Protein AF-0000000066038074 (afdb_homodimer)

Foldseek 3Di:
DQKFKEKFFAAAADQALVVLLVVVLVVLLVCLVVGHQEYEYAFQSRHFDALVCLVVFAEAVVDDNLQSVLVSLQVSLHKYFSHWHWYDDPNATFTWIWIAGNNSDTFDIATAADFDADDDPPPDGGDNVVHHDHDDDWTWGDDPHFIETEHEAVVLVDLLSLVVSLVVGGQEYEYRHFAAPPCLVPPVLVSQLCSLQVSLHKYWYHYYAADPPGPTGGQAWTFIAGSNSHTPWTDHRHTDMIMDMDGNVVSVVVCVVPVVVVVDPVVVDDSDDDDD/DQKFKEKFFAAAADQALVVLLVVVLVVLLVCLVVGHQEYEYAFQSRHFDALVCLVVFAEAVVDDNLQSVLVSLQVSLHKYFSHWHWYDDPNATFTWIWIAGNNSDTFDIDTAADFDADDDPPPDGGDNVVHHDHDDDWTWGDDPHFIETEHEAVVLVDLLSLVVSLVVGGQEYEYRHFAAPPCLVPPVLVSQLCSLQVSLHKYWYHYYAADPPGPTGGQAWTFIAGSNSHTPWTDHRHTDMIMDMDGNVVSVVVCVVPVVVVVDPVVVDDSDDDDD

Solvent-accessible surface area (backbone atoms only — not comparable to full-atom values): 27403 Å² total; per-residue (Å²): 111,60,59,49,31,39,28,32,39,18,43,69,60,39,88,46,41,70,58,20,50,50,51,50,51,52,52,51,51,50,40,38,73,74,55,28,46,35,38,31,31,12,40,34,43,50,30,58,67,49,71,83,38,40,75,76,61,35,33,45,89,80,31,76,70,53,48,51,51,20,49,50,16,30,75,63,54,18,35,30,39,54,19,15,32,36,27,42,55,94,92,39,32,29,48,30,25,45,25,22,32,37,80,25,46,78,72,42,78,34,35,27,55,39,67,53,54,36,45,37,88,98,74,49,73,43,59,37,64,82,58,37,47,63,30,89,62,89,41,64,49,80,52,94,70,47,30,35,24,58,45,39,37,56,32,64,64,41,63,66,57,55,48,52,34,35,72,73,56,29,49,33,38,40,26,20,20,63,45,35,71,72,52,20,83,64,39,50,65,54,44,43,24,37,55,6,40,67,54,46,18,32,26,34,35,14,8,31,17,44,40,89,83,46,96,54,40,32,42,26,44,30,33,34,22,33,33,80,35,42,77,75,35,70,48,63,38,56,66,48,74,46,64,46,78,46,51,54,54,59,37,53,48,50,47,62,20,52,36,56,82,77,54,52,55,68,82,45,34,46,80,40,74,46,79,130,114,58,59,48,31,39,26,31,37,19,43,70,60,39,88,47,42,69,58,21,52,51,50,49,50,51,52,51,51,51,41,37,73,74,55,29,45,34,39,31,31,11,39,34,43,50,32,56,67,51,70,82,40,39,76,77,59,35,33,44,86,80,30,77,70,52,48,51,50,20,50,51,16,31,74,62,55,17,36,29,38,53,19,15,32,38,27,42,55,96,92,38,33,30,46,30,25,44,26,22,32,37,80,26,46,79,73,40,76,35,34,29,55,39,64,53,56,34,47,37,86,97,74,48,70,43,58,37,63,81,58,37,47,64,30,89,63,90,41,64,50,79,53,94,70,48,30,36,25,58,46,38,38,57,32,62,64,40,62,64,57,55,48,51,34,36,74,71,57,30,48,32,37,39,26,20,19,62,44,35,72,72,51,19,84,64,39,51,64,53,44,43,25,38,55,6,40,67,53,46,18,32,26,35,36,15,7,32,17,44,40,91,83,45,95,56,40,31,43,25,43,29,34,33,23,34,33,78,35,43,76,76,36,71,46,63,36,58,64,46,75,44,63,46,78,46,49,53,54,60,37,54,48,50,46,62,20,53,36,57,82,79,56,52,57,64,82,46,33,46,80,43,74,47,79,129

pLDDT: mean 97.46, std 4.36, range [50.91, 99.0]

InterPro domains:
  IPR003010 Carbon-nitrogen hydrolase [PF00795] (16-255)
  IPR003010 Carbon-nitrogen hydrolase [PS50263] (4-248)
  IPR036526 Carbon-nitrogen hydrolase superfamily [G3DSA:3.60.110.10] (1-276)
  IPR036526 Carbon-nitrogen hydrolase superfamily [SSF56317] (1-272)
  IPR045254 Nit1/2, carbon-nitrogen hydrolase domain [cd07572] (5-260)

Structure (mmCIF, N/CA/C/O backbone):
data_AF-0000000066038074-model_v1
#
loop_
_entity.id
_entity.type
_entity.pdbx_description
1 polymer 'Omega-amidase NIT2-A'
#
loop_
_atom_site.group_PDB
_atom_site.id
_atom_site.type_symbol
_atom_site.label_atom_id
_atom_site.label_alt_id
_atom_site.label_comp_id
_atom_site.label_asym_id
_atom_site.label_entity_id
_atom_site.label_seq_id
_atom_site.pdbx_PDB_ins_code
_atom_site.Cartn_x
_atom_site.Cartn_y
_atom_site.Cartn_z
_atom_site.occupancy
_atom_site.B_iso_or_equiv
_atom_site.auth_seq_id
_atom_site.auth_comp_id
_atom_site.auth_asym_id
_atom_site.auth_atom_id
_atom_site.pdbx_PDB_model_num
ATOM 1 N N . MET A 1 1 ? 24.109 17.453 0.974 1 63.12 1 MET A N 1
ATOM 2 C CA . MET A 1 1 ? 24.203 16.734 2.24 1 63.12 1 MET A CA 1
ATOM 3 C C . MET A 1 1 ? 23.234 15.555 2.262 1 63.12 1 MET A C 1
ATOM 5 O O . MET A 1 1 ? 22.062 15.695 1.896 1 63.12 1 MET A O 1
ATOM 9 N N . ALA A 1 2 ? 23.734 14.086 2.529 1 84.12 2 ALA A N 1
ATOM 10 C CA . ALA A 1 2 ? 23.062 12.82 2.254 1 84.12 2 ALA A CA 1
ATOM 11 C C . ALA A 1 2 ? 22.047 12.484 3.352 1 84.12 2 ALA A C 1
ATOM 13 O O . ALA A 1 2 ? 21.219 11.594 3.184 1 84.12 2 ALA A O 1
ATOM 14 N N . LYS A 1 3 ? 22.156 13.367 4.5 1 96.5 3 LYS A N 1
ATOM 15 C CA . LYS A 1 3 ? 21.281 13.102 5.637 1 96.5 3 LYS A CA 1
ATOM 16 C C . LYS A 1 3 ? 20.75 14.398 6.246 1 96.5 3 LYS A C 1
ATOM 18 O O . LYS A 1 3 ? 21.438 15.43 6.195 1 96.5 3 LYS A O 1
ATOM 23 N N . PHE A 1 4 ? 19.578 14.445 6.789 1 98.56 4 PHE A N 1
ATOM 24 C CA . PHE A 1 4 ? 19 15.555 7.539 1 98.56 4 PHE A CA 1
ATOM 25 C C . PHE A 1 4 ? 18.047 15.055 8.617 1 98.56 4 PHE A C 1
ATOM 27 O O . PHE A 1 4 ? 17.625 13.898 8.578 1 98.56 4 PHE A O 1
ATOM 34 N N . LYS A 1 5 ? 17.797 15.945 9.602 1 98.75 5 LYS A N 1
ATOM 35 C CA . LYS A 1 5 ? 16.938 15.57 10.711 1 98.75 5 LYS A CA 1
ATOM 36 C C . LYS A 1 5 ? 15.516 16.094 10.508 1 98.75 5 LYS A C 1
ATOM 38 O O . LYS A 1 5 ? 15.32 17.281 10.242 1 98.75 5 LYS A O 1
ATOM 43 N N . LEU A 1 6 ? 14.57 15.219 10.57 1 98.94 6 LEU A N 1
ATOM 44 C CA . LEU A 1 6 ? 13.141 15.5 10.523 1 98.94 6 LEU A CA 1
ATOM 45 C C . LEU A 1 6 ? 12.508 15.312 11.898 1 98.94 6 LEU A C 1
ATOM 47 O O . LEU A 1 6 ? 12.766 14.32 12.578 1 98.94 6 LEU A O 1
ATOM 51 N N . SER A 1 7 ? 11.711 16.266 12.297 1 98.94 7 SER A N 1
ATOM 52 C CA . SER A 1 7 ? 10.984 16.125 13.555 1 98.94 7 SER A CA 1
ATOM 53 C C . SER A 1 7 ? 9.484 16.312 13.344 1 98.94 7 SER A C 1
ATOM 55 O O . SER A 1 7 ? 9.055 17.156 12.562 1 98.94 7 SER A O 1
ATOM 57 N N . LEU A 1 8 ? 8.75 15.492 13.992 1 98.94 8 LEU A N 1
ATOM 58 C CA . LEU A 1 8 ? 7.293 15.562 14.031 1 98.94 8 LEU A CA 1
ATOM 59 C C . LEU A 1 8 ? 6.805 15.984 15.406 1 98.94 8 LEU A C 1
ATOM 61 O O . LEU A 1 8 ? 7.152 15.359 16.422 1 98.94 8 LEU A O 1
ATOM 65 N N . VAL A 1 9 ? 6.016 17.016 15.422 1 98.94 9 VAL A N 1
ATOM 66 C CA . VAL A 1 9 ? 5.441 17.484 16.672 1 98.94 9 VAL A CA 1
ATOM 67 C C . VAL A 1 9 ? 4.098 16.797 16.922 1 98.94 9 VAL A C 1
ATOM 69 O O . VAL A 1 9 ? 3.172 16.938 16.125 1 98.94 9 VAL A O 1
ATOM 72 N N . GLN A 1 10 ? 4.027 16.047 17.969 1 98.81 10 GLN A N 1
ATOM 73 C CA . GLN A 1 10 ? 2.787 15.461 18.484 1 98.81 10 GLN A CA 1
ATOM 74 C C . GLN A 1 10 ? 2.354 16.141 19.781 1 98.81 10 GLN A C 1
ATOM 76 O O . GLN A 1 10 ? 2.875 15.828 20.859 1 98.81 10 GLN A O 1
ATOM 81 N N . PHE A 1 11 ? 1.381 17.094 19.672 1 97 11 PHE A N 1
ATOM 82 C CA . PHE A 1 11 ? 1.02 17.766 20.922 1 97 11 PHE A CA 1
ATOM 83 C C . PHE A 1 11 ? -0.487 17.703 21.141 1 97 11 PHE A C 1
ATOM 85 O O . PHE A 1 11 ? -1.241 17.328 20.25 1 97 11 PHE A O 1
ATOM 92 N N . LEU A 1 12 ? -0.832 18.016 22.375 1 96.75 12 LEU A N 1
ATOM 93 C CA . LEU A 1 12 ? -2.234 18.031 22.781 1 96.75 12 LEU A CA 1
ATOM 94 C C . LEU A 1 12 ? -2.926 19.297 22.281 1 96.75 12 LEU A C 1
ATOM 96 O O . LEU A 1 12 ? -2.484 20.406 22.578 1 96.75 12 LEU A O 1
ATOM 100 N N . VAL A 1 13 ? -3.973 19.094 21.562 1 96.75 13 VAL A N 1
ATOM 101 C CA . VAL A 1 13 ? -4.73 20.234 21.031 1 96.75 13 VAL A CA 1
ATOM 102 C C . VAL A 1 13 ? -5.828 20.625 22.016 1 96.75 13 VAL A C 1
ATOM 104 O O . VAL A 1 13 ? -6.598 19.766 22.469 1 96.75 13 VAL A O 1
ATOM 107 N N . SER A 1 14 ? -5.879 21.891 22.359 1 95.06 14 SER A N 1
ATOM 108 C CA . SER A 1 14 ? -6.906 22.391 23.25 1 95.06 14 SER A CA 1
ATOM 109 C C . SER A 1 14 ? -7.957 23.203 22.5 1 95.06 14 SER A C 1
ATOM 111 O O . SER A 1 14 ? -7.75 23.562 21.344 1 95.06 14 SER A O 1
ATOM 113 N N . PRO A 1 15 ? -9.133 23.5 23.156 1 95.81 15 PRO A N 1
ATOM 114 C CA . PRO A 1 15 ? -10.141 24.328 22.484 1 95.81 15 PRO A CA 1
ATOM 115 C C . PRO A 1 15 ? -9.719 25.797 22.375 1 95.81 15 PRO A C 1
ATOM 117 O O . PRO A 1 15 ? -10.375 26.578 21.688 1 95.81 15 PRO A O 1
ATOM 120 N N . VAL A 1 16 ? -8.633 26.203 23.016 1 97 16 VAL A N 1
ATOM 121 C CA . VAL A 1 16 ? -8.164 27.578 22.984 1 97 16 VAL A CA 1
ATOM 122 C C . VAL A 1 16 ? -7.066 27.734 21.938 1 97 16 VAL A C 1
ATOM 124 O O . VAL A 1 16 ? -5.93 27.297 22.141 1 97 16 VAL A O 1
ATOM 127 N N . LYS A 1 17 ? -7.363 28.406 20.859 1 97.38 17 LYS A N 1
ATOM 128 C CA . LYS A 1 17 ? -6.465 28.531 19.719 1 97.38 17 LYS A CA 1
ATOM 129 C C . LYS A 1 17 ? -5.109 29.078 20.141 1 97.38 17 LYS A C 1
ATOM 131 O O . LYS A 1 17 ? -4.066 28.578 19.703 1 97.38 17 LYS A O 1
ATOM 136 N N . SER A 1 18 ? -5.141 30.125 20.969 1 97.5 18 SER A N 1
ATOM 137 C CA . SER A 1 18 ? -3.891 30.766 21.359 1 97.5 18 SER A CA 1
ATOM 138 C C . SER A 1 18 ? -2.994 29.797 22.125 1 97.5 18 SER A C 1
ATOM 140 O O . SER A 1 18 ? -1.769 29.859 22.016 1 97.5 18 SER A O 1
ATOM 142 N N . ASP A 1 19 ? -3.584 28.891 22.906 1 97.88 19 ASP A N 1
ATOM 143 C CA . ASP A 1 19 ? -2.818 27.859 23.609 1 97.88 19 ASP A CA 1
ATOM 144 C C . ASP A 1 19 ? -2.133 26.922 22.609 1 97.88 19 ASP A C 1
ATOM 146 O O . ASP A 1 19 ? -0.97 26.562 22.797 1 97.88 19 ASP A O 1
ATOM 150 N N . ASN A 1 20 ? -2.85 26.547 21.641 1 98.25 20 ASN A N 1
ATOM 151 C CA . ASN A 1 20 ? -2.312 25.641 20.625 1 98.25 20 ASN A CA 1
ATOM 152 C C . ASN A 1 20 ? -1.155 26.297 19.859 1 98.25 20 ASN A C 1
ATOM 154 O O . ASN A 1 20 ? -0.127 25.656 19.625 1 98.25 20 ASN A O 1
ATOM 158 N N . LEU A 1 21 ? -1.332 27.562 19.484 1 98.44 21 LEU A N 1
ATOM 159 C CA . LEU A 1 21 ? -0.301 28.281 18.75 1 98.44 21 LEU A CA 1
ATOM 160 C C . LEU A 1 21 ? 0.963 28.422 19.594 1 98.44 21 LEU A C 1
ATOM 162 O O . LEU A 1 21 ? 2.072 28.219 19.094 1 98.44 21 LEU A O 1
ATOM 166 N N . ASN A 1 22 ? 0.766 28.766 20.828 1 98.06 22 ASN A N 1
ATOM 167 C CA . ASN A 1 22 ? 1.907 28.938 21.719 1 98.06 22 ASN A CA 1
ATOM 168 C C . ASN A 1 22 ? 2.641 27.609 21.938 1 98.06 22 ASN A C 1
ATOM 170 O O . ASN A 1 22 ? 3.871 27.578 21.938 1 98.06 22 ASN A O 1
ATOM 174 N N . ARG A 1 23 ? 1.875 26.625 22.203 1 97.69 23 ARG A N 1
ATOM 175 C CA . ARG A 1 23 ? 2.467 25.312 22.422 1 97.69 23 ARG A CA 1
ATOM 176 C C . ARG A 1 23 ? 3.211 24.828 21.188 1 97.69 23 ARG A C 1
ATOM 178 O O . ARG A 1 23 ? 4.324 24.312 21.281 1 97.69 23 ARG A O 1
ATOM 185 N N . ALA A 1 24 ? 2.586 24.953 20.016 1 98.31 24 ALA A N 1
ATOM 186 C CA . ALA A 1 24 ? 3.232 24.594 18.766 1 98.31 24 ALA A CA 1
ATOM 187 C C . ALA A 1 24 ? 4.559 25.328 18.594 1 98.31 24 ALA A C 1
ATOM 189 O O . ALA A 1 24 ? 5.574 24.719 18.25 1 98.31 24 ALA A O 1
ATOM 190 N N . CYS A 1 25 ? 4.488 26.609 18.828 1 98.56 25 CYS A N 1
ATOM 191 C CA . CYS A 1 25 ? 5.688 27.422 18.688 1 98.56 25 CYS A CA 1
ATOM 192 C C . CYS A 1 25 ? 6.805 26.922 19.578 1 98.56 25 CYS A C 1
ATOM 194 O O . CYS A 1 25 ? 7.949 26.781 19.141 1 98.56 25 CYS A O 1
ATOM 196 N N . LYS A 1 26 ? 6.477 26.641 20.781 1 98.62 26 LYS A N 1
ATOM 197 C CA . LYS A 1 26 ? 7.457 26.156 21.734 1 98.62 26 LYS A CA 1
ATOM 198 C C . LYS A 1 26 ? 8.062 24.828 21.281 1 98.62 26 LYS A C 1
ATOM 200 O O . LYS A 1 26 ? 9.281 24.641 21.344 1 98.62 26 LYS A O 1
ATOM 205 N N . LEU A 1 27 ? 7.305 23.938 20.859 1 98.81 27 LEU A N 1
ATOM 206 C CA . LEU A 1 27 ? 7.762 22.609 20.469 1 98.81 27 LEU A CA 1
ATOM 207 C C . LEU A 1 27 ? 8.547 22.656 19.172 1 98.81 27 LEU A C 1
ATOM 209 O O . LEU A 1 27 ? 9.492 21.875 18.984 1 98.81 27 LEU A O 1
ATOM 213 N N . ILE A 1 28 ? 8.148 23.547 18.25 1 98.88 28 ILE A N 1
ATOM 214 C CA . ILE A 1 28 ? 8.922 23.766 17.016 1 98.88 28 ILE A CA 1
ATOM 215 C C . ILE A 1 28 ? 10.328 24.234 17.375 1 98.88 28 ILE A C 1
ATOM 217 O O . ILE A 1 28 ? 11.312 23.719 16.844 1 98.88 28 ILE A O 1
ATOM 221 N N . LYS A 1 29 ? 10.359 25.219 18.219 1 98.81 29 LYS A N 1
ATOM 222 C CA . LYS A 1 29 ? 11.648 25.75 18.641 1 98.81 29 LYS A CA 1
ATOM 223 C C . LYS A 1 29 ? 12.5 24.672 19.312 1 98.81 29 LYS A C 1
ATOM 225 O O . LYS A 1 29 ? 13.711 24.609 19.094 1 98.81 29 LYS A O 1
ATOM 230 N N . GLU A 1 30 ? 11.844 23.875 20.125 1 98.69 30 GLU A N 1
ATOM 231 C CA . GLU A 1 30 ? 12.547 22.766 20.766 1 98.69 30 GLU A CA 1
ATOM 232 C C . GLU A 1 30 ? 13.141 21.812 19.719 1 98.69 30 GLU A C 1
ATOM 234 O O . GLU A 1 30 ? 14.297 21.406 19.828 1 98.69 30 GLU A O 1
ATOM 239 N N . ALA A 1 31 ? 12.359 21.453 18.75 1 98.81 31 ALA A N 1
ATOM 240 C CA . ALA A 1 31 ? 12.82 20.578 17.688 1 98.81 31 ALA A CA 1
ATOM 241 C C . ALA A 1 31 ? 14 21.188 16.938 1 98.81 31 ALA A C 1
ATOM 243 O O . ALA A 1 31 ? 14.992 20.516 16.641 1 98.81 31 ALA A O 1
ATOM 244 N N . ALA A 1 32 ? 13.875 22.453 16.625 1 98.75 32 ALA A N 1
ATOM 245 C CA . ALA A 1 32 ? 14.93 23.156 15.906 1 98.75 32 ALA A CA 1
ATOM 246 C C . ALA A 1 32 ? 16.219 23.203 16.719 1 98.75 32 ALA A C 1
ATOM 248 O O . ALA A 1 32 ? 17.312 23.031 16.188 1 98.75 32 ALA A O 1
ATOM 249 N N . GLN A 1 33 ? 16.047 23.422 17.984 1 98.5 33 GLN A N 1
ATOM 250 C CA . GLN A 1 33 ? 17.203 23.469 18.875 1 98.5 33 GLN A CA 1
ATOM 251 C C . GLN A 1 33 ? 17.906 22.125 18.938 1 98.5 33 GLN A C 1
ATOM 253 O O . GLN A 1 33 ? 19.125 22.062 19.125 1 98.5 33 GLN A O 1
ATOM 258 N N . LYS A 1 34 ? 17.172 21.125 18.734 1 98.44 34 LYS A N 1
ATOM 259 C CA . LYS A 1 34 ? 17.734 19.781 18.75 1 98.44 34 LYS A CA 1
ATOM 260 C C . LYS A 1 34 ? 18.25 19.375 17.375 1 98.44 34 LYS A C 1
ATOM 262 O O . LYS A 1 34 ? 18.594 18.219 17.141 1 98.44 34 LYS A O 1
ATOM 267 N N . GLY A 1 35 ? 18.125 20.312 16.453 1 98.38 35 GLY A N 1
ATOM 268 C CA . GLY A 1 35 ? 18.844 20.125 15.203 1 98.38 35 GLY A CA 1
ATOM 269 C C . GLY A 1 35 ? 17.922 19.797 14.039 1 98.38 35 GLY A C 1
ATOM 270 O O . GLY A 1 35 ? 18.391 19.469 12.945 1 98.38 35 GLY A O 1
ATOM 271 N N . ALA A 1 36 ? 16.688 19.828 14.227 1 98.81 36 ALA A N 1
ATOM 272 C CA . ALA A 1 36 ? 15.766 19.531 13.133 1 98.81 36 ALA A CA 1
ATOM 273 C C . ALA A 1 36 ? 15.898 20.547 12.008 1 98.81 36 ALA A C 1
ATOM 275 O O . ALA A 1 36 ? 15.992 21.75 12.266 1 98.81 36 ALA A O 1
ATOM 276 N N . GLN A 1 37 ? 15.938 20.078 10.82 1 98.75 37 GLN A N 1
ATOM 277 C CA . GLN A 1 37 ? 15.961 20.938 9.648 1 98.75 37 GLN A CA 1
ATOM 278 C C . GLN A 1 37 ? 14.57 21.078 9.039 1 98.75 37 GLN A C 1
ATOM 280 O O . GLN A 1 37 ? 14.273 22.094 8.391 1 98.75 37 GLN A O 1
ATOM 285 N N . ILE A 1 38 ? 13.773 20.047 9.148 1 98.94 38 ILE A N 1
ATOM 286 C CA . ILE A 1 38 ? 12.367 20.047 8.766 1 98.94 38 ILE A CA 1
ATOM 287 C C . ILE A 1 38 ? 11.508 19.656 9.969 1 98.94 38 ILE A C 1
ATOM 289 O O . ILE A 1 38 ? 11.82 18.688 10.672 1 98.94 38 ILE A O 1
ATOM 293 N N . VAL A 1 39 ? 10.492 20.406 10.266 1 99 39 VAL A N 1
ATOM 294 C CA . VAL A 1 39 ? 9.547 20.125 11.336 1 99 39 VAL A CA 1
ATOM 295 C C . VAL A 1 39 ? 8.133 20.062 10.773 1 99 39 VAL A C 1
ATOM 297 O O . VAL A 1 39 ? 7.77 20.875 9.898 1 99 39 VAL A O 1
ATOM 300 N N . ALA A 1 40 ? 7.348 19.141 11.203 1 99 40 ALA A N 1
ATOM 301 C CA . ALA A 1 40 ? 5.961 19.031 10.758 1 99 40 ALA A CA 1
ATOM 302 C C . ALA A 1 40 ? 5 19.016 11.945 1 99 40 ALA A C 1
ATOM 304 O O . ALA A 1 40 ? 5.285 18.406 12.977 1 99 40 ALA A O 1
ATOM 305 N N . LEU A 1 41 ? 3.93 19.703 11.812 1 98.94 41 LEU A N 1
ATOM 306 C CA . LEU A 1 41 ? 2.85 19.734 12.797 1 98.94 41 LEU A CA 1
ATOM 307 C C . LEU A 1 41 ? 1.708 18.812 12.375 1 98.94 41 LEU A C 1
ATOM 309 O O . LEU A 1 41 ? 1.661 18.359 11.227 1 98.94 41 LEU A O 1
ATOM 313 N N . PRO A 1 42 ? 0.771 18.516 13.289 1 98.88 42 PRO A N 1
ATOM 314 C CA . PRO A 1 42 ? -0.332 17.609 12.969 1 98.88 42 PRO A CA 1
ATOM 315 C C . PRO A 1 42 ? -1.49 18.328 12.266 1 98.88 42 PRO A C 1
ATOM 317 O O . PRO A 1 42 ? -1.445 19.531 12.062 1 98.88 42 PRO A O 1
ATOM 320 N N . GLU A 1 43 ? -2.498 17.516 11.828 1 98.69 43 GLU A N 1
ATOM 321 C CA . GLU A 1 43 ? -3.725 18 11.203 1 98.69 43 GLU A CA 1
ATOM 322 C C . GLU A 1 43 ? -4.547 18.828 12.18 1 98.69 43 GLU A C 1
ATOM 324 O O . GLU A 1 43 ? -4.785 18.422 13.312 1 98.69 43 GLU A O 1
ATOM 329 N N . CYS A 1 44 ? -5.027 20.016 11.695 1 98.06 44 CYS A N 1
ATOM 330 C CA . CYS A 1 44 ? -5.875 20.906 12.469 1 98.06 44 CYS A CA 1
ATOM 331 C C . CYS A 1 44 ? -5.27 21.188 13.836 1 98.06 44 CYS A C 1
ATOM 333 O O . CYS A 1 44 ? -5.938 21.031 14.859 1 98.06 44 CYS A O 1
ATOM 335 N N . PHE A 1 45 ? -4.047 21.609 13.773 1 98.38 45 PHE A N 1
ATOM 336 C CA . PHE A 1 45 ? -3.297 21.75 15.016 1 98.38 45 PHE A CA 1
ATOM 337 C C . PHE A 1 45 ? -3.818 22.922 15.828 1 98.38 45 PHE A C 1
ATOM 339 O O . PHE A 1 45 ? -3.578 23 17.031 1 98.38 45 PHE A O 1
ATOM 346 N N . ASN A 1 46 ? -4.555 23.859 15.211 1 98 46 ASN A N 1
ATOM 347 C CA . ASN A 1 46 ? -4.941 25.094 15.898 1 98 46 ASN A CA 1
ATOM 348 C C . ASN A 1 46 ? -6.348 24.984 16.484 1 98 46 ASN A C 1
ATOM 350 O O . ASN A 1 46 ? -6.887 25.984 16.969 1 98 46 ASN A O 1
ATOM 354 N N . SER A 1 47 ? -6.984 23.859 16.359 1 96.81 47 SER A N 1
ATOM 355 C CA . SER A 1 47 ? -8.359 23.719 16.812 1 96.81 47 SER A CA 1
ATOM 356 C C . SER A 1 47 ? -8.695 22.266 17.125 1 96.81 47 SER A C 1
ATOM 358 O O . SER A 1 47 ? -8.008 21.359 16.641 1 96.81 47 SER A O 1
ATOM 360 N N . PRO A 1 48 ? -9.75 22.062 17.969 1 95.12 48 PRO A N 1
ATOM 361 C CA . PRO A 1 48 ? -10.281 20.703 18 1 95.12 48 PRO A CA 1
ATOM 362 C C . PRO A 1 48 ? -10.703 20.203 16.625 1 95.12 48 PRO A C 1
ATOM 364 O O . PRO A 1 48 ? -11.023 21 15.734 1 95.12 48 PRO A O 1
ATOM 367 N N . TYR A 1 49 ? -10.633 18.938 16.5 1 93.56 49 TYR A N 1
ATOM 368 C CA . TYR A 1 49 ? -10.984 18.328 15.227 1 93.56 49 TYR A CA 1
ATOM 369 C C . TYR A 1 49 ? -12.453 17.938 15.195 1 93.56 49 TYR A C 1
ATOM 371 O O . TYR A 1 49 ? -12.938 17.234 16.094 1 93.56 49 TYR A O 1
ATOM 379 N N . GLY A 1 50 ? -13.133 18.406 14.227 1 91.12 50 GLY A N 1
ATOM 380 C CA . GLY A 1 50 ? -14.547 18.094 14.039 1 91.12 50 GLY A CA 1
ATOM 381 C C . GLY A 1 50 ? -15.25 19.078 13.125 1 91.12 50 GLY A C 1
ATOM 382 O O . GLY A 1 50 ? -14.883 20.266 13.07 1 91.12 50 GLY A O 1
ATOM 383 N N . THR A 1 51 ? -16.297 18.641 12.523 1 91.19 51 THR A N 1
ATOM 384 C CA . THR A 1 51 ? -17 19.453 11.516 1 91.19 51 THR A CA 1
ATOM 385 C C . THR A 1 51 ? -17.641 20.672 12.156 1 91.19 51 THR A C 1
ATOM 387 O O . THR A 1 51 ? -17.781 21.719 11.508 1 91.19 51 THR A O 1
ATOM 390 N N . THR A 1 52 ? -17.969 20.578 13.383 1 91.5 52 THR A N 1
ATOM 391 C CA . THR A 1 52 ? -18.625 21.688 14.062 1 91.5 52 THR A CA 1
ATOM 392 C C . THR A 1 52 ? -17.609 22.766 14.43 1 91.5 52 THR A C 1
ATOM 394 O O . THR A 1 52 ? -17.969 23.922 14.641 1 91.5 52 THR A O 1
ATOM 397 N N . TYR A 1 53 ? -16.391 22.391 14.461 1 93.75 53 TYR A N 1
ATOM 398 C CA . TYR A 1 53 ? -15.359 23.312 14.922 1 93.75 53 TYR A CA 1
ATOM 399 C C . TYR A 1 53 ? -14.75 24.062 13.75 1 93.75 53 TYR A C 1
ATOM 401 O O . TYR A 1 53 ? -14.242 25.188 13.914 1 93.75 53 TYR A O 1
ATOM 409 N N . PHE A 1 54 ? -14.805 23.594 12.539 1 95.75 54 PHE A N 1
ATOM 410 C CA . PHE A 1 54 ? -14.086 24.141 11.391 1 95.75 54 PHE A CA 1
ATOM 411 C C . PHE A 1 54 ? -14.5 25.578 11.125 1 95.75 54 PHE A C 1
ATOM 413 O O . PHE A 1 54 ? -13.641 26.469 11 1 95.75 54 PHE A O 1
ATOM 420 N N . PRO A 1 55 ? -15.805 25.875 11.109 1 95.94 55 PRO A N 1
ATOM 421 C CA . PRO A 1 55 ? -16.172 27.266 10.836 1 95.94 55 PRO A CA 1
ATOM 422 C C . PRO A 1 55 ? -15.695 28.234 11.914 1 95.94 55 PRO A C 1
ATOM 424 O O . PRO A 1 55 ? -15.273 29.359 11.602 1 95.94 55 PRO A O 1
ATOM 427 N N . GLU A 1 56 ? -15.734 27.766 13.094 1 96.31 56 GLU A N 1
ATOM 428 C CA . GLU A 1 56 ? -15.383 28.625 14.227 1 96.31 56 GLU A CA 1
ATOM 429 C C . GLU A 1 56 ? -13.898 28.953 14.227 1 96.31 56 GLU A C 1
ATOM 431 O O . GLU A 1 56 ? -13.508 30.078 14.578 1 96.31 56 GLU A O 1
ATOM 436 N N . TYR A 1 57 ? -13.062 28.094 13.805 1 97.56 57 TYR A N 1
ATOM 437 C CA . TYR A 1 57 ? -11.617 28.266 13.953 1 97.56 57 TYR A CA 1
ATOM 438 C C . TYR A 1 57 ? -10.969 28.625 12.625 1 97.56 57 TYR A C 1
ATOM 440 O O . TYR A 1 57 ? -9.766 28.859 12.555 1 97.56 57 TYR A O 1
ATOM 448 N N . ALA A 1 58 ? -11.742 28.703 11.602 1 98.12 58 ALA A N 1
ATOM 449 C CA . ALA A 1 58 ? -11.219 28.969 10.266 1 98.12 58 ALA A CA 1
ATOM 450 C C . ALA A 1 58 ? -10.594 30.359 10.188 1 98.12 58 ALA A C 1
ATOM 452 O O . ALA A 1 58 ? -11.094 31.312 10.797 1 98.12 58 ALA A O 1
ATOM 453 N N . GLU A 1 59 ? -9.523 30.406 9.438 1 97.88 59 GLU A N 1
ATOM 454 C CA . GLU A 1 59 ? -8.812 31.656 9.172 1 97.88 59 GLU A CA 1
ATOM 455 C C . GLU A 1 59 ? -8.57 31.844 7.68 1 97.88 59 GLU A C 1
ATOM 457 O O . GLU A 1 59 ? -8.555 30.875 6.922 1 97.88 59 GLU A O 1
ATOM 462 N N . LYS A 1 60 ? -8.438 33.125 7.402 1 98.06 60 LYS A N 1
ATOM 463 C CA . LYS A 1 60 ? -7.836 33.375 6.098 1 98.06 60 LYS A CA 1
ATOM 464 C C . LYS A 1 60 ? -6.336 33.094 6.117 1 98.06 60 LYS A C 1
ATOM 466 O O . LYS A 1 60 ? -5.711 33.094 7.18 1 98.06 60 LYS A O 1
ATOM 471 N N . ILE A 1 61 ? -5.742 32.781 4.98 1 98.12 61 ILE A N 1
ATOM 472 C CA . ILE A 1 61 ? -4.305 32.594 4.852 1 98.12 61 ILE A CA 1
ATOM 473 C C . ILE A 1 61 ? -3.725 33.656 3.914 1 98.12 61 ILE A C 1
ATOM 475 O O . ILE A 1 61 ? -4.043 33.656 2.723 1 98.12 61 ILE A O 1
ATOM 479 N N . PRO A 1 62 ? -2.877 34.562 4.363 1 97.69 62 PRO A N 1
ATOM 480 C CA . PRO A 1 62 ? -2.295 34.531 5.707 1 97.69 62 PRO A CA 1
ATOM 481 C C . PRO A 1 62 ? -3.277 34.969 6.789 1 97.69 62 PRO A C 1
ATOM 483 O O . PRO A 1 62 ? -4.242 35.688 6.496 1 97.69 62 PRO A O 1
ATOM 486 N N . GLY A 1 63 ? -3.139 34.406 7.934 1 98.19 63 GLY A N 1
ATOM 487 C CA . GLY A 1 63 ? -3.844 34.75 9.156 1 98.19 63 GLY A CA 1
ATOM 488 C C . GLY A 1 63 ? -3.045 34.438 10.414 1 98.19 63 GLY A C 1
ATOM 489 O O . GLY A 1 63 ? -1.833 34.219 10.344 1 98.19 63 GLY A O 1
ATOM 490 N N . GLU A 1 64 ? -3.668 34.469 11.555 1 98.06 64 GLU A N 1
ATOM 491 C CA . GLU A 1 64 ? -3.021 34.344 12.859 1 98.06 64 GLU A CA 1
ATOM 492 C C . GLU A 1 64 ? -2.1 33.156 12.93 1 98.06 64 GLU A C 1
ATOM 494 O O . GLU A 1 64 ? -0.93 33.25 13.297 1 98.06 64 GLU A O 1
ATOM 499 N N . SER A 1 65 ? -2.58 32 12.602 1 98.75 65 SER A N 1
ATOM 500 C CA . SER A 1 65 ? -1.806 30.766 12.688 1 98.75 65 SER A CA 1
ATOM 501 C C . SER A 1 65 ? -0.635 30.781 11.711 1 98.75 65 SER A C 1
ATOM 503 O O . SER A 1 65 ? 0.493 30.438 12.086 1 98.75 65 SER A O 1
ATOM 505 N N . THR A 1 66 ? -0.919 31.219 10.438 1 98.69 66 THR A N 1
ATOM 506 C CA . THR A 1 66 ? 0.116 31.125 9.414 1 98.69 66 THR A CA 1
ATOM 507 C C . THR A 1 66 ? 1.168 32.219 9.602 1 98.69 66 THR A C 1
ATOM 509 O O . THR A 1 66 ? 2.336 32.031 9.258 1 98.69 66 THR A O 1
ATOM 512 N N . GLU A 1 67 ? 0.746 33.312 10.141 1 98.62 67 GLU A N 1
ATOM 513 C CA . GLU A 1 67 ? 1.727 34.344 10.453 1 98.62 67 GLU A CA 1
ATOM 514 C C . GLU A 1 67 ? 2.695 33.875 11.531 1 98.62 67 GLU A C 1
ATOM 516 O O . GLU A 1 67 ? 3.902 34.125 11.438 1 98.62 67 GLU A O 1
ATOM 521 N N . LEU A 1 68 ? 2.139 33.281 12.531 1 98.62 68 LEU A N 1
ATOM 522 C CA . LEU A 1 68 ? 2.988 32.719 13.586 1 98.62 68 LEU A CA 1
ATOM 523 C C . LEU A 1 68 ? 3.934 31.672 13.023 1 98.62 68 LEU A C 1
ATOM 525 O O . LEU A 1 68 ? 5.117 31.656 13.367 1 98.62 68 LEU A O 1
ATOM 529 N N . LEU A 1 69 ? 3.475 30.797 12.211 1 98.81 69 LEU A N 1
ATOM 530 C CA . LEU A 1 69 ? 4.289 29.75 11.625 1 98.81 69 LEU A CA 1
ATOM 531 C C . LEU A 1 69 ? 5.398 30.328 10.758 1 98.81 69 LEU A C 1
ATOM 533 O O . LEU A 1 69 ? 6.531 29.844 10.789 1 98.81 69 LEU A O 1
ATOM 537 N N . SER A 1 70 ? 5.023 31.312 9.945 1 98.88 70 SER A N 1
ATOM 538 C CA . SER A 1 70 ? 6.023 32 9.133 1 98.88 70 SER A CA 1
ATOM 539 C C . SER A 1 70 ? 7.141 32.562 9.992 1 98.88 70 SER A C 1
ATOM 541 O O . SER A 1 70 ? 8.32 32.375 9.695 1 98.88 70 SER A O 1
ATOM 543 N N . GLN A 1 71 ? 6.762 33.219 11.039 1 98.81 71 GLN A N 1
ATOM 544 C CA . GLN A 1 71 ? 7.715 33.875 11.93 1 98.81 71 GLN A CA 1
ATOM 545 C C . GLN A 1 71 ? 8.625 32.875 12.609 1 98.81 71 GLN A C 1
ATOM 547 O O . GLN A 1 71 ? 9.844 33.062 12.672 1 98.81 71 GLN A O 1
ATOM 552 N N . VAL A 1 72 ? 8.07 31.797 13.125 1 98.88 72 VAL A N 1
ATOM 553 C CA . VAL A 1 72 ? 8.883 30.828 13.859 1 98.88 72 VAL A CA 1
ATOM 554 C C . VAL A 1 72 ? 9.789 30.062 12.898 1 98.88 72 VAL A C 1
ATOM 556 O O . VAL A 1 72 ? 10.914 29.719 13.242 1 98.88 72 VAL A O 1
ATOM 559 N N . ALA A 1 73 ? 9.297 29.766 11.695 1 98.88 73 ALA A N 1
ATOM 560 C CA . ALA A 1 73 ? 10.156 29.156 10.688 1 98.88 73 ALA A CA 1
ATOM 561 C C . ALA A 1 73 ? 11.383 30 10.414 1 98.88 73 ALA A C 1
ATOM 563 O O . ALA A 1 73 ? 12.508 29.484 10.367 1 98.88 73 ALA A O 1
ATOM 564 N N . LYS A 1 74 ? 11.125 31.281 10.25 1 98.88 74 LYS A N 1
ATOM 565 C CA . LYS A 1 74 ? 12.203 32.219 9.992 1 98.88 74 LYS A CA 1
ATOM 566 C C . LYS A 1 74 ? 13.148 32.312 11.18 1 98.88 74 LYS A C 1
ATOM 568 O O . LYS A 1 74 ? 14.367 32.281 11.016 1 98.88 74 LYS A O 1
ATOM 573 N N . GLU A 1 75 ? 12.57 32.469 12.305 1 98.88 75 GLU A N 1
ATOM 574 C CA . GLU A 1 75 ? 13.359 32.594 13.531 1 98.88 75 GLU A CA 1
ATOM 575 C C . GLU A 1 75 ? 14.281 31.391 13.711 1 98.88 75 GLU A C 1
ATOM 577 O O . GLU A 1 75 ? 15.438 31.547 14.117 1 98.88 75 GLU A O 1
ATOM 582 N N . CYS A 1 76 ? 13.805 30.156 13.445 1 98.81 76 CYS A N 1
ATOM 583 C CA . CYS A 1 76 ? 14.547 28.922 13.68 1 98.81 76 CYS A CA 1
ATOM 584 C C . CYS A 1 76 ? 15.375 28.531 12.461 1 98.81 76 CYS A C 1
ATOM 586 O O . CYS A 1 76 ? 16.266 27.688 12.555 1 98.81 76 CYS A O 1
ATOM 588 N N . GLY A 1 77 ? 15.109 29.172 11.344 1 98.75 77 GLY A N 1
ATOM 589 C CA . GLY A 1 77 ? 15.812 28.844 10.117 1 98.75 77 GLY A CA 1
ATOM 590 C C . GLY A 1 77 ? 15.531 27.438 9.625 1 98.75 77 GLY A C 1
ATOM 591 O O . GLY A 1 77 ? 16.453 26.719 9.234 1 98.75 77 GLY A O 1
ATOM 592 N N . ILE A 1 78 ? 14.32 27 9.68 1 98.88 78 ILE A N 1
ATOM 593 C CA . ILE A 1 78 ? 13.977 25.625 9.328 1 98.88 78 ILE A CA 1
ATOM 594 C C . ILE A 1 78 ? 12.867 25.625 8.273 1 98.88 78 ILE A C 1
ATOM 596 O O . ILE A 1 78 ? 12.211 26.641 8.055 1 98.88 78 ILE A O 1
ATOM 600 N N . TYR A 1 79 ? 12.703 24.484 7.551 1 98.94 79 TYR A N 1
ATOM 601 C CA . TYR A 1 79 ? 11.484 24.219 6.793 1 98.94 79 TYR A CA 1
ATOM 602 C C . TYR A 1 79 ? 10.367 23.734 7.715 1 98.94 79 TYR A C 1
ATOM 604 O O . TYR A 1 79 ? 10.555 22.812 8.5 1 98.94 79 TYR A O 1
ATOM 612 N N . LEU A 1 80 ? 9.258 24.406 7.641 1 98.94 80 LEU A N 1
ATOM 613 C CA . LEU A 1 80 ? 8.164 24.094 8.547 1 98.94 80 LEU A CA 1
ATOM 614 C C . LEU A 1 80 ? 6.918 23.672 7.777 1 98.94 80 LEU A C 1
ATOM 616 O O . LEU A 1 80 ? 6.348 24.453 7.027 1 98.94 80 LEU A O 1
ATOM 620 N N . ILE A 1 81 ? 6.551 22.422 7.887 1 98.94 81 ILE A N 1
ATOM 621 C CA . ILE A 1 81 ? 5.27 21.906 7.41 1 98.94 81 ILE A CA 1
ATOM 622 C C . ILE A 1 81 ? 4.199 22.141 8.469 1 98.94 81 ILE A C 1
ATOM 624 O O . ILE A 1 81 ? 4.137 21.406 9.469 1 98.94 81 ILE A O 1
ATOM 628 N N . GLY A 1 82 ? 3.406 23.047 8.227 1 98.81 82 GLY A N 1
ATOM 629 C CA . GLY A 1 82 ? 2.588 23.672 9.266 1 98.81 82 GLY A CA 1
ATOM 630 C C . GLY A 1 82 ? 1.358 22.844 9.617 1 98.81 82 GLY A C 1
ATOM 631 O O . GLY A 1 82 ? 0.322 23.406 9.984 1 98.81 82 GLY A O 1
ATOM 632 N N . GLY A 1 83 ? 1.493 21.438 9.477 1 98.62 83 GLY A N 1
ATOM 633 C CA . GLY A 1 83 ? 0.265 20.688 9.703 1 98.62 83 GLY A CA 1
ATOM 634 C C . GLY A 1 83 ? -0.879 21.141 8.82 1 98.62 83 GLY A C 1
ATOM 635 O O . GLY A 1 83 ? -0.761 21.141 7.59 1 98.62 83 GLY A O 1
ATOM 636 N N . SER A 1 84 ? -2.037 21.375 9.57 1 98.81 84 SER A N 1
ATOM 637 C CA . SER A 1 84 ? -3.094 22.047 8.812 1 98.81 84 SER A CA 1
ATOM 638 C C . SER A 1 84 ? -4 22.859 9.742 1 98.81 84 SER A C 1
ATOM 640 O O . SER A 1 84 ? -3.895 22.766 10.961 1 98.81 84 SER A O 1
ATOM 642 N N . ILE A 1 85 ? -4.727 23.75 9.172 1 98.81 85 ILE A N 1
ATOM 643 C CA . ILE A 1 85 ? -5.742 24.531 9.867 1 98.81 85 ILE A CA 1
ATOM 644 C C . ILE A 1 85 ? -7.004 24.625 9.008 1 98.81 85 ILE A C 1
ATOM 646 O O . ILE A 1 85 ? -6.941 24.469 7.789 1 98.81 85 ILE A O 1
ATOM 650 N N . PRO A 1 86 ? -8.156 24.859 9.688 1 98.62 86 PRO A N 1
ATOM 651 C CA . PRO A 1 86 ? -9.289 25.297 8.875 1 98.62 86 PRO A CA 1
ATOM 652 C C . PRO A 1 86 ? -9.062 26.656 8.219 1 98.62 86 PRO A C 1
ATOM 654 O O . PRO A 1 86 ? -8.664 27.609 8.891 1 98.62 86 PRO A O 1
ATOM 657 N N . GLU A 1 87 ? -9.273 26.703 6.953 1 98.81 87 GLU A N 1
ATOM 658 C CA . GLU A 1 87 ? -9.133 27.906 6.156 1 98.81 87 GLU A CA 1
ATOM 659 C C . GLU A 1 87 ? -10.484 28.422 5.668 1 98.81 87 GLU A C 1
ATOM 661 O O . GLU A 1 87 ? -11.336 27.625 5.258 1 98.81 87 GLU A O 1
ATOM 666 N N . GLU A 1 88 ? -10.664 29.688 5.77 1 98.56 88 GLU A N 1
ATOM 667 C CA . GLU A 1 88 ? -11.781 30.344 5.098 1 98.56 88 GLU A CA 1
ATOM 668 C C . GLU A 1 88 ? -11.305 31.109 3.869 1 98.56 88 GLU A C 1
ATOM 670 O O . GLU A 1 88 ? -10.375 31.922 3.955 1 98.56 88 GLU A O 1
ATOM 675 N N . ASP A 1 89 ? -11.844 30.781 2.752 1 98.25 89 ASP A N 1
ATOM 676 C CA . ASP A 1 89 ? -11.508 31.469 1.51 1 98.25 89 ASP A CA 1
ATOM 677 C C . ASP A 1 89 ? -12.75 31.672 0.643 1 98.25 89 ASP A C 1
ATOM 679 O O . ASP A 1 89 ? -13.289 30.719 0.078 1 98.25 89 ASP A O 1
ATOM 683 N N . CYS A 1 90 ? -13.141 32.906 0.542 1 96.69 90 CYS A N 1
ATOM 684 C CA . CYS A 1 90 ? -14.242 33.312 -0.325 1 96.69 90 CYS A CA 1
ATOM 685 C C . CYS A 1 90 ? -15.492 32.5 -0.023 1 96.69 90 CYS A C 1
ATOM 687 O O . CYS A 1 90 ? -16.109 31.922 -0.931 1 96.69 90 CYS A O 1
ATOM 689 N N . GLY A 1 91 ? -15.805 32.312 1.178 1 95.88 91 GLY A N 1
ATOM 690 C CA . GLY A 1 91 ? -17.047 31.672 1.603 1 95.88 91 GLY A CA 1
ATOM 691 C C . GLY A 1 91 ? -16.938 30.172 1.69 1 95.88 91 GLY A C 1
ATOM 692 O O . GLY A 1 91 ? -17.906 29.5 2.084 1 95.88 91 GLY A O 1
ATOM 693 N N . LYS A 1 92 ? -15.82 29.672 1.346 1 98.12 92 LYS A N 1
ATOM 694 C CA . LYS A 1 92 ? -15.594 28.219 1.441 1 98.12 92 LYS A CA 1
ATOM 695 C C . LYS A 1 92 ? -14.57 27.906 2.523 1 98.12 92 LYS A C 1
ATOM 697 O O . LYS A 1 92 ? -13.711 28.734 2.846 1 98.12 92 LYS A O 1
ATOM 702 N N . LEU A 1 93 ? -14.766 26.75 3.098 1 98.62 93 LEU A N 1
ATOM 703 C CA . LEU A 1 93 ? -13.812 26.281 4.098 1 98.62 93 LEU A CA 1
ATOM 704 C C . LEU A 1 93 ? -12.961 25.141 3.545 1 98.62 93 LEU A C 1
ATOM 706 O O . LEU A 1 93 ? -13.453 24.297 2.799 1 98.62 93 LEU A O 1
ATOM 710 N N . TYR A 1 94 ? -11.727 25.125 3.875 1 98.81 94 TYR A N 1
ATOM 711 C CA . TYR A 1 94 ? -10.773 24.094 3.48 1 98.81 94 TYR A CA 1
ATOM 712 C C . TYR A 1 94 ? -9.961 23.609 4.68 1 98.81 94 TYR A C 1
ATOM 714 O O . TYR A 1 94 ? -9.898 24.281 5.707 1 98.81 94 TYR A O 1
ATOM 722 N N . ASN A 1 95 ? -9.477 22.391 4.648 1 98.81 95 ASN A N 1
ATOM 723 C CA . ASN A 1 95 ? -8.375 21.922 5.477 1 98.81 95 ASN A CA 1
ATOM 724 C C . ASN A 1 95 ? -7.027 22.125 4.785 1 98.81 95 ASN A C 1
ATOM 726 O O . ASN A 1 95 ? -6.715 21.422 3.812 1 98.81 95 ASN A O 1
ATOM 730 N N . THR A 1 96 ? -6.227 23.047 5.344 1 98.94 96 THR A N 1
ATOM 731 C CA . THR A 1 96 ? -5.113 23.531 4.531 1 98.94 96 THR A CA 1
ATOM 732 C C . THR A 1 96 ? -3.801 23.438 5.305 1 98.94 96 THR A C 1
ATOM 734 O O . THR A 1 96 ? -3.719 23.875 6.453 1 98.94 96 THR A O 1
ATOM 737 N N . CYS A 1 97 ? -2.865 22.828 4.695 1 98.94 97 CYS A N 1
ATOM 738 C CA . CYS A 1 97 ? -1.494 22.797 5.188 1 98.94 97 CYS A CA 1
ATOM 739 C C . CYS A 1 97 ? -0.649 23.875 4.52 1 98.94 97 CYS A C 1
ATOM 741 O O . CYS A 1 97 ? -0.499 23.891 3.297 1 98.94 97 CYS A O 1
ATOM 743 N N . ALA A 1 98 ? -0.09 24.781 5.289 1 98.88 98 ALA A N 1
ATOM 744 C CA . ALA A 1 98 ? 0.87 25.766 4.797 1 98.88 98 ALA A CA 1
ATOM 745 C C . ALA A 1 98 ? 2.299 25.359 5.145 1 98.88 98 ALA A C 1
ATOM 747 O O . ALA A 1 98 ? 2.574 24.922 6.266 1 98.88 98 ALA A O 1
ATOM 748 N N . VAL A 1 99 ? 3.172 25.453 4.164 1 98.94 99 VAL A N 1
ATOM 749 C CA . VAL A 1 99 ? 4.578 25.125 4.355 1 98.94 99 VAL A CA 1
ATOM 750 C C . VAL A 1 99 ? 5.434 26.375 4.23 1 98.94 99 VAL A C 1
ATOM 752 O O . VAL A 1 99 ? 5.258 27.172 3.295 1 98.94 99 VAL A O 1
ATOM 755 N N . PHE A 1 100 ? 6.379 26.547 5.137 1 98.94 100 PHE A N 1
ATOM 756 C CA . PHE A 1 100 ? 7.219 27.734 5.145 1 98.94 100 PHE A CA 1
ATOM 757 C C . PHE A 1 100 ? 8.695 27.359 5.039 1 98.94 100 PHE A C 1
ATOM 759 O O . PHE A 1 100 ? 9.133 26.375 5.621 1 98.94 100 PHE A O 1
ATOM 766 N N . GLY A 1 101 ? 9.414 28.203 4.316 1 98.81 101 GLY A N 1
ATOM 767 C CA . GLY A 1 101 ? 10.859 28.031 4.246 1 98.81 101 GLY A CA 1
ATOM 768 C C . GLY A 1 101 ? 11.594 28.703 5.402 1 98.81 101 GLY A C 1
ATOM 769 O O . GLY A 1 101 ? 10.969 29.359 6.242 1 98.81 101 GLY A O 1
ATOM 770 N N . PRO A 1 102 ? 12.914 28.484 5.43 1 98.81 102 PRO A N 1
ATOM 771 C CA . PRO A 1 102 ? 13.719 29.016 6.535 1 98.81 102 PRO A CA 1
ATOM 772 C C . PRO A 1 102 ? 13.75 30.531 6.57 1 98.81 102 PRO A C 1
ATOM 774 O O . PRO A 1 102 ? 14.227 31.125 7.539 1 98.81 102 PRO A O 1
ATOM 777 N N . ASP A 1 103 ? 13.266 31.188 5.531 1 98.75 103 ASP A N 1
ATOM 778 C CA . ASP A 1 103 ? 13.195 32.656 5.527 1 98.75 103 ASP A CA 1
ATOM 779 C C . ASP A 1 103 ? 11.781 33.125 5.836 1 98.75 103 ASP A C 1
ATOM 781 O O . ASP A 1 103 ? 11.484 34.312 5.703 1 98.75 103 ASP A O 1
ATOM 785 N N . GLY A 1 104 ? 10.898 32.188 6.121 1 98.75 104 GLY A N 1
ATOM 786 C CA . GLY A 1 104 ? 9.531 32.531 6.484 1 98.75 104 GLY A CA 1
ATOM 787 C C . GLY A 1 104 ? 8.602 32.594 5.289 1 98.75 104 GLY A C 1
ATOM 788 O O . GLY A 1 104 ? 7.402 32.844 5.445 1 98.75 104 GLY A O 1
ATOM 789 N N . THR A 1 105 ? 9.102 32.344 4.098 1 98.69 105 THR A N 1
ATOM 790 C CA . THR A 1 105 ? 8.297 32.438 2.881 1 98.69 105 THR A CA 1
ATOM 791 C C . THR A 1 105 ? 7.344 31.25 2.783 1 98.69 105 THR A C 1
ATOM 793 O O . THR A 1 105 ? 7.727 30.109 3.059 1 98.69 105 THR A O 1
ATOM 796 N N . LEU A 1 106 ? 6.109 31.531 2.422 1 98.75 106 LEU A N 1
ATOM 797 C CA . LEU A 1 106 ? 5.148 30.469 2.127 1 98.75 106 LEU A CA 1
ATOM 798 C C . LEU A 1 106 ? 5.531 29.734 0.852 1 98.75 106 LEU A C 1
ATOM 800 O O . LEU A 1 106 ? 5.52 30.312 -0.237 1 98.75 106 LEU A O 1
ATOM 804 N N . LEU A 1 107 ? 5.828 28.5 0.958 1 98.75 107 LEU A N 1
ATOM 805 C CA . LEU A 1 107 ? 6.293 27.719 -0.184 1 98.75 107 LEU A CA 1
ATOM 806 C C . LEU A 1 107 ? 5.129 27 -0.865 1 98.75 107 LEU A C 1
ATOM 808 O O . LEU A 1 107 ? 5.086 26.906 -2.094 1 98.75 107 LEU A O 1
ATOM 812 N N . VAL A 1 108 ? 4.25 26.406 -0.016 1 98 108 VAL A N 1
ATOM 813 C CA . VAL A 1 108 ? 3.137 25.594 -0.496 1 98 108 VAL A CA 1
ATOM 814 C C . VAL A 1 108 ? 1.901 25.859 0.365 1 98 108 VAL A C 1
ATOM 816 O O . VAL A 1 108 ? 2.012 26.062 1.577 1 98 108 VAL A O 1
ATOM 819 N N . LYS A 1 109 ? 0.894 25.984 -0.236 1 98.5 109 LYS A N 1
ATOM 820 C CA . LYS A 1 109 ? -0.425 25.875 0.38 1 98.5 109 LYS A CA 1
ATOM 821 C C . LYS A 1 109 ? -1.181 24.656 -0.156 1 98.5 109 LYS A C 1
ATOM 823 O O . LYS A 1 109 ? -1.679 24.688 -1.284 1 98.5 109 LYS A O 1
ATOM 828 N N . HIS A 1 110 ? -1.277 23.609 0.631 1 98.81 110 HIS A N 1
ATOM 829 C CA . HIS A 1 110 ? -1.946 22.391 0.217 1 98.81 110 HIS A CA 1
ATOM 830 C C . HIS A 1 110 ? -3.33 22.266 0.846 1 98.81 110 HIS A C 1
ATOM 832 O O . HIS A 1 110 ? -3.457 22.188 2.07 1 98.81 110 HIS A O 1
ATOM 838 N N . ARG A 1 111 ? -4.352 22.281 0.052 1 98.88 111 ARG A N 1
ATOM 839 C CA . ARG A 1 111 ? -5.707 22 0.51 1 98.88 111 ARG A CA 1
ATOM 840 C C . ARG A 1 111 ? -6.023 20.516 0.373 1 98.88 111 ARG A C 1
ATOM 842 O O . ARG A 1 111 ? -5.797 19.922 -0.684 1 98.88 111 ARG A O 1
ATOM 849 N N . LYS A 1 112 ? -6.527 19.953 1.451 1 98.81 112 LYS A N 1
ATOM 850 C CA . LYS A 1 112 ? -6.871 18.531 1.458 1 98.81 112 LYS A CA 1
ATOM 851 C C . LYS A 1 112 ? -7.676 18.156 0.219 1 98.81 112 LYS A C 1
ATOM 853 O O . LYS A 1 112 ? -8.711 18.766 -0.062 1 98.81 112 LYS A O 1
ATOM 858 N N . ILE A 1 113 ? -7.164 17.125 -0.43 1 98.62 113 ILE A N 1
ATOM 859 C CA . ILE A 1 113 ? -7.758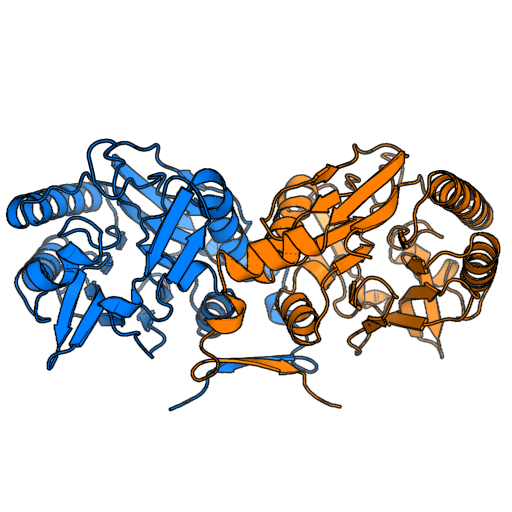 16.75 -1.71 1 98.62 113 ILE A CA 1
ATOM 860 C C . ILE A 1 113 ? -8.953 15.828 -1.478 1 98.62 113 ILE A C 1
ATOM 862 O O . ILE A 1 113 ? -10.008 16 -2.094 1 98.62 113 ILE A O 1
ATOM 866 N N . HIS A 1 114 ? -8.773 14.836 -0.696 1 98.81 114 HIS A N 1
ATOM 867 C CA . HIS A 1 114 ? -9.789 13.828 -0.405 1 98.81 114 HIS A CA 1
ATOM 868 C C . HIS A 1 114 ? -10.438 14.078 0.953 1 98.81 114 HIS A C 1
ATOM 870 O O . HIS A 1 114 ? -9.766 14.008 1.987 1 98.81 114 HIS A O 1
ATOM 876 N N . LEU A 1 115 ? -11.664 14.297 0.914 1 98.56 115 LEU A N 1
ATOM 877 C CA . LEU A 1 115 ? -12.367 14.594 2.158 1 98.56 115 LEU A CA 1
ATOM 878 C C . LEU A 1 115 ? -12.781 13.305 2.865 1 98.56 115 LEU A C 1
ATOM 880 O O . LEU A 1 115 ? -13.188 12.336 2.217 1 98.56 115 LEU A O 1
ATOM 884 N N . PHE A 1 116 ? -12.633 13.281 4.152 1 97.81 116 PHE A N 1
ATOM 885 C CA . PHE A 1 116 ? -12.891 12.141 5.02 1 97.81 116 PHE A CA 1
ATOM 886 C C . PHE A 1 116 ? -14.391 11.961 5.238 1 97.81 116 PHE A C 1
ATOM 888 O O . PHE A 1 116 ? -14.938 12.422 6.238 1 97.81 116 PHE A O 1
ATOM 895 N N . ASP A 1 117 ? -15.062 11.297 4.332 1 97.94 117 ASP A N 1
ATOM 896 C CA . ASP A 1 117 ? -16.469 10.914 4.422 1 97.94 117 ASP A CA 1
ATOM 897 C C . ASP A 1 117 ? -16.625 9.414 4.621 1 97.94 117 ASP A C 1
ATOM 899 O O . ASP A 1 117 ? -16.578 8.641 3.656 1 97.94 117 ASP A O 1
ATOM 903 N N . ILE A 1 118 ? -16.828 9.023 5.91 1 96.88 118 ILE A N 1
ATOM 904 C CA . ILE A 1 118 ? -16.938 7.602 6.199 1 96.88 118 ILE A CA 1
ATOM 905 C C . ILE A 1 118 ? -18.094 7.355 7.168 1 96.88 118 ILE A C 1
ATOM 907 O O . ILE A 1 118 ? -18.516 8.273 7.867 1 96.88 118 ILE A O 1
ATOM 911 N N . ASP A 1 119 ? -18.578 6.227 7.102 1 96.56 119 ASP A N 1
ATOM 912 C CA . ASP A 1 119 ? -19.594 5.75 8.031 1 96.56 119 ASP A CA 1
ATOM 913 C C . ASP A 1 119 ? -19.375 4.281 8.391 1 96.56 119 ASP A C 1
ATOM 915 O O . ASP A 1 119 ? -19.844 3.387 7.684 1 96.56 119 ASP A O 1
ATOM 919 N N . VAL A 1 120 ? -18.641 4.02 9.492 1 94.38 120 VAL A N 1
ATOM 920 C CA . VAL A 1 120 ? -18.453 2.68 10.039 1 94.38 120 VAL A CA 1
ATOM 921 C C . VAL A 1 120 ? -19.453 2.422 11.148 1 94.38 120 VAL A C 1
ATOM 923 O O . VAL A 1 120 ? -19.266 2.871 12.281 1 94.38 120 VAL A O 1
ATOM 926 N N . PRO A 1 121 ? -20.5 1.667 10.883 1 93.94 121 PRO A N 1
ATOM 927 C CA . PRO A 1 121 ? -21.594 1.5 11.844 1 93.94 121 PRO A CA 1
ATOM 928 C C . PRO A 1 121 ? -21.109 1.08 13.227 1 93.94 121 PRO A C 1
ATOM 930 O O . PRO A 1 121 ? -20.328 0.131 13.352 1 93.94 121 PRO A O 1
ATOM 933 N N . GLY A 1 122 ? -21.609 1.799 14.195 1 93.12 122 GLY A N 1
ATOM 934 C CA . GLY A 1 122 ? -21.328 1.476 15.586 1 93.12 122 GLY A CA 1
ATOM 935 C C . GLY A 1 122 ? -19.953 1.923 16.031 1 93.12 122 GLY A C 1
ATOM 936 O O . GLY A 1 122 ? -19.578 1.741 17.188 1 93.12 122 GLY A O 1
ATOM 937 N N . LYS A 1 123 ? -19.234 2.588 15.156 1 92.5 123 LYS A N 1
ATOM 938 C CA . LYS A 1 123 ? -17.875 2.984 15.508 1 92.5 123 LYS A CA 1
ATOM 939 C C . LYS A 1 123 ? -17.641 4.465 15.227 1 92.5 123 LYS A C 1
ATOM 941 O O . LYS A 1 123 ? -17.578 5.277 16.156 1 92.5 123 LYS A O 1
ATOM 946 N N . ILE A 1 124 ? -17.703 4.875 13.969 1 91.06 124 ILE A N 1
ATOM 947 C CA . ILE A 1 124 ? -17.422 6.281 13.688 1 91.06 124 ILE A CA 1
ATOM 948 C C . ILE A 1 124 ? -18.156 6.699 12.406 1 91.06 124 ILE A C 1
ATOM 950 O O . ILE A 1 124 ? -18.188 5.945 11.438 1 91.06 124 ILE A O 1
ATOM 954 N N . ARG A 1 125 ? -18.797 7.758 12.461 1 93.38 125 ARG A N 1
ATOM 955 C CA . ARG A 1 125 ? -19.297 8.477 11.297 1 93.38 125 ARG A CA 1
ATOM 956 C C . ARG A 1 125 ? -18.703 9.883 11.219 1 93.38 125 ARG A C 1
ATOM 958 O O . ARG A 1 125 ? -18.734 10.625 12.203 1 93.38 125 ARG A O 1
ATOM 965 N N . PHE A 1 126 ? -18.156 10.211 10.188 1 94 126 PHE A N 1
ATOM 966 C CA . PHE A 1 126 ? -17.562 11.523 9.953 1 94 126 PHE A CA 1
ATOM 967 C C . PHE A 1 126 ? -17.75 11.945 8.5 1 94 126 PHE A C 1
ATOM 969 O O . PHE A 1 126 ? -17.422 11.195 7.578 1 94 126 PHE A O 1
ATOM 976 N N . GLN A 1 127 ? -18.328 13.133 8.289 1 95.75 127 GLN A N 1
ATOM 977 C CA . GLN A 1 127 ? -18.594 13.68 6.965 1 95.75 127 GLN A CA 1
ATOM 978 C C . GLN A 1 127 ? -17.969 15.062 6.797 1 95.75 127 GLN A C 1
ATOM 980 O O . GLN A 1 127 ? -18.641 16.078 6.926 1 95.75 127 GLN A O 1
ATOM 985 N N . GLU A 1 128 ? -16.703 15.055 6.395 1 96.25 128 GLU A N 1
ATOM 986 C CA . GLU A 1 128 ? -15.953 16.297 6.234 1 96.25 128 GLU A CA 1
ATOM 987 C C . GLU A 1 128 ? -16.562 17.172 5.156 1 96.25 128 GLU A C 1
ATOM 989 O O . GLU A 1 128 ? -16.516 18.406 5.254 1 96.25 128 GLU A O 1
ATOM 994 N N . SER A 1 129 ? -17.219 16.562 4.184 1 96.38 129 SER A N 1
ATOM 995 C CA . SER A 1 129 ? -17.734 17.266 3.021 1 96.38 129 SER A CA 1
ATOM 996 C C . SER A 1 129 ? -18.922 18.141 3.391 1 96.38 129 SER A C 1
ATOM 998 O O . SER A 1 129 ? -19.328 19.016 2.621 1 96.38 129 SER A O 1
ATOM 1000 N N . GLU A 1 130 ? -19.453 17.922 4.527 1 95.38 130 GLU A N 1
ATOM 1001 C CA . GLU A 1 130 ? -20.547 18.766 4.992 1 95.38 130 GLU A CA 1
ATOM 1002 C C . GLU A 1 130 ? -20.062 20.188 5.297 1 95.38 130 GLU A C 1
ATOM 1004 O O . GLU A 1 130 ? -20.859 21.141 5.285 1 95.38 130 GLU A O 1
ATOM 1009 N N . THR A 1 131 ? -18.75 20.328 5.527 1 97.19 131 THR A N 1
ATOM 1010 C CA . THR A 1 131 ? -18.25 21.625 5.965 1 97.19 131 THR A CA 1
ATOM 1011 C C . THR A 1 131 ? -17.062 22.062 5.105 1 97.19 131 THR A C 1
ATOM 1013 O O . THR A 1 131 ? -16.922 23.234 4.785 1 97.19 131 THR A O 1
ATOM 1016 N N . LEU A 1 132 ? -16.266 21.156 4.699 1 98.5 132 LEU A N 1
ATOM 1017 C CA . LEU A 1 132 ? -15.031 21.484 4.004 1 98.5 132 LEU A CA 1
ATOM 1018 C C . LEU A 1 132 ? -15.18 21.281 2.5 1 98.5 132 LEU A C 1
ATOM 1020 O O . LEU A 1 132 ? -15.953 20.422 2.062 1 98.5 132 LEU A O 1
ATOM 1024 N N . SER A 1 133 ? -14.438 22.062 1.787 1 98.62 133 SER A N 1
ATOM 1025 C CA . SER A 1 133 ? -14.281 21.891 0.347 1 98.62 133 SER A CA 1
ATOM 1026 C C . SER A 1 133 ? -12.961 21.203 0.014 1 98.62 133 SER A C 1
ATOM 1028 O O . SER A 1 133 ? -11.969 21.359 0.728 1 98.62 133 SER A O 1
ATOM 1030 N N . PRO A 1 134 ? -12.977 20.406 -1.036 1 98.62 134 PRO A N 1
ATOM 1031 C CA . PRO A 1 134 ? -11.75 19.703 -1.411 1 98.62 134 PRO A CA 1
ATOM 1032 C C . PRO A 1 134 ? -10.758 20.609 -2.146 1 98.62 134 PRO A C 1
ATOM 1034 O O . PRO A 1 134 ? -11.164 21.5 -2.898 1 98.62 134 PRO A O 1
ATOM 1037 N N . GLY A 1 135 ? -9.492 20.375 -1.874 1 98.31 135 GLY A N 1
ATOM 1038 C CA . GLY A 1 135 ? -8.469 20.938 -2.74 1 98.31 135 GLY A CA 1
ATOM 1039 C C . GLY A 1 135 ? -8.375 20.25 -4.086 1 98.31 135 GLY A C 1
ATOM 1040 O O . GLY A 1 135 ? -9.055 19.234 -4.32 1 98.31 135 GLY A O 1
ATOM 1041 N N . ASP A 1 136 ? -7.508 20.812 -4.98 1 97.56 136 ASP A N 1
ATOM 1042 C CA . ASP A 1 136 ? -7.434 20.25 -6.324 1 97.56 136 ASP A CA 1
ATOM 1043 C C . ASP A 1 136 ? -6.004 20.312 -6.863 1 97.56 136 ASP A C 1
ATOM 1045 O O . ASP A 1 136 ? -5.789 20.25 -8.07 1 97.56 136 ASP A O 1
ATOM 1049 N N . SER A 1 137 ? -5.098 20.422 -5.93 1 97.06 137 SER A N 1
ATOM 1050 C CA . SER A 1 137 ? -3.727 20.578 -6.406 1 97.06 137 SER A CA 1
ATOM 1051 C C . SER A 1 137 ? -2.785 19.609 -5.711 1 97.06 137 SER A C 1
ATOM 1053 O O . SER A 1 137 ? -2.947 19.312 -4.523 1 97.06 137 SER A O 1
ATOM 1055 N N . PHE A 1 138 ? -1.836 19.094 -6.562 1 98.31 138 PHE A N 1
ATOM 1056 C CA . PHE A 1 138 ? -0.725 18.344 -5.996 1 98.31 138 PHE A CA 1
ATOM 1057 C C . PHE A 1 138 ? 0.336 19.281 -5.434 1 98.31 138 PHE A C 1
ATOM 1059 O O . PHE A 1 138 ? 0.718 20.25 -6.082 1 98.31 138 PHE A O 1
ATOM 1066 N N . SER A 1 139 ? 0.855 19.078 -4.273 1 98.69 139 SER A N 1
ATOM 1067 C CA . SER A 1 139 ? 1.706 20.047 -3.582 1 98.69 139 SER A CA 1
ATOM 1068 C C . SER A 1 139 ? 3.068 19.438 -3.252 1 98.69 139 SER A C 1
ATOM 1070 O O . SER A 1 139 ? 3.17 18.547 -2.418 1 98.69 139 SER A O 1
ATOM 1072 N N . VAL A 1 140 ? 4.047 19.953 -3.924 1 98.81 140 VAL A N 1
ATOM 1073 C CA . VAL A 1 140 ? 5.434 19.562 -3.684 1 98.81 140 VAL A CA 1
ATOM 1074 C C . VAL A 1 140 ? 6.289 20.812 -3.469 1 98.81 140 VAL A C 1
ATOM 1076 O O . VAL A 1 140 ? 5.926 21.906 -3.912 1 98.81 140 VAL A O 1
ATOM 1079 N N . PHE A 1 141 ? 7.371 20.688 -2.723 1 98.81 141 PHE A N 1
ATOM 1080 C CA . PHE A 1 141 ? 8.328 21.781 -2.604 1 98.81 141 PHE A CA 1
ATOM 1081 C C . PHE A 1 141 ? 9.75 21.25 -2.5 1 98.81 141 PHE A C 1
ATOM 1083 O O . PHE A 1 141 ? 9.961 20.109 -2.08 1 98.81 141 PHE A O 1
ATOM 1090 N N . ASP A 1 142 ? 10.703 22.094 -2.873 1 98.38 142 ASP A N 1
ATOM 1091 C CA . ASP A 1 142 ? 12.109 21.719 -2.867 1 98.38 142 ASP A CA 1
ATOM 1092 C C . ASP A 1 142 ? 12.805 22.203 -1.595 1 98.38 142 ASP A C 1
ATOM 1094 O O . ASP A 1 142 ? 12.453 23.266 -1.054 1 98.38 142 ASP A O 1
ATOM 1098 N N . THR A 1 143 ? 13.68 21.438 -1.094 1 98.38 143 THR A N 1
ATOM 1099 C CA . THR A 1 143 ? 14.664 21.812 -0.079 1 98.38 143 THR A CA 1
ATOM 1100 C C . THR A 1 143 ? 16.078 21.531 -0.573 1 98.38 143 THR A C 1
ATOM 1102 O O . THR A 1 143 ? 16.266 20.891 -1.614 1 98.38 143 THR A O 1
ATOM 1105 N N . PRO A 1 144 ? 17.031 22.062 0.182 1 97.62 144 PRO A N 1
ATOM 1106 C CA . PRO A 1 144 ? 18.406 21.703 -0.202 1 97.62 144 PRO A CA 1
ATOM 1107 C C . PRO A 1 144 ? 18.672 20.203 -0.017 1 97.62 144 PRO A C 1
ATOM 1109 O O . PRO A 1 144 ? 19.672 19.688 -0.529 1 97.62 144 PRO A O 1
ATOM 1112 N N . TYR A 1 145 ? 17.812 19.531 0.618 1 97.56 145 TYR A N 1
ATOM 1113 C CA . TYR A 1 145 ? 18.031 18.125 0.944 1 97.56 145 TYR A CA 1
ATOM 1114 C C . TYR A 1 145 ? 17.312 17.219 -0.05 1 97.56 145 TYR A C 1
ATOM 1116 O O . TYR A 1 145 ? 17.906 16.281 -0.577 1 97.56 145 TYR A O 1
ATOM 1124 N N . CYS A 1 146 ? 16.094 17.469 -0.218 1 98.25 146 CYS A N 1
ATOM 1125 C CA . CYS A 1 146 ? 15.281 16.672 -1.13 1 98.25 146 CYS A CA 1
ATOM 1126 C C . CYS A 1 146 ? 13.977 17.375 -1.472 1 98.25 146 CYS A C 1
ATOM 1128 O O . CYS A 1 146 ? 13.688 18.453 -0.933 1 98.25 146 CYS A O 1
ATOM 1130 N N . LYS A 1 147 ? 13.289 16.859 -2.447 1 98.69 147 LYS A N 1
ATOM 1131 C CA . LYS A 1 147 ? 11.93 17.281 -2.768 1 98.69 147 LYS A CA 1
ATOM 1132 C C . LYS A 1 147 ? 10.906 16.609 -1.862 1 98.69 147 LYS A C 1
ATOM 1134 O O . LYS A 1 147 ? 11.008 15.414 -1.595 1 98.69 147 LYS A O 1
ATOM 1139 N N . VAL A 1 148 ? 9.891 17.328 -1.384 1 98.94 148 VAL A N 1
ATOM 1140 C CA . VAL A 1 148 ? 8.93 16.844 -0.393 1 98.94 148 VAL A CA 1
ATOM 1141 C C . VAL A 1 148 ? 7.512 16.984 -0.938 1 98.94 148 VAL A C 1
ATOM 1143 O O . VAL A 1 148 ? 7.164 18 -1.547 1 98.94 148 VAL A O 1
ATOM 1146 N N . GLY A 1 149 ? 6.719 15.906 -0.841 1 98.94 149 GLY A N 1
ATOM 1147 C CA . GLY A 1 149 ? 5.301 15.953 -1.144 1 98.94 149 GLY A CA 1
ATOM 1148 C C . GLY A 1 149 ? 4.43 16.031 0.096 1 98.94 149 GLY A C 1
ATOM 1149 O O . GLY A 1 149 ? 4.754 15.453 1.131 1 98.94 149 GLY A O 1
ATOM 1150 N N . VAL A 1 150 ? 3.301 16.75 -0.035 1 98.94 150 VAL A N 1
ATOM 1151 C CA . VAL A 1 150 ? 2.447 16.984 1.127 1 98.94 150 VAL A CA 1
ATOM 1152 C C . VAL A 1 150 ? 1.044 16.453 0.848 1 98.94 150 VAL A C 1
ATOM 1154 O O . VAL A 1 150 ? 0.492 16.672 -0.233 1 98.94 150 VAL A O 1
ATOM 1157 N N . GLY A 1 151 ? 0.47 15.664 1.699 1 98.94 151 GLY A N 1
ATOM 1158 C CA . GLY A 1 151 ? -0.931 15.297 1.812 1 98.94 151 GLY A CA 1
ATOM 1159 C C . GLY A 1 151 ? -1.472 15.43 3.225 1 98.94 151 GLY A C 1
ATOM 1160 O O . GLY A 1 151 ? -0.704 15.555 4.18 1 98.94 151 GLY A O 1
ATOM 1161 N N . ILE A 1 152 ? -2.775 15.445 3.367 1 98.94 152 ILE A N 1
ATOM 1162 C CA . ILE A 1 152 ? -3.352 15.586 4.699 1 98.94 152 ILE A CA 1
ATOM 1163 C C . ILE A 1 152 ? -4.223 14.367 5.012 1 98.94 152 ILE A C 1
ATOM 1165 O O . ILE A 1 152 ? -5.219 14.117 4.328 1 98.94 152 ILE A O 1
ATOM 1169 N N . CYS A 1 153 ? -3.896 13.641 5.98 1 98.75 153 CYS A N 1
ATOM 1170 C CA . CYS A 1 153 ? -4.691 12.617 6.645 1 98.75 153 CYS A CA 1
ATOM 1171 C C . CYS A 1 153 ? -5.289 11.648 5.629 1 98.75 153 CYS A C 1
ATOM 1173 O O . CYS A 1 153 ? -4.57 10.836 5.039 1 98.75 153 CYS A O 1
ATOM 1175 N N . TYR A 1 154 ? -6.629 11.844 5.273 1 98.81 154 TYR A N 1
ATOM 1176 C CA . TYR A 1 154 ? -7.359 10.945 4.391 1 98.81 154 TYR A CA 1
ATOM 1177 C C . TYR A 1 154 ? -6.66 10.805 3.047 1 98.81 154 TYR A C 1
ATOM 1179 O O . TYR A 1 154 ? -6.781 9.773 2.377 1 98.81 154 TYR A O 1
ATOM 1187 N N . ASP A 1 155 ? -5.824 11.766 2.639 1 98.94 155 ASP A N 1
ATOM 1188 C CA . ASP A 1 155 ? -5.059 11.758 1.393 1 98.94 155 ASP A CA 1
ATOM 1189 C C . ASP A 1 155 ? -4.168 10.516 1.307 1 98.94 155 ASP A C 1
ATOM 1191 O O . ASP A 1 155 ? -3.906 10.008 0.215 1 98.94 155 ASP A O 1
ATOM 1195 N N . ILE A 1 156 ? -3.787 10 2.488 1 98.94 156 ILE A N 1
ATOM 1196 C CA . ILE A 1 156 ? -2.799 8.93 2.48 1 98.94 156 ILE A CA 1
ATOM 1197 C C . ILE A 1 156 ? -3.443 7.637 1.985 1 98.94 156 ILE A C 1
ATOM 1199 O O . ILE A 1 156 ? -2.744 6.691 1.612 1 98.94 156 ILE A O 1
ATOM 1203 N N . ARG A 1 157 ? -4.781 7.555 2.012 1 98.88 157 ARG A N 1
ATOM 1204 C CA . ARG A 1 157 ? -5.477 6.34 1.596 1 98.88 157 ARG A CA 1
ATOM 1205 C C . ARG A 1 157 ? -5.449 6.188 0.078 1 98.88 157 ARG A C 1
ATOM 1207 O O . ARG A 1 157 ? -5.777 5.121 -0.45 1 98.88 157 ARG A O 1
ATOM 1214 N N . PHE A 1 158 ? -5.094 7.172 -0.604 1 98.81 158 PHE A N 1
ATOM 1215 C CA . PHE A 1 158 ? -5.109 7.16 -2.062 1 98.81 158 PHE A CA 1
ATOM 1216 C C . PHE A 1 158 ? -3.699 7.023 -2.619 1 98.81 158 PHE A C 1
ATOM 1218 O O . PHE A 1 158 ? -2.996 8.023 -2.793 1 98.81 158 PHE A O 1
ATOM 1225 N N . ALA A 1 159 ? -3.379 5.812 -2.973 1 98.69 159 ALA A N 1
ATOM 1226 C CA . ALA A 1 159 ? -2.025 5.43 -3.373 1 98.69 159 ALA A CA 1
ATOM 1227 C C . ALA A 1 159 ? -1.563 6.242 -4.582 1 98.69 159 ALA A C 1
ATOM 1229 O O . ALA A 1 159 ? -0.373 6.527 -4.727 1 98.69 159 ALA A O 1
ATOM 1230 N N . GLU A 1 160 ? -2.465 6.66 -5.426 1 98.5 160 GLU A N 1
ATOM 1231 C CA . GLU A 1 160 ? -2.15 7.41 -6.637 1 98.5 160 GLU A CA 1
ATOM 1232 C C . GLU A 1 160 ? -1.461 8.734 -6.309 1 98.5 160 GLU A C 1
ATOM 1234 O O . GLU A 1 160 ? -0.565 9.172 -7.031 1 98.5 160 GLU A O 1
ATOM 1239 N N . LEU A 1 161 ? -1.9 9.312 -5.23 1 98.69 161 LEU A N 1
ATOM 1240 C CA . LEU A 1 161 ? -1.278 10.57 -4.836 1 98.69 161 LEU A CA 1
ATOM 1241 C C . LEU A 1 161 ? 0.201 10.375 -4.523 1 98.69 161 LEU A C 1
ATOM 1243 O O . LEU A 1 161 ? 1.045 11.148 -4.98 1 98.69 161 LEU A O 1
ATOM 1247 N N . ALA A 1 162 ? 0.477 9.359 -3.748 1 98.81 162 ALA A N 1
ATOM 1248 C CA . ALA A 1 162 ? 1.868 9.055 -3.424 1 98.81 162 ALA A CA 1
ATOM 1249 C C . ALA A 1 162 ? 2.666 8.734 -4.684 1 98.81 162 ALA A C 1
ATOM 1251 O O . ALA A 1 162 ? 3.826 9.133 -4.812 1 98.81 162 ALA A O 1
ATOM 1252 N N . GLN A 1 163 ? 2.064 7.992 -5.555 1 98.69 163 GLN A N 1
ATOM 1253 C CA . GLN A 1 163 ? 2.721 7.633 -6.809 1 98.69 163 GLN A CA 1
ATOM 1254 C C . GLN A 1 163 ? 3.043 8.875 -7.637 1 98.69 163 GLN A C 1
ATOM 1256 O O . GLN A 1 163 ? 4.129 8.977 -8.211 1 98.69 163 GLN A O 1
ATOM 1261 N N . ILE A 1 164 ? 2.109 9.789 -7.691 1 98.5 164 ILE A N 1
ATOM 1262 C CA . ILE A 1 164 ? 2.305 11.039 -8.422 1 98.5 164 ILE A CA 1
ATOM 1263 C C . ILE A 1 164 ? 3.467 11.82 -7.805 1 98.5 164 ILE A C 1
ATOM 1265 O O . ILE A 1 164 ? 4.344 12.305 -8.523 1 98.5 164 ILE A O 1
ATOM 1269 N N . TYR A 1 165 ? 3.508 11.93 -6.5 1 98.81 165 TYR A N 1
ATOM 1270 C CA . TYR A 1 165 ? 4.582 12.641 -5.816 1 98.81 165 TYR A CA 1
ATOM 1271 C C . TYR A 1 165 ? 5.926 11.977 -6.07 1 98.81 165 TYR A C 1
ATOM 1273 O O . TYR A 1 165 ? 6.926 12.656 -6.312 1 98.81 165 TYR A O 1
ATOM 1281 N N . ALA A 1 166 ? 5.938 10.664 -6.016 1 98.38 166 ALA A N 1
ATOM 1282 C CA . ALA A 1 166 ? 7.172 9.945 -6.309 1 98.38 166 ALA A CA 1
ATOM 1283 C C . ALA A 1 166 ? 7.633 10.203 -7.738 1 98.38 166 ALA A C 1
ATOM 1285 O O . ALA A 1 166 ? 8.82 10.406 -7.988 1 98.38 166 ALA A O 1
ATOM 1286 N N . ASN A 1 167 ? 6.715 10.18 -8.672 1 97.5 167 ASN A N 1
ATOM 1287 C CA . ASN A 1 167 ? 7.023 10.438 -10.078 1 97.5 167 ASN A CA 1
ATOM 1288 C C . ASN A 1 167 ? 7.551 11.859 -10.281 1 97.5 167 ASN A C 1
ATOM 1290 O O . ASN A 1 167 ? 8.344 12.109 -11.188 1 97.5 167 ASN A O 1
ATOM 1294 N N . LYS A 1 168 ? 7.121 12.781 -9.406 1 98.19 168 LYS A N 1
ATOM 1295 C CA . LYS A 1 168 ? 7.578 14.164 -9.484 1 98.19 168 LYS A CA 1
ATOM 1296 C C . LYS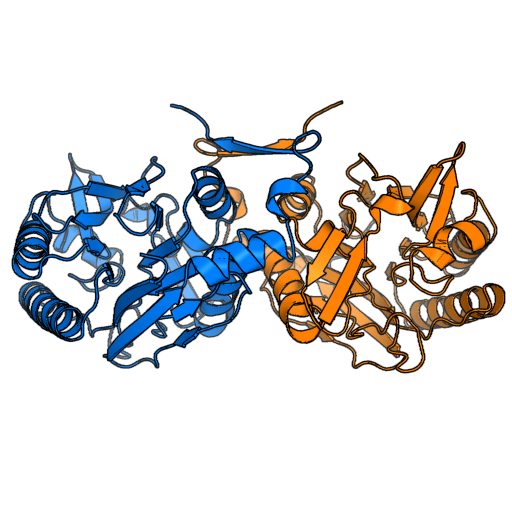 A 1 168 ? 8.961 14.32 -8.852 1 98.19 168 LYS A C 1
ATOM 1298 O O . LYS A 1 168 ? 9.531 15.406 -8.867 1 98.19 168 LYS A O 1
ATOM 1303 N N . GLY A 1 169 ? 9.445 13.242 -8.281 1 98.31 169 GLY A N 1
ATOM 1304 C CA . GLY A 1 169 ? 10.812 13.258 -7.781 1 98.31 169 GLY A CA 1
ATOM 1305 C C . GLY A 1 169 ? 10.891 13.383 -6.273 1 98.31 169 GLY A C 1
ATOM 1306 O O . GLY A 1 169 ? 11.984 13.555 -5.719 1 98.31 169 GLY A O 1
ATOM 1307 N N . CYS A 1 170 ? 9.781 13.312 -5.594 1 98.81 170 CYS A N 1
ATOM 1308 C CA . CYS A 1 170 ? 9.805 13.414 -4.141 1 98.81 170 CYS A CA 1
ATOM 1309 C C . CYS A 1 170 ? 10.555 12.242 -3.521 1 98.81 170 CYS A C 1
ATOM 1311 O O . CYS A 1 170 ? 10.438 11.109 -3.99 1 98.81 170 CYS A O 1
ATOM 1313 N N . GLN A 1 171 ? 11.281 12.547 -2.473 1 98.88 171 GLN A N 1
ATOM 1314 C CA . GLN A 1 171 ? 11.977 11.523 -1.705 1 98.88 171 GLN A CA 1
ATOM 1315 C C . GLN A 1 171 ? 11.438 11.438 -0.281 1 98.88 171 GLN A C 1
ATOM 1317 O O . GLN A 1 171 ? 11.805 10.531 0.474 1 98.88 171 GLN A O 1
ATOM 1322 N N . LEU A 1 172 ? 10.578 12.359 0.073 1 98.94 172 LEU A N 1
ATOM 1323 C CA . LEU A 1 172 ? 9.883 12.406 1.354 1 98.94 172 LEU A CA 1
ATOM 1324 C C . LEU A 1 172 ? 8.438 12.836 1.17 1 98.94 172 LEU A C 1
ATOM 1326 O O . LEU A 1 172 ? 8.156 13.828 0.489 1 98.94 172 LEU A O 1
ATOM 1330 N N . LEU A 1 173 ? 7.516 12.055 1.682 1 99 173 LEU A N 1
ATOM 1331 C CA . LEU A 1 173 ? 6.109 12.422 1.756 1 99 173 LEU A CA 1
ATOM 1332 C C . LEU A 1 173 ? 5.688 12.672 3.201 1 99 173 LEU A C 1
ATOM 1334 O O . LEU A 1 173 ? 5.996 11.867 4.086 1 99 173 LEU A O 1
ATOM 1338 N N . VAL A 1 174 ? 5.059 13.75 3.459 1 99 174 VAL A N 1
ATOM 1339 C CA . VAL A 1 174 ? 4.633 14.094 4.812 1 99 174 VAL A CA 1
ATOM 1340 C C . VAL A 1 174 ? 3.113 14.25 4.848 1 99 174 VAL A C 1
ATOM 1342 O O . VAL A 1 174 ? 2.531 14.93 4 1 99 174 VAL A O 1
ATOM 1345 N N . TYR A 1 175 ? 2.498 13.562 5.82 1 98.94 175 TYR A N 1
ATOM 1346 C CA . TYR A 1 175 ? 1.052 13.602 6.004 1 98.94 175 TYR A CA 1
ATOM 1347 C C . TYR A 1 175 ? 0.691 14.023 7.422 1 98.94 175 TYR A C 1
ATOM 1349 O O . TYR A 1 175 ? 0.621 13.195 8.328 1 98.94 175 TYR A O 1
ATOM 1357 N N . PRO A 1 176 ? 0.456 15.328 7.664 1 98.94 176 PRO A N 1
ATOM 1358 C CA . PRO A 1 176 ? -0.298 15.617 8.891 1 98.94 176 PRO A CA 1
ATOM 1359 C C . PRO A 1 176 ? -1.636 14.883 8.938 1 98.94 176 PRO A C 1
ATOM 1361 O O . PRO A 1 176 ? -2.404 14.922 7.977 1 98.94 176 PRO A O 1
ATOM 1364 N N . GLY A 1 177 ? -1.854 14.125 10.008 1 98.75 177 GLY A N 1
ATOM 1365 C CA . GLY A 1 177 ? -3.082 13.352 10.031 1 98.75 177 GLY A CA 1
ATOM 1366 C C . GLY A 1 177 ? -3.555 13.031 11.438 1 98.75 177 GLY A C 1
ATOM 1367 O O . GLY A 1 177 ? -2.744 12.758 12.328 1 98.75 177 GLY A O 1
ATOM 1368 N N . ALA A 1 178 ? -4.836 13.039 11.641 1 98.38 178 ALA A N 1
ATOM 1369 C CA . ALA A 1 178 ? -5.484 12.656 12.891 1 98.38 178 ALA A CA 1
ATOM 1370 C C . ALA A 1 178 ? -6.398 11.453 12.695 1 98.38 178 ALA A C 1
ATOM 1372 O O . ALA A 1 178 ? -7.625 11.578 12.75 1 98.38 178 ALA A O 1
ATOM 1373 N N . PHE A 1 179 ? -5.824 10.266 12.586 1 98.5 179 PHE A N 1
ATOM 1374 C CA . PHE A 1 179 ? -6.641 9.055 12.508 1 98.5 179 PHE A CA 1
ATOM 1375 C C . PHE A 1 179 ? -7.367 8.805 13.82 1 98.5 179 PHE A C 1
ATOM 1377 O O . PHE A 1 179 ? -6.844 9.109 14.898 1 98.5 179 PHE A O 1
ATOM 1384 N N . ASN A 1 180 ? -8.523 8.266 13.719 1 97.81 180 ASN A N 1
ATOM 1385 C CA . ASN A 1 180 ? -9.32 7.957 14.906 1 97.81 180 ASN A CA 1
ATOM 1386 C C . ASN A 1 180 ? -8.969 6.582 15.469 1 97.81 180 ASN A C 1
ATOM 1388 O O . ASN A 1 180 ? -8.102 5.887 14.938 1 97.81 180 ASN A O 1
ATOM 1392 N N . MET A 1 181 ? -9.711 6.184 16.5 1 97.81 181 MET A N 1
ATOM 1393 C CA . MET A 1 181 ? -9.391 4.977 17.25 1 97.81 181 MET A CA 1
ATOM 1394 C C . MET A 1 181 ? -9.891 3.73 16.531 1 97.81 181 MET A C 1
ATOM 1396 O O . MET A 1 181 ? -9.562 2.607 16.906 1 97.81 181 MET A O 1
ATOM 1400 N N . THR A 1 182 ? -10.672 3.898 15.5 1 97.69 182 THR A N 1
ATOM 1401 C CA . THR A 1 182 ? -11.133 2.764 14.711 1 97.69 182 THR A CA 1
ATOM 1402 C C . THR A 1 182 ? -10.133 2.424 13.609 1 97.69 182 THR A C 1
ATOM 1404 O O . THR A 1 182 ? -9.664 1.288 13.523 1 97.69 182 THR A O 1
ATOM 1407 N N . THR A 1 183 ? -9.766 3.396 12.805 1 98.12 183 THR A N 1
ATOM 1408 C CA . THR A 1 183 ? -8.891 3.141 11.664 1 98.12 183 THR A CA 1
ATOM 1409 C C . THR A 1 183 ? -7.426 3.316 12.062 1 98.12 183 THR A C 1
ATOM 1411 O O . THR A 1 183 ? -6.531 2.775 11.406 1 98.12 183 THR A O 1
ATOM 1414 N N . GLY A 1 184 ? -7.199 4.074 13.133 1 98.44 184 GLY A N 1
ATOM 1415 C CA . GLY A 1 184 ? -5.836 4.262 13.602 1 98.44 184 GLY A CA 1
ATOM 1416 C C . GLY A 1 184 ? -5.098 2.955 13.828 1 98.44 184 GLY A C 1
ATOM 1417 O O . GLY A 1 184 ? -4.129 2.654 13.125 1 98.44 184 GLY A O 1
ATOM 1418 N N . PRO A 1 185 ? -5.617 2.148 14.75 1 98.19 185 PRO A N 1
ATOM 1419 C CA . PRO A 1 185 ? -4.93 0.886 15.031 1 98.19 185 PRO A CA 1
ATOM 1420 C C . PRO A 1 185 ? -4.859 -0.031 13.812 1 98.19 185 PRO A C 1
ATOM 1422 O O . PRO A 1 185 ? -3.906 -0.805 13.672 1 98.19 185 PRO A O 1
ATOM 1425 N N . ALA A 1 186 ? -5.75 0.085 12.906 1 98.25 186 ALA A N 1
ATOM 1426 C CA . ALA A 1 186 ? -5.859 -0.854 11.789 1 98.25 186 ALA A CA 1
ATOM 1427 C C . ALA A 1 186 ? -5.027 -0.392 10.594 1 98.25 186 ALA A C 1
ATOM 1429 O O . ALA A 1 186 ? -4.414 -1.208 9.906 1 98.25 186 ALA A O 1
ATOM 1430 N N . HIS A 1 187 ? -5.008 0.938 10.344 1 98.81 187 HIS A N 1
ATOM 1431 C CA . HIS A 1 187 ? -4.594 1.35 9.008 1 98.81 187 HIS A CA 1
ATOM 1432 C C . HIS A 1 187 ? -3.449 2.354 9.07 1 98.81 187 HIS A C 1
ATOM 1434 O O . HIS A 1 187 ? -2.701 2.514 8.102 1 98.81 187 HIS A O 1
ATOM 1440 N N . TRP A 1 188 ? -3.244 3.059 10.211 1 98.88 188 TRP A N 1
ATOM 1441 C CA . TRP A 1 188 ? -2.297 4.164 10.297 1 98.88 188 TRP A CA 1
ATOM 1442 C C . TRP A 1 188 ? -0.899 3.721 9.875 1 98.88 188 TRP A C 1
ATOM 1444 O O . TRP A 1 188 ? -0.362 4.203 8.875 1 98.88 188 TRP A O 1
ATOM 1454 N N . GLU A 1 189 ? -0.427 2.764 10.5 1 98.88 189 GLU A N 1
ATOM 1455 C CA . GLU A 1 189 ? 0.921 2.285 10.211 1 98.88 189 GLU A CA 1
ATOM 1456 C C . GLU A 1 189 ? 0.97 1.557 8.867 1 98.88 189 GLU A C 1
ATOM 1458 O O . GLU A 1 189 ? 1.916 1.729 8.094 1 98.88 189 GLU A O 1
ATOM 1463 N N . LEU A 1 190 ? -0.017 0.764 8.562 1 98.94 190 LEU A N 1
ATOM 1464 C CA . LEU A 1 190 ? -0.067 -0.001 7.324 1 98.94 190 LEU A CA 1
ATOM 1465 C C . LEU A 1 190 ? 0.016 0.922 6.113 1 98.94 190 LEU A C 1
ATOM 1467 O O . LEU A 1 190 ? 0.784 0.665 5.184 1 98.94 190 LEU A O 1
ATOM 1471 N N . LEU A 1 191 ? -0.723 1.986 6.141 1 98.94 191 LEU A N 1
ATOM 1472 C CA . LEU A 1 191 ? -0.755 2.92 5.02 1 98.94 191 LEU A CA 1
ATOM 1473 C C . LEU A 1 191 ? 0.594 3.609 4.848 1 98.94 191 LEU A C 1
ATOM 1475 O O . LEU A 1 191 ? 1.067 3.783 3.721 1 98.94 191 LEU A O 1
ATOM 1479 N N . GLN A 1 192 ? 1.188 3.99 5.934 1 98.94 192 GLN A N 1
ATOM 1480 C CA . GLN A 1 192 ? 2.486 4.652 5.879 1 98.94 192 GLN A CA 1
ATOM 1481 C C . GLN A 1 192 ? 3.541 3.75 5.246 1 98.94 192 GLN A C 1
ATOM 1483 O O . GLN A 1 192 ? 4.246 4.164 4.324 1 98.94 192 GLN A O 1
ATOM 1488 N N . ARG A 1 193 ? 3.561 2.562 5.746 1 98.94 193 ARG A N 1
ATOM 1489 C CA . ARG A 1 193 ? 4.562 1.616 5.262 1 98.94 193 ARG A CA 1
ATOM 1490 C C . ARG A 1 193 ? 4.32 1.264 3.799 1 98.94 193 ARG A C 1
ATOM 1492 O O . ARG A 1 193 ? 5.27 1.12 3.025 1 98.94 193 ARG A O 1
ATOM 1499 N N . ALA A 1 194 ? 3.109 1.113 3.457 1 98.94 194 ALA A N 1
ATOM 1500 C CA . ALA A 1 194 ? 2.766 0.798 2.072 1 98.94 194 ALA A CA 1
ATOM 1501 C C . ALA A 1 194 ? 3.203 1.916 1.131 1 98.94 194 ALA A C 1
ATOM 1503 O O . ALA A 1 194 ? 3.787 1.655 0.077 1 98.94 194 ALA A O 1
ATOM 1504 N N . ARG A 1 195 ? 2.883 3.215 1.516 1 98.94 195 ARG A N 1
ATOM 1505 C CA . ARG A 1 195 ? 3.297 4.336 0.677 1 98.94 195 ARG A CA 1
ATOM 1506 C C . ARG A 1 195 ? 4.816 4.383 0.539 1 98.94 195 ARG A C 1
ATOM 1508 O O . ARG A 1 195 ? 5.336 4.637 -0.549 1 98.94 195 ARG A O 1
ATOM 1515 N N . ALA A 1 196 ? 5.453 4.117 1.633 1 98.94 196 ALA A N 1
ATOM 1516 C CA . ALA A 1 196 ? 6.91 4.168 1.622 1 98.94 196 ALA A CA 1
ATOM 1517 C C . ALA A 1 196 ? 7.492 3.08 0.723 1 98.94 196 ALA A C 1
ATOM 1519 O O . ALA A 1 196 ? 8.328 3.361 -0.143 1 98.94 196 ALA A O 1
ATOM 1520 N N . LEU A 1 197 ? 7.035 1.898 0.898 1 98.94 197 LEU A N 1
ATOM 1521 C CA . LEU A 1 197 ? 7.578 0.747 0.185 1 98.94 197 LEU A CA 1
ATOM 1522 C C . LEU A 1 197 ? 7.273 0.84 -1.307 1 98.94 197 LEU A C 1
ATOM 1524 O O . LEU A 1 197 ? 8.172 0.672 -2.139 1 98.94 197 LEU A O 1
ATOM 1528 N N . ASP A 1 198 ? 6.07 1.167 -1.688 1 98.88 198 ASP A N 1
ATOM 1529 C CA . ASP A 1 198 ? 5.613 1.154 -3.074 1 98.88 198 ASP A CA 1
ATOM 1530 C C . ASP A 1 198 ? 6.336 2.215 -3.902 1 98.88 198 ASP A C 1
ATOM 1532 O O . ASP A 1 198 ? 6.438 2.094 -5.125 1 98.88 198 ASP A O 1
ATOM 1536 N N . ASN A 1 199 ? 6.738 3.242 -3.197 1 98.88 199 ASN A N 1
ATOM 1537 C CA . ASN A 1 199 ? 7.32 4.367 -3.922 1 98.88 199 ASN A CA 1
ATOM 1538 C C . ASN A 1 199 ? 8.797 4.543 -3.586 1 98.88 199 ASN A C 1
ATOM 1540 O O . ASN A 1 199 ? 9.477 5.395 -4.164 1 98.88 199 ASN A O 1
ATOM 1544 N N . GLN A 1 200 ? 9.234 3.729 -2.631 1 98.81 200 GLN A N 1
ATOM 1545 C CA . GLN A 1 200 ? 10.602 3.771 -2.129 1 98.81 200 GLN A CA 1
ATOM 1546 C C . GLN A 1 200 ? 11.016 5.195 -1.769 1 98.81 200 GLN A C 1
ATOM 1548 O O . GLN A 1 200 ? 12.031 5.695 -2.244 1 98.81 200 GLN A O 1
ATOM 1553 N N . VAL A 1 201 ? 10.25 5.777 -0.892 1 98.94 201 VAL A N 1
ATOM 1554 C CA . VAL A 1 201 ? 10.461 7.098 -0.306 1 98.94 201 VAL A CA 1
ATOM 1555 C C . VAL A 1 201 ? 10.305 7.023 1.211 1 98.94 201 VAL A C 1
ATOM 1557 O O . VAL A 1 201 ? 9.789 6.031 1.739 1 98.94 201 VAL A O 1
ATOM 1560 N N . TYR A 1 202 ? 10.82 8.039 1.922 1 98.94 202 TYR A N 1
ATOM 1561 C CA . TYR A 1 202 ? 10.453 8.188 3.324 1 98.94 202 TYR A CA 1
ATOM 1562 C C . TYR A 1 202 ? 9.031 8.719 3.461 1 98.94 202 TYR A C 1
ATOM 1564 O O . TYR A 1 202 ? 8.594 9.547 2.658 1 98.94 202 TYR A O 1
ATOM 1572 N N . VAL A 1 203 ? 8.344 8.273 4.449 1 99 203 VAL A N 1
ATOM 1573 C CA . VAL A 1 203 ? 7.004 8.766 4.762 1 99 203 VAL A CA 1
ATOM 1574 C C . VAL A 1 203 ? 6.938 9.18 6.23 1 99 203 VAL A C 1
ATOM 1576 O O . VAL A 1 203 ? 7.391 8.445 7.113 1 99 203 VAL A O 1
ATOM 1579 N N . ALA A 1 204 ? 6.469 10.344 6.449 1 99 204 ALA A N 1
ATOM 1580 C CA . ALA A 1 204 ? 6.281 10.859 7.805 1 99 204 ALA A CA 1
ATOM 1581 C C . ALA A 1 204 ? 4.828 11.273 8.039 1 99 204 ALA A C 1
ATOM 1583 O O . ALA A 1 204 ? 4.23 11.961 7.203 1 99 204 ALA A O 1
ATOM 1584 N N . THR A 1 205 ? 4.297 10.828 9.109 1 98.94 205 THR A N 1
ATOM 1585 C CA . THR A 1 205 ? 2.934 11.18 9.484 1 98.94 205 THR A CA 1
ATOM 1586 C C . THR A 1 205 ? 2.902 11.812 10.875 1 98.94 205 THR A C 1
ATOM 1588 O O . THR A 1 205 ? 3.354 11.195 11.852 1 98.94 205 THR A O 1
ATOM 1591 N N . ALA A 1 206 ? 2.418 13.023 11 1 98.94 206 ALA A N 1
ATOM 1592 C CA . ALA A 1 206 ? 2.35 13.766 12.25 1 98.94 206 ALA A CA 1
ATOM 1593 C C . ALA A 1 206 ? 0.92 13.805 12.789 1 98.94 206 ALA A C 1
ATOM 1595 O O . ALA A 1 206 ? 0.038 14.406 12.172 1 98.94 206 ALA A O 1
ATOM 1596 N N . SER A 1 207 ? 0.744 13.227 13.938 1 98.88 207 SER A N 1
ATOM 1597 C CA . SER A 1 207 ? -0.568 13.156 14.57 1 98.88 207 SER A CA 1
ATOM 1598 C C . SER A 1 207 ? -0.627 14.031 15.82 1 98.88 207 SER A C 1
ATOM 1600 O O . SER A 1 207 ? 0.396 14.273 16.469 1 98.88 207 SER A O 1
ATOM 1602 N N . PRO A 1 208 ? -1.819 14.578 16.141 1 98.62 208 PRO A N 1
ATOM 1603 C CA . PRO A 1 208 ? -1.948 15.109 17.5 1 98.62 208 PRO A CA 1
ATOM 1604 C C . PRO A 1 208 ? -1.798 14.031 18.562 1 98.62 208 PRO A C 1
ATOM 1606 O O . PRO A 1 208 ? -1.899 12.836 18.266 1 98.62 208 PRO A O 1
ATOM 1609 N N . ALA A 1 209 ? -1.483 14.523 19.734 1 98.69 209 ALA A N 1
ATOM 1610 C CA . ALA A 1 209 ? -1.515 13.602 20.875 1 98.69 209 ALA A CA 1
ATOM 1611 C C . ALA A 1 209 ? -2.943 13.18 21.203 1 98.69 209 ALA A C 1
ATOM 1613 O O . ALA A 1 209 ? -3.898 13.883 20.859 1 98.69 209 ALA A O 1
ATOM 1614 N N . ARG A 1 210 ? -3.07 12.008 21.812 1 98.5 210 ARG A N 1
ATOM 1615 C CA . ARG A 1 210 ? -4.402 11.492 22.109 1 98.5 210 ARG A CA 1
ATOM 1616 C C . ARG A 1 210 ? -5 12.203 23.328 1 98.5 210 ARG A C 1
ATOM 1618 O O . ARG A 1 210 ? -4.32 12.398 24.328 1 98.5 210 ARG A O 1
ATOM 1625 N N . ASP A 1 211 ? -6.168 12.68 23.156 1 97.44 211 ASP A N 1
ATOM 1626 C CA . ASP A 1 211 ? -7.008 13.195 24.234 1 97.44 211 ASP A CA 1
ATOM 1627 C C . ASP A 1 211 ? -8.32 12.422 24.328 1 97.44 211 ASP A C 1
ATOM 1629 O O . ASP A 1 211 ? -9.242 12.648 23.531 1 97.44 211 ASP A O 1
ATOM 1633 N N . GLU A 1 212 ? -8.477 11.625 25.359 1 95.88 212 GLU A N 1
ATOM 1634 C CA . GLU A 1 212 ? -9.633 10.742 25.484 1 95.88 212 GLU A CA 1
ATOM 1635 C C . GLU A 1 212 ? -10.891 11.531 25.828 1 95.88 212 GLU A C 1
ATOM 1637 O O . GLU A 1 212 ? -12 11.016 25.719 1 95.88 212 GLU A O 1
ATOM 1642 N N . LYS A 1 213 ? -10.734 12.766 26.188 1 94.62 213 LYS A N 1
ATOM 1643 C CA . LYS A 1 213 ? -11.883 13.586 26.578 1 94.62 213 LYS A CA 1
ATOM 1644 C C . LYS A 1 213 ? -12.383 14.414 25.391 1 94.62 213 LYS A C 1
ATOM 1646 O O . LYS A 1 213 ? -13.43 15.062 25.484 1 94.62 213 LYS A O 1
ATOM 1651 N N . ALA A 1 214 ? -11.594 14.422 24.344 1 92.94 214 ALA A N 1
ATOM 1652 C CA . ALA A 1 214 ? -11.984 15.18 23.156 1 92.94 214 ALA A CA 1
ATOM 1653 C C . ALA A 1 214 ? -13.148 14.508 22.438 1 92.94 214 ALA A C 1
ATOM 1655 O O . ALA A 1 214 ? -13.375 13.305 22.594 1 92.94 214 ALA A O 1
ATOM 1656 N N . SER A 1 215 ? -13.914 15.281 21.703 1 90 215 SER A N 1
ATOM 1657 C CA . SER A 1 215 ? -15.016 14.75 20.891 1 90 215 SER A CA 1
ATOM 1658 C C . SER A 1 215 ? -14.5 13.82 19.797 1 90 215 SER A C 1
ATOM 1660 O O . SER A 1 215 ? -15.164 12.844 19.438 1 90 215 SER A O 1
ATOM 1662 N N . TYR A 1 216 ? -13.445 14.18 19.266 1 94.12 216 TYR A N 1
ATOM 1663 C CA . TYR A 1 216 ? -12.695 13.328 18.344 1 94.12 216 TYR A CA 1
ATOM 1664 C C . TYR A 1 216 ? -11.391 12.852 18.969 1 94.12 216 TYR A C 1
ATOM 1666 O O . TYR A 1 216 ? -10.516 13.664 19.297 1 94.12 216 TYR A O 1
ATOM 1674 N N . VAL A 1 217 ? -11.273 11.555 19.141 1 96.94 217 VAL A N 1
ATOM 1675 C CA . VAL A 1 217 ? -10.102 11 19.812 1 96.94 217 VAL A CA 1
ATOM 1676 C C . VAL A 1 217 ? -9.102 10.492 18.781 1 96.94 217 VAL A C 1
ATOM 1678 O O . VAL A 1 217 ? -9.391 9.547 18.047 1 96.94 217 VAL A O 1
ATOM 1681 N N . ALA A 1 218 ? -7.953 11.062 18.75 1 97.75 218 ALA A N 1
ATOM 1682 C CA . ALA A 1 218 ? -6.914 10.711 17.781 1 97.75 218 ALA A CA 1
ATOM 1683 C C . ALA A 1 218 ? -6.145 9.477 18.234 1 97.75 218 ALA A C 1
ATOM 1685 O O . ALA A 1 218 ? -5.984 9.234 19.438 1 97.75 218 ALA A O 1
ATOM 1686 N N . TRP A 1 219 ? -5.664 8.789 17.328 1 98.38 219 TRP A N 1
ATOM 1687 C CA . TRP A 1 219 ? -4.863 7.586 17.531 1 98.38 219 TRP A CA 1
ATOM 1688 C C . TRP A 1 219 ? -3.516 7.926 18.156 1 98.38 219 TRP A C 1
ATOM 1690 O O . TRP A 1 219 ? -3.08 7.266 19.094 1 98.38 219 TRP A O 1
ATOM 1700 N N . GLY A 1 220 ? -2.914 9.102 17.688 1 98.69 220 GLY A N 1
ATOM 1701 C CA . GLY A 1 220 ? -1.532 9.414 18.016 1 98.69 220 GLY A CA 1
ATOM 1702 C C . GLY A 1 220 ? -0.533 8.68 17.141 1 98.69 220 GLY A C 1
ATOM 1703 O O . GLY A 1 220 ? -0.684 8.648 15.914 1 98.69 220 GLY A O 1
ATOM 1704 N N . HIS A 1 221 ? 0.6 8.344 17.672 1 98.88 221 HIS A N 1
ATOM 1705 C CA . HIS A 1 221 ? 1.597 7.488 17.047 1 98.88 221 HIS A CA 1
ATOM 1706 C C . HIS A 1 221 ? 2.172 8.148 15.789 1 98.88 221 HIS A C 1
ATOM 1708 O O . HIS A 1 221 ? 2.262 7.512 14.742 1 98.88 221 HIS A O 1
ATOM 1714 N N . SER A 1 222 ? 2.533 9.398 15.875 1 98.94 222 SER A N 1
ATOM 1715 C CA . SER A 1 222 ? 3.352 9.953 14.805 1 98.94 222 SER A CA 1
ATOM 1716 C C . SER A 1 222 ? 4.484 9.008 14.422 1 98.94 222 SER A C 1
ATOM 1718 O O . SER A 1 222 ? 5.082 8.367 15.289 1 98.94 222 SER A O 1
ATOM 1720 N N . THR A 1 223 ? 4.703 8.867 13.109 1 98.94 223 THR A N 1
ATOM 1721 C CA . THR A 1 223 ? 5.594 7.805 12.664 1 98.94 223 THR A CA 1
ATOM 1722 C C . THR A 1 223 ? 6.422 8.266 11.461 1 98.94 223 THR A C 1
ATOM 1724 O O . THR A 1 223 ? 5.965 9.086 10.664 1 98.94 223 THR A O 1
ATOM 1727 N N . ILE A 1 224 ? 7.664 7.805 11.375 1 98.94 224 ILE A N 1
ATOM 1728 C CA . ILE A 1 224 ? 8.523 7.957 10.211 1 98.94 224 ILE A CA 1
ATOM 1729 C C . ILE A 1 224 ? 8.914 6.582 9.672 1 98.94 224 ILE A C 1
ATOM 1731 O O . ILE A 1 224 ? 9.359 5.715 10.43 1 98.94 224 ILE A O 1
ATOM 1735 N N . VAL A 1 225 ? 8.734 6.379 8.398 1 98.94 225 VAL A N 1
ATOM 1736 C CA . VAL A 1 225 ? 8.945 5.086 7.75 1 98.94 225 VAL A CA 1
ATOM 1737 C C . VAL A 1 225 ? 10 5.227 6.652 1 98.94 225 VAL A C 1
ATOM 1739 O O . VAL A 1 225 ? 9.984 6.195 5.891 1 98.94 225 VAL A O 1
ATOM 1742 N N . SER A 1 226 ? 10.891 4.254 6.512 1 98.94 226 SER A N 1
ATOM 1743 C CA . SER A 1 226 ? 11.953 4.273 5.52 1 98.94 226 SER A CA 1
ATOM 1744 C C . SER A 1 226 ? 11.469 3.734 4.176 1 98.94 226 SER A C 1
ATOM 1746 O O . SER A 1 226 ? 10.383 3.152 4.09 1 98.94 226 SER A O 1
ATOM 1748 N N . PRO A 1 227 ? 12.297 3.883 3.107 1 98.88 227 PRO A N 1
ATOM 1749 C CA . PRO A 1 227 ? 11.93 3.375 1.783 1 98.88 227 PRO A CA 1
ATOM 1750 C C . PRO A 1 227 ? 11.859 1.851 1.735 1 98.88 227 PRO A C 1
ATOM 1752 O O . PRO A 1 227 ? 11.367 1.283 0.755 1 98.88 227 PRO A O 1
ATOM 1755 N N . TRP A 1 228 ? 12.305 1.153 2.805 1 98.81 228 TRP A N 1
ATOM 1756 C CA . TRP A 1 228 ? 12.227 -0.301 2.895 1 98.81 228 TRP A CA 1
ATOM 1757 C C . TRP A 1 228 ? 10.914 -0.734 3.541 1 98.81 228 TRP A C 1
ATOM 1759 O O . TRP A 1 228 ? 10.664 -1.93 3.705 1 98.81 228 TRP A O 1
ATOM 1769 N N . GLY A 1 229 ? 10.117 0.25 3.947 1 98.81 229 GLY A N 1
ATOM 1770 C CA . GLY A 1 229 ? 8.883 -0.031 4.66 1 98.81 229 GLY A CA 1
ATOM 1771 C C . GLY A 1 229 ? 9.086 -0.235 6.152 1 98.81 229 GLY A C 1
ATOM 1772 O O . GLY A 1 229 ? 8.188 -0.712 6.848 1 98.81 229 GLY A O 1
ATOM 1773 N N . GLU A 1 230 ? 10.211 0.105 6.598 1 98.75 230 GLU A N 1
ATOM 1774 C CA . GLU A 1 230 ? 10.539 -0.07 8.008 1 98.75 230 GLU A CA 1
ATOM 1775 C C . GLU A 1 230 ? 10.18 1.175 8.82 1 98.75 230 GLU A C 1
ATOM 1777 O O . GLU A 1 230 ? 10.5 2.295 8.414 1 98.75 230 GLU A O 1
ATOM 1782 N N . VAL A 1 231 ? 9.531 0.963 9.977 1 98.88 231 VAL A N 1
ATOM 1783 C CA . VAL A 1 231 ? 9.289 2.062 10.906 1 98.88 231 VAL A CA 1
ATOM 1784 C C . VAL A 1 231 ? 10.602 2.438 11.602 1 98.88 231 VAL A C 1
ATOM 1786 O O . VAL A 1 231 ? 11.141 1.654 12.383 1 98.88 231 VAL A O 1
ATOM 1789 N N . VAL A 1 232 ? 11.078 3.611 11.312 1 98.69 232 VAL A N 1
ATOM 1790 C CA . VAL A 1 232 ? 12.391 3.955 11.852 1 98.69 232 VAL A CA 1
ATOM 1791 C C . VAL A 1 232 ? 12.227 4.789 13.117 1 98.69 232 VAL A C 1
ATOM 1793 O O . VAL A 1 232 ? 13.148 4.895 13.922 1 98.69 232 VAL A O 1
ATOM 1796 N N . ALA A 1 233 ? 11.07 5.477 13.344 1 98.88 233 ALA A N 1
ATOM 1797 C CA . ALA A 1 233 ? 10.703 6.18 14.57 1 98.88 233 ALA A CA 1
ATOM 1798 C C . ALA A 1 233 ? 9.188 6.188 14.758 1 98.88 233 ALA A C 1
ATOM 1800 O O . ALA A 1 233 ? 8.438 6.352 13.797 1 98.88 233 ALA A O 1
ATOM 1801 N N . LYS A 1 234 ? 8.742 6 15.945 1 98.81 234 LYS A N 1
ATOM 1802 C CA . LYS A 1 234 ? 7.312 5.965 16.266 1 98.81 234 LYS A CA 1
ATOM 1803 C C . LYS A 1 234 ? 7.047 6.48 17.672 1 98.81 234 LYS A C 1
ATOM 1805 O O . LYS A 1 234 ? 7.703 6.055 18.625 1 98.81 234 LYS A O 1
ATOM 1810 N N . ALA A 1 235 ? 6.082 7.348 17.781 1 98.88 235 ALA A N 1
ATOM 1811 C CA . ALA A 1 235 ? 5.668 7.863 19.078 1 98.88 235 ALA A CA 1
ATOM 1812 C C . ALA A 1 235 ? 4.582 6.988 19.703 1 98.88 235 ALA A C 1
ATOM 1814 O O . ALA A 1 235 ? 3.988 6.148 19.016 1 98.88 235 ALA A O 1
ATOM 1815 N N . GLY A 1 236 ? 4.434 7.133 21.062 1 98.56 236 GLY A N 1
ATOM 1816 C CA . GLY A 1 236 ? 3.205 6.664 21.688 1 98.56 236 GLY A CA 1
ATOM 1817 C C . GLY A 1 236 ? 2.02 7.574 21.422 1 98.56 236 GLY A C 1
ATOM 1818 O O . GLY A 1 236 ? 1.939 8.219 20.375 1 98.56 236 GLY A O 1
ATOM 1819 N N . SER A 1 237 ? 1.089 7.613 22.328 1 98.62 237 SER A N 1
ATOM 1820 C CA . SER A 1 237 ? -0.113 8.414 22.141 1 98.62 237 SER A CA 1
ATOM 1821 C C . SER A 1 237 ? 0.023 9.781 22.797 1 98.62 237 SER A C 1
ATOM 1823 O O . SER A 1 237 ? -0.782 10.68 22.562 1 98.62 237 SER A O 1
ATOM 1825 N N . GLU A 1 238 ? 1.04 9.977 23.594 1 98.38 238 GLU A N 1
ATOM 1826 C CA . GLU A 1 238 ? 1.186 11.18 24.406 1 98.38 238 GLU A CA 1
ATOM 1827 C C . GLU A 1 238 ? 1.945 12.266 23.656 1 98.38 238 GLU A C 1
ATOM 1829 O O . GLU A 1 238 ? 2.543 12 22.609 1 98.38 238 GLU A O 1
ATOM 1834 N N . GLU A 1 239 ? 1.907 13.414 24.219 1 98.44 239 GLU A N 1
ATOM 1835 C CA . GLU A 1 239 ? 2.631 14.539 23.641 1 98.44 239 GLU A CA 1
ATOM 1836 C C . GLU A 1 239 ? 4.129 14.25 23.562 1 98.44 239 GLU A C 1
ATOM 1838 O O . GLU A 1 239 ? 4.715 13.719 24.5 1 98.44 239 GLU A O 1
ATOM 1843 N N . THR A 1 240 ? 4.73 14.539 22.469 1 98.62 240 THR A N 1
ATOM 1844 C CA . THR A 1 240 ? 6.156 14.312 22.266 1 98.62 240 THR A CA 1
ATOM 1845 C C . THR A 1 240 ? 6.617 14.961 20.953 1 98.62 240 THR A C 1
ATOM 1847 O O . THR A 1 240 ? 5.793 15.375 20.141 1 98.62 240 THR A O 1
ATOM 1850 N N . VAL A 1 241 ? 7.863 15.242 20.844 1 98.81 241 VAL A N 1
ATOM 1851 C CA . VAL A 1 241 ? 8.5 15.555 19.578 1 98.81 241 VAL A CA 1
ATOM 1852 C C . VAL A 1 241 ? 9.289 14.344 19.078 1 98.81 241 VAL A C 1
ATOM 1854 O O . VAL A 1 241 ? 10.258 13.93 19.719 1 98.81 241 VAL A O 1
ATOM 1857 N N . LEU A 1 242 ? 8.891 13.758 18.016 1 98.88 242 LEU A N 1
ATOM 1858 C CA . LEU A 1 242 ? 9.547 12.594 17.422 1 98.88 242 LEU A CA 1
ATOM 1859 C C . LEU A 1 242 ? 10.547 13.023 16.359 1 98.88 242 LEU A C 1
ATOM 1861 O O . LEU A 1 242 ? 10.219 13.828 15.484 1 98.88 242 LEU A O 1
ATOM 1865 N N . SER A 1 243 ? 11.75 12.453 16.406 1 98.81 243 SER A N 1
ATOM 1866 C CA . SER A 1 243 ? 12.766 12.836 15.43 1 98.81 243 SER A CA 1
ATOM 1867 C C . SER A 1 243 ? 13.445 11.609 14.836 1 98.81 243 SER A C 1
ATOM 1869 O O . SER A 1 243 ? 13.508 10.555 15.469 1 98.81 243 SER A O 1
ATOM 1871 N N . ALA A 1 244 ? 13.875 11.742 13.633 1 98.69 244 ALA A N 1
ATOM 1872 C CA . ALA A 1 244 ? 14.703 10.734 12.977 1 98.69 244 ALA A CA 1
ATOM 1873 C C . ALA A 1 244 ? 15.617 11.375 11.93 1 98.69 244 ALA A C 1
ATOM 1875 O O . ALA A 1 244 ? 15.336 12.469 11.438 1 98.69 244 ALA A O 1
ATOM 1876 N N . GLU A 1 245 ? 16.703 10.688 11.711 1 98.44 245 GLU A N 1
ATOM 1877 C CA . GLU A 1 245 ? 17.578 11.062 10.609 1 98.44 245 GLU A CA 1
ATOM 1878 C C . GLU A 1 245 ? 17.094 10.461 9.289 1 98.44 245 GLU A C 1
ATOM 1880 O O . GLU A 1 245 ? 16.859 9.25 9.211 1 98.44 245 GLU A O 1
ATOM 1885 N N . ILE A 1 246 ? 16.891 11.289 8.312 1 98.81 246 ILE A N 1
ATOM 1886 C CA . ILE A 1 246 ? 16.547 10.859 6.961 1 98.81 246 ILE A CA 1
ATOM 1887 C C . ILE A 1 246 ? 17.828 10.672 6.141 1 98.81 246 ILE A C 1
ATOM 1889 O O . ILE A 1 246 ? 18.594 11.625 5.953 1 98.81 246 ILE A O 1
ATOM 1893 N N . ASP A 1 247 ? 18.031 9.492 5.68 1 98.62 247 ASP A N 1
ATOM 1894 C CA . ASP A 1 247 ? 19.25 9.125 4.945 1 98.62 247 ASP A CA 1
ATOM 1895 C C . ASP A 1 247 ? 18.953 8.93 3.461 1 98.62 247 ASP A C 1
ATOM 1897 O O . ASP A 1 247 ? 18.547 7.84 3.047 1 98.62 247 ASP A O 1
ATOM 1901 N N . LEU A 1 248 ? 19.312 9.914 2.639 1 98.5 248 LEU A N 1
ATOM 1902 C CA . LEU A 1 248 ? 18.953 9.859 1.223 1 98.5 248 LEU A CA 1
ATOM 1903 C C . LEU A 1 248 ? 19.906 8.93 0.466 1 98.5 248 LEU A C 1
ATOM 1905 O O . LEU A 1 248 ? 19.578 8.461 -0.628 1 98.5 248 LEU A O 1
ATOM 1909 N N . GLN A 1 249 ? 21.047 8.703 1.028 1 98.25 249 GLN A N 1
ATOM 1910 C CA . GLN A 1 249 ? 21.906 7.672 0.448 1 98.25 249 GLN A CA 1
ATOM 1911 C C . GLN A 1 249 ? 21.266 6.289 0.601 1 98.25 249 GLN A C 1
ATOM 1913 O O . GLN A 1 249 ? 21.328 5.469 -0.319 1 98.25 249 GLN A O 1
ATOM 1918 N N . TYR A 1 250 ? 20.812 6.062 1.799 1 98.31 250 TYR A N 1
ATOM 1919 C CA . TYR A 1 250 ? 20.094 4.809 2.025 1 98.31 250 TYR A CA 1
ATOM 1920 C C . TYR A 1 250 ? 18.938 4.652 1.053 1 98.31 250 TYR A C 1
ATOM 1922 O O . TYR A 1 250 ? 18.719 3.574 0.499 1 98.31 250 TYR A O 1
ATOM 1930 N N . LEU A 1 251 ? 18.219 5.723 0.851 1 98.62 251 LEU A N 1
ATOM 1931 C CA . LEU A 1 251 ? 17.125 5.707 -0.118 1 98.62 251 LEU A CA 1
ATOM 1932 C C . LEU A 1 251 ? 17.641 5.305 -1.499 1 98.62 251 LEU A C 1
ATOM 1934 O O . LEU A 1 251 ? 17.047 4.449 -2.158 1 98.62 251 LEU A O 1
ATOM 1938 N N . ALA A 1 252 ? 18.641 5.934 -1.953 1 98.12 252 ALA A N 1
ATOM 1939 C CA . ALA A 1 252 ? 19.219 5.621 -3.258 1 98.12 252 ALA A CA 1
ATOM 1940 C C . ALA A 1 252 ? 19.641 4.156 -3.34 1 98.12 252 ALA A C 1
ATOM 1942 O O . ALA A 1 252 ? 19.453 3.512 -4.379 1 98.12 252 ALA A O 1
ATOM 1943 N N . GLU A 1 253 ? 20.172 3.629 -2.262 1 97.94 253 GLU A N 1
ATOM 1944 C CA . GLU A 1 253 ? 20.578 2.23 -2.211 1 97.94 253 GLU A CA 1
ATOM 1945 C C . GLU A 1 253 ? 19.391 1.294 -2.367 1 97.94 253 GLU A C 1
ATOM 1947 O O . GLU A 1 253 ? 19.453 0.31 -3.105 1 97.94 253 GLU A O 1
ATOM 1952 N N . ILE A 1 254 ? 18.344 1.581 -1.677 1 98.38 254 ILE A N 1
ATOM 1953 C CA . ILE A 1 254 ? 17.141 0.752 -1.757 1 98.38 254 ILE A CA 1
ATOM 1954 C C . ILE A 1 254 ? 16.609 0.748 -3.189 1 98.38 254 ILE A C 1
ATOM 1956 O O . ILE A 1 254 ? 16.234 -0.303 -3.715 1 98.38 254 ILE A O 1
ATOM 1960 N N . ARG A 1 255 ? 16.594 1.918 -3.84 1 98.44 255 ARG A N 1
ATOM 1961 C CA . ARG A 1 255 ? 16.094 2.043 -5.207 1 98.44 255 ARG A CA 1
ATOM 1962 C C . ARG A 1 255 ? 16.969 1.253 -6.18 1 98.44 255 ARG A C 1
ATOM 1964 O O . ARG A 1 255 ? 16.484 0.771 -7.203 1 98.44 255 ARG A O 1
ATOM 1971 N N . GLU A 1 256 ? 18.203 1.104 -5.859 1 97.94 256 GLU A N 1
ATOM 1972 C CA . GLU A 1 256 ? 19.109 0.325 -6.699 1 97.94 256 GLU A CA 1
ATOM 1973 C C . GLU A 1 256 ? 18.953 -1.171 -6.438 1 97.94 256 GLU A C 1
ATOM 1975 O O . GLU A 1 256 ? 19.078 -1.983 -7.355 1 97.94 256 GLU A O 1
ATOM 1980 N N . GLN A 1 257 ? 18.734 -1.513 -5.219 1 97.88 257 GLN A N 1
ATOM 1981 C CA . GLN A 1 257 ? 18.641 -2.914 -4.82 1 97.88 257 GLN A CA 1
ATOM 1982 C C . GLN A 1 257 ? 17.391 -3.566 -5.406 1 97.88 257 GLN A C 1
ATOM 1984 O O . GLN A 1 257 ? 17.453 -4.691 -5.906 1 97.88 257 GLN A O 1
ATOM 1989 N N . ILE A 1 258 ? 16.297 -2.92 -5.32 1 98.25 258 ILE A N 1
ATOM 1990 C CA . ILE A 1 258 ? 15.023 -3.338 -5.902 1 98.25 258 ILE A CA 1
ATOM 1991 C C . ILE A 1 258 ? 14.453 -2.213 -6.766 1 98.25 258 ILE A C 1
ATOM 1993 O O . ILE A 1 258 ? 13.648 -1.408 -6.297 1 98.25 258 ILE A O 1
ATOM 1997 N N . PRO A 1 259 ? 14.82 -2.189 -8.047 1 98.19 259 PRO A N 1
ATOM 1998 C CA . PRO A 1 259 ? 14.586 -0.997 -8.867 1 98.19 259 PRO A CA 1
ATOM 1999 C C . PRO A 1 259 ? 13.188 -0.963 -9.477 1 98.19 259 PRO A C 1
ATOM 2001 O O . PRO A 1 259 ? 13.047 -0.877 -10.695 1 98.19 259 PRO A O 1
ATOM 2004 N N . ILE A 1 260 ? 12.156 -0.9 -8.641 1 98.25 260 ILE A N 1
ATOM 2005 C CA . ILE A 1 260 ? 10.773 -0.981 -9.094 1 98.25 260 ILE A CA 1
ATOM 2006 C C . ILE A 1 260 ? 10.445 0.221 -9.977 1 98.25 260 ILE A C 1
ATOM 2008 O O . ILE A 1 260 ? 9.594 0.135 -10.859 1 98.25 260 ILE A O 1
ATOM 2012 N N . ARG A 1 261 ? 11.07 1.358 -9.773 1 96.31 261 ARG A N 1
ATOM 2013 C CA . ARG A 1 261 ? 10.781 2.541 -10.578 1 96.31 261 ARG A CA 1
ATOM 2014 C C . ARG A 1 261 ? 11.117 2.299 -12.047 1 96.31 261 ARG A C 1
ATOM 2016 O O . ARG A 1 261 ? 10.344 2.654 -12.93 1 96.31 261 ARG A O 1
ATOM 2023 N N . ARG A 1 262 ? 12.227 1.639 -12.266 1 96.19 262 ARG A N 1
ATOM 2024 C CA . ARG A 1 262 ? 12.656 1.352 -13.625 1 96.19 262 ARG A CA 1
ATOM 2025 C C . ARG A 1 262 ? 11.922 0.137 -14.188 1 96.19 262 ARG A C 1
ATOM 2027 O O . ARG A 1 262 ? 11.836 -0.038 -15.406 1 96.19 262 ARG A O 1
ATOM 2034 N N . GLN A 1 263 ? 11.383 -0.665 -13.305 1 98.12 263 GLN A N 1
ATOM 2035 C CA . GLN A 1 263 ? 10.797 -1.933 -13.719 1 98.12 263 GLN A CA 1
ATOM 2036 C C . GLN A 1 263 ? 9.289 -1.804 -13.906 1 98.12 263 GLN A C 1
ATOM 2038 O O . GLN A 1 263 ? 8.625 -2.758 -14.312 1 98.12 263 GLN A O 1
ATOM 2043 N N . ARG A 1 264 ? 8.766 -0.649 -13.555 1 97.69 264 ARG A N 1
ATOM 2044 C CA . ARG A 1 264 ? 7.375 -0.386 -13.898 1 97.69 264 ARG A CA 1
ATOM 2045 C C . ARG A 1 264 ? 7.141 -0.522 -15.398 1 97.69 264 ARG A C 1
ATOM 2047 O O . ARG A 1 264 ? 7.973 -0.092 -16.203 1 97.69 264 ARG A O 1
ATOM 2054 N N . ARG A 1 265 ? 6.066 -1.13 -15.766 1 97.81 265 ARG A N 1
ATOM 2055 C CA . ARG A 1 265 ? 5.754 -1.356 -17.172 1 97.81 265 ARG A CA 1
ATOM 2056 C C . ARG A 1 265 ? 4.93 -0.207 -17.734 1 97.81 265 ARG A C 1
ATOM 2058 O O . ARG A 1 265 ? 3.742 -0.373 -18.031 1 97.81 265 ARG A O 1
ATOM 2065 N N . ARG A 1 266 ? 5.578 0.867 -18.031 1 95.5 266 ARG A N 1
ATOM 2066 C CA . ARG A 1 266 ? 4.938 2.084 -18.516 1 95.5 266 ARG A CA 1
ATOM 2067 C C . ARG A 1 266 ? 4.359 1.88 -19.906 1 95.5 266 ARG A C 1
ATOM 2069 O O . ARG A 1 266 ? 3.525 2.666 -20.375 1 95.5 266 ARG A O 1
ATOM 2076 N N . ASP A 1 267 ? 4.836 0.804 -20.547 1 97.12 267 ASP A N 1
ATOM 2077 C CA . ASP A 1 267 ? 4.258 0.442 -21.844 1 97.12 267 ASP A CA 1
ATOM 2078 C C . ASP A 1 267 ? 2.873 -0.174 -21.656 1 97.12 267 ASP A C 1
ATOM 2080 O O . ASP A 1 267 ? 2.104 -0.262 -22.625 1 97.12 267 ASP A O 1
ATOM 2084 N N . LEU A 1 268 ? 2.523 -0.605 -20.453 1 98 268 LEU A N 1
ATOM 2085 C CA . LEU A 1 268 ? 1.243 -1.264 -20.219 1 98 268 LEU A CA 1
ATOM 2086 C C . LEU A 1 268 ? 0.316 -0.371 -19.406 1 98 268 LEU A C 1
ATOM 2088 O O . LEU A 1 268 ? -0.907 -0.448 -19.547 1 98 268 LEU A O 1
ATOM 2092 N N . TYR A 1 269 ? 0.911 0.422 -18.453 1 97.94 269 TYR A N 1
ATOM 2093 C CA . TYR A 1 269 ? 0.088 1.251 -17.578 1 97.94 269 TYR A CA 1
ATOM 2094 C C . TYR A 1 269 ? 0.857 2.479 -17.109 1 97.94 269 TYR A C 1
ATOM 2096 O O . TYR A 1 269 ? 2.086 2.52 -17.203 1 97.94 269 TYR A O 1
ATOM 2104 N N . ASN A 1 270 ? 0.073 3.494 -16.625 1 96.31 270 ASN A N 1
ATOM 2105 C CA . ASN A 1 270 ? 0.639 4.691 -16.016 1 96.31 270 ASN A CA 1
ATOM 2106 C C . ASN A 1 270 ? -0.351 5.359 -15.07 1 96.31 270 ASN A C 1
ATOM 2108 O O . ASN A 1 270 ? -1.564 5.23 -15.242 1 96.31 270 ASN A O 1
ATOM 2112 N N . VAL A 1 271 ? 0.219 5.984 -14.023 1 97.06 271 VAL A N 1
ATOM 2113 C CA . VAL A 1 271 ? -0.586 6.91 -13.234 1 97.06 271 VAL A CA 1
ATOM 2114 C C . VAL A 1 271 ? -0.539 8.305 -13.859 1 97.06 271 VAL A C 1
ATOM 2116 O O . VAL A 1 271 ? 0.517 8.938 -13.891 1 97.06 271 VAL A O 1
ATOM 2119 N N . GLU A 1 272 ? -1.7 8.766 -14.234 1 95.19 272 GLU A N 1
ATOM 2120 C CA . GLU A 1 272 ? -1.732 10.016 -14.984 1 95.19 272 GLU A CA 1
ATOM 2121 C C . GLU A 1 272 ? -2.355 11.141 -14.156 1 95.19 272 GLU A C 1
ATOM 2123 O O . GLU A 1 272 ? -3.379 10.938 -13.5 1 95.19 272 GLU A O 1
ATOM 2128 N N . GLU A 1 273 ? -1.699 12.258 -14.133 1 95.38 273 GLU A N 1
ATOM 2129 C CA . GLU A 1 273 ? -2.291 13.484 -13.609 1 95.38 273 GLU A CA 1
ATOM 2130 C C . GLU A 1 273 ? -3.148 14.18 -14.664 1 95.38 273 GLU A C 1
ATOM 2132 O O . GLU A 1 273 ? -2.783 14.219 -15.836 1 95.38 273 GLU A O 1
ATOM 2137 N N . LYS A 1 274 ? -4.262 14.648 -14.156 1 89.62 274 LYS A N 1
ATOM 2138 C CA . LYS A 1 274 ? -5.086 15.414 -15.086 1 89.62 274 LYS A CA 1
ATOM 2139 C C . LYS A 1 274 ? -4.82 16.906 -14.945 1 89.62 274 LYS A C 1
ATOM 2141 O O . LYS A 1 274 ? -4.629 17.406 -13.836 1 89.62 274 LYS A O 1
ATOM 2146 N N . ARG A 1 275 ? -4.254 17.422 -16 1 67.44 275 ARG A N 1
ATOM 2147 C CA . ARG A 1 275 ? -3.959 18.844 -16.047 1 67.44 275 ARG A CA 1
ATOM 2148 C C . ARG A 1 275 ? -5.238 19.672 -16.203 1 67.44 275 ARG A C 1
ATOM 2150 O O . ARG A 1 275 ? -6.148 19.266 -16.938 1 67.44 275 ARG A O 1
ATOM 2157 N N . ASN A 1 276 ? -5.609 20.453 -15.078 1 50.91 276 ASN A N 1
ATOM 2158 C CA . ASN A 1 276 ? -6.594 21.469 -15.422 1 50.91 276 ASN A CA 1
ATOM 2159 C C . ASN A 1 276 ? -6.098 22.359 -16.562 1 50.91 276 ASN A C 1
ATOM 2161 O O . ASN A 1 276 ? -4.895 22.562 -16.719 1 50.91 276 ASN A O 1
ATOM 2165 N N . MET B 1 1 ? -24.422 -16.312 -4.367 1 63.31 1 MET B N 1
ATOM 2166 C CA . MET B 1 1 ? -23.906 -16.844 -3.109 1 63.31 1 MET B CA 1
ATOM 2167 C C . MET B 1 1 ? -22.781 -15.961 -2.559 1 63.31 1 MET B C 1
ATOM 2169 O O . MET B 1 1 ? -21.859 -15.602 -3.285 1 63.31 1 MET B O 1
ATOM 2173 N N . ALA B 1 2 ? -22.891 -15.281 -1.145 1 83.88 2 ALA B N 1
ATOM 2174 C CA . ALA B 1 2 ? -22.172 -14.141 -0.6 1 83.88 2 ALA B CA 1
ATOM 2175 C C . ALA B 1 2 ? -20.812 -14.562 -0.053 1 83.88 2 ALA B C 1
ATOM 2177 O O . ALA B 1 2 ? -19.953 -13.719 0.21 1 83.88 2 ALA B O 1
ATOM 2178 N N . LYS B 1 3 ? -20.656 -16.016 0.006 1 96.31 3 LYS B N 1
ATOM 2179 C CA . LYS B 1 3 ? -19.422 -16.531 0.574 1 96.31 3 LYS B CA 1
ATOM 2180 C C . LYS B 1 3 ? -18.938 -17.75 -0.197 1 96.31 3 LYS B C 1
ATOM 2182 O O . LYS B 1 3 ? -19.734 -18.5 -0.753 1 96.31 3 LYS B O 1
ATOM 2187 N N . PHE B 1 4 ? -17.672 -17.984 -0.309 1 98.56 4 PHE B N 1
ATOM 2188 C CA . PHE B 1 4 ? -17.062 -19.188 -0.873 1 98.56 4 PHE B CA 1
ATOM 2189 C C . PHE B 1 4 ? -15.734 -19.5 -0.191 1 98.56 4 PHE B C 1
ATOM 2191 O O . PHE B 1 4 ? -15.164 -18.641 0.491 1 98.56 4 PHE B O 1
ATOM 2198 N N . LYS B 1 5 ? -15.312 -20.766 -0.346 1 98.75 5 LYS B N 1
ATOM 2199 C CA . LYS B 1 5 ? -14.07 -21.203 0.298 1 98.75 5 LYS B CA 1
ATOM 2200 C C . LYS B 1 5 ? -12.906 -21.172 -0.684 1 98.75 5 LYS B C 1
ATOM 2202 O O . LYS B 1 5 ? -12.992 -21.734 -1.777 1 98.75 5 LYS B O 1
ATOM 2207 N N . LEU B 1 6 ? -11.867 -20.5 -0.33 1 98.88 6 LEU B N 1
ATOM 2208 C CA . LEU B 1 6 ? -10.594 -20.438 -1.047 1 98.88 6 LEU B CA 1
ATOM 2209 C C . LEU B 1 6 ? -9.516 -21.219 -0.312 1 98.88 6 LEU B C 1
ATOM 2211 O O . LEU B 1 6 ? -9.375 -21.094 0.907 1 98.88 6 LEU B O 1
ATOM 2215 N N . SER B 1 7 ? -8.789 -22.016 -1.049 1 98.94 7 SER B N 1
ATOM 2216 C CA . SER B 1 7 ? -7.668 -22.734 -0.449 1 98.94 7 SER B CA 1
ATOM 2217 C C . SER B 1 7 ? -6.371 -22.469 -1.209 1 98.94 7 SER B C 1
ATOM 2219 O O . SER B 1 7 ? -6.371 -22.391 -2.439 1 98.94 7 SER B O 1
ATOM 2221 N N . LEU B 1 8 ? -5.355 -22.297 -0.479 1 98.94 8 LEU B N 1
ATOM 2222 C CA . LEU B 1 8 ? -4 -22.141 -0.993 1 98.94 8 LEU B CA 1
ATOM 2223 C C . LEU B 1 8 ? -3.148 -23.359 -0.654 1 98.94 8 LEU B C 1
ATOM 2225 O O . LEU B 1 8 ? -3.033 -23.734 0.515 1 98.94 8 LEU B O 1
ATOM 2229 N N . VAL B 1 9 ? -2.568 -23.922 -1.662 1 98.94 9 VAL B N 1
ATOM 2230 C CA . VAL B 1 9 ? -1.688 -25.062 -1.457 1 98.94 9 VAL B CA 1
ATOM 2231 C C . VAL B 1 9 ? -0.252 -24.578 -1.262 1 98.94 9 VAL B C 1
ATOM 2233 O O . VAL B 1 9 ? 0.32 -23.938 -2.145 1 98.94 9 VAL B O 1
ATOM 2236 N N . GLN B 1 10 ? 0.285 -24.859 -0.11 1 98.75 10 GLN B N 1
ATOM 2237 C CA . GLN B 1 10 ? 1.696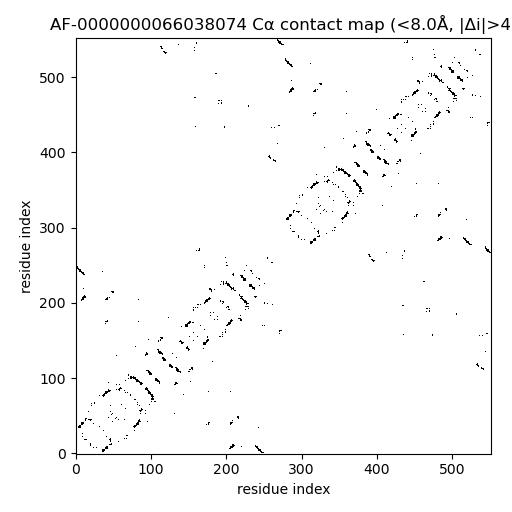 -24.656 0.198 1 98.75 10 GLN B CA 1
ATOM 2238 C C . GLN B 1 10 ? 2.43 -25.984 0.322 1 98.75 10 GLN B C 1
ATOM 2240 O O . GLN B 1 10 ? 2.35 -26.641 1.357 1 98.75 10 GLN B O 1
ATOM 2245 N N . PHE B 1 11 ? 3.15 -26.375 -0.765 1 96.81 11 PHE B N 1
ATOM 2246 C CA . PHE B 1 11 ? 3.803 -27.672 -0.641 1 96.81 11 PHE B CA 1
ATOM 2247 C C . PHE B 1 11 ? 5.289 -27.562 -0.963 1 96.81 11 PHE B C 1
ATOM 2249 O O . PHE B 1 11 ? 5.75 -26.531 -1.448 1 96.81 11 PHE B O 1
ATOM 2256 N N . LEU B 1 12 ? 5.965 -28.625 -0.59 1 96.44 12 LEU B N 1
ATOM 2257 C CA . LEU B 1 12 ? 7.402 -28.719 -0.835 1 96.44 12 LEU B CA 1
ATOM 2258 C C . LEU B 1 12 ? 7.684 -29.078 -2.289 1 96.44 12 LEU B C 1
ATOM 2260 O O . LEU B 1 12 ? 7.207 -30.094 -2.783 1 96.44 12 LEU B O 1
ATOM 2264 N N . VAL B 1 13 ? 8.445 -28.25 -2.926 1 96.5 13 VAL B N 1
ATOM 2265 C CA . VAL B 1 13 ? 8.797 -28.5 -4.324 1 96.5 13 VAL B CA 1
ATOM 2266 C C . VAL B 1 13 ? 10.086 -29.297 -4.398 1 96.5 13 VAL B C 1
ATOM 2268 O O . VAL B 1 13 ? 11.086 -28.953 -3.771 1 96.5 13 VAL B O 1
ATOM 2271 N N . SER B 1 14 ? 10.055 -30.375 -5.141 1 94.75 14 SER B N 1
ATOM 2272 C CA . SER B 1 14 ? 11.234 -31.219 -5.328 1 94.75 14 SER B CA 1
ATOM 2273 C C . SER B 1 14 ? 11.82 -31.031 -6.723 1 94.75 14 SER B C 1
ATOM 2275 O O . SER B 1 14 ? 11.18 -30.469 -7.605 1 94.75 14 SER B O 1
ATOM 2277 N N . PRO B 1 15 ? 13.078 -31.531 -6.953 1 95.69 15 PRO B N 1
ATOM 2278 C CA . PRO B 1 15 ? 13.656 -31.438 -8.297 1 95.69 15 PRO B CA 1
ATOM 2279 C C . PRO B 1 15 ? 13 -32.375 -9.289 1 95.69 15 PRO B C 1
ATOM 2281 O O . PRO B 1 15 ? 13.258 -32.312 -10.492 1 95.69 15 PRO B O 1
ATOM 2284 N N . VAL B 1 16 ? 12.148 -33.281 -8.852 1 96.88 16 VAL B N 1
ATOM 2285 C CA . VAL B 1 16 ? 11.484 -34.25 -9.711 1 96.88 16 VAL B CA 1
ATOM 2286 C C . VAL B 1 16 ? 10.086 -33.75 -10.078 1 96.88 16 VAL B C 1
ATOM 2288 O O . VAL B 1 16 ? 9.172 -33.812 -9.25 1 96.88 16 VAL B O 1
ATOM 2291 N N . LYS B 1 17 ? 9.898 -33.375 -11.305 1 97.31 17 LYS B N 1
ATOM 2292 C CA . LYS B 1 17 ? 8.664 -32.75 -11.773 1 97.31 17 LYS B CA 1
ATOM 2293 C C . LYS B 1 17 ? 7.461 -33.656 -11.477 1 97.31 17 LYS B C 1
ATOM 2295 O O . LYS B 1 17 ? 6.426 -33.156 -11.008 1 97.31 17 LYS B O 1
ATOM 2300 N N . SER B 1 18 ? 7.602 -34.938 -11.75 1 97.38 18 SER B N 1
ATOM 2301 C CA . SER B 1 18 ? 6.477 -35.844 -11.562 1 97.38 18 SER B CA 1
ATOM 2302 C C . SER B 1 18 ? 6.051 -35.906 -10.102 1 97.38 18 SER B C 1
ATOM 2304 O O . SER B 1 18 ? 4.863 -36.031 -9.797 1 97.38 18 SER B O 1
ATOM 2306 N N . ASP B 1 19 ? 7.004 -35.781 -9.18 1 97.75 19 ASP B N 1
ATOM 2307 C CA . ASP B 1 19 ? 6.684 -35.719 -7.758 1 97.75 19 ASP B CA 1
ATOM 2308 C C . ASP B 1 19 ? 5.859 -34.5 -7.43 1 97.75 19 ASP B C 1
ATOM 2310 O O . ASP B 1 19 ? 4.898 -34.562 -6.66 1 97.75 19 ASP B O 1
ATOM 2314 N N . ASN B 1 20 ? 6.27 -33.406 -7.961 1 98.12 20 ASN B N 1
ATOM 2315 C CA . ASN B 1 20 ? 5.566 -32.156 -7.727 1 98.12 20 ASN B CA 1
ATOM 2316 C C . ASN B 1 20 ? 4.137 -32.219 -8.258 1 98.12 20 ASN B C 1
ATOM 2318 O O . ASN B 1 20 ? 3.201 -31.781 -7.578 1 98.12 20 ASN B O 1
ATOM 2322 N N . LEU B 1 21 ? 3.975 -32.75 -9.461 1 98.38 21 LEU B N 1
ATOM 2323 C CA . LEU B 1 21 ? 2.656 -32.844 -10.078 1 98.38 21 LEU B CA 1
ATOM 2324 C C . LEU B 1 21 ? 1.742 -33.75 -9.266 1 98.38 21 LEU B C 1
ATOM 2326 O O . LEU B 1 21 ? 0.578 -33.406 -9.031 1 98.38 21 LEU B O 1
ATOM 2330 N N . ASN B 1 22 ? 2.285 -34.844 -8.852 1 97.94 22 ASN B N 1
ATOM 2331 C CA . ASN B 1 22 ? 1.501 -35.781 -8.055 1 97.94 22 ASN B CA 1
ATOM 2332 C C . ASN B 1 22 ? 1.097 -35.188 -6.711 1 97.94 22 ASN B C 1
ATOM 2334 O O . ASN B 1 22 ? -0.042 -35.344 -6.273 1 97.94 22 ASN B O 1
ATOM 2338 N N . ARG B 1 23 ? 2.049 -34.625 -6.09 1 97.5 23 ARG B N 1
ATOM 2339 C CA . ARG B 1 23 ? 1.778 -34 -4.797 1 97.5 23 ARG B CA 1
ATOM 2340 C C . ARG B 1 23 ? 0.746 -32.875 -4.934 1 97.5 23 ARG B C 1
ATOM 2342 O O . ARG B 1 23 ? -0.175 -32.781 -4.117 1 97.5 23 ARG B O 1
ATOM 2349 N N . ALA B 1 24 ? 0.923 -32 -5.926 1 98.19 24 ALA B N 1
ATOM 2350 C CA . ALA B 1 24 ? -0.041 -30.953 -6.184 1 98.19 24 ALA B CA 1
ATOM 2351 C C . ALA B 1 24 ? -1.444 -31.516 -6.379 1 98.19 24 ALA B C 1
ATOM 2353 O O . ALA B 1 24 ? -2.408 -31.016 -5.789 1 98.19 24 ALA B O 1
ATOM 2354 N N . CYS B 1 25 ? -1.496 -32.531 -7.203 1 98.5 25 CYS B N 1
ATOM 2355 C CA . CYS B 1 25 ? -2.785 -33.156 -7.484 1 98.5 25 CYS B CA 1
ATOM 2356 C C . CYS B 1 25 ? -3.441 -33.656 -6.203 1 98.5 25 CYS B C 1
ATOM 2358 O O . CYS B 1 25 ? -4.629 -33.406 -5.977 1 98.5 25 CYS B O 1
ATOM 2360 N N . LYS B 1 26 ? -2.695 -34.281 -5.406 1 98.56 26 LYS B N 1
ATOM 2361 C CA . LYS B 1 26 ? -3.205 -34.812 -4.148 1 98.56 26 LYS B CA 1
ATOM 2362 C C . LYS B 1 26 ? -3.719 -33.688 -3.246 1 98.56 26 LYS B C 1
ATOM 2364 O O . LYS B 1 26 ? -4.801 -33.812 -2.664 1 98.56 26 LYS B O 1
ATOM 2369 N N . LEU B 1 27 ? -3.02 -32.688 -3.096 1 98.81 27 LEU B N 1
ATOM 2370 C CA . LEU B 1 27 ? -3.367 -31.594 -2.189 1 98.81 27 LEU B CA 1
ATOM 2371 C C . LEU B 1 27 ? -4.543 -30.781 -2.734 1 98.81 27 LEU B C 1
ATOM 2373 O O . LEU B 1 27 ? -5.363 -30.281 -1.965 1 98.81 27 LEU B O 1
ATOM 2377 N N . ILE B 1 28 ? -4.625 -30.641 -4.062 1 98.88 28 ILE B N 1
ATOM 2378 C CA . ILE B 1 28 ? -5.781 -30 -4.684 1 98.88 28 ILE B CA 1
ATOM 2379 C C . ILE B 1 28 ? -7.043 -30.797 -4.359 1 98.88 28 ILE B C 1
ATOM 2381 O O . ILE B 1 28 ? -8.062 -30.219 -3.959 1 98.88 28 ILE B O 1
ATOM 2385 N N . LYS B 1 29 ? -6.938 -32.062 -4.566 1 98.81 29 LYS B N 1
ATOM 2386 C CA . LYS B 1 29 ? -8.078 -32.938 -4.277 1 98.81 29 LYS B CA 1
ATOM 2387 C C . LYS B 1 29 ? -8.477 -32.844 -2.809 1 98.81 29 LYS B C 1
ATOM 2389 O O . LYS B 1 29 ? -9.664 -32.812 -2.482 1 98.81 29 LYS B O 1
ATOM 2394 N N . GLU B 1 30 ? -7.477 -32.812 -1.957 1 98.69 30 GLU B N 1
ATOM 2395 C CA . GLU B 1 30 ? -7.746 -32.656 -0.532 1 98.69 30 GLU B CA 1
ATOM 2396 C C . GLU B 1 30 ? -8.5 -31.344 -0.254 1 98.69 30 GLU B C 1
ATOM 2398 O O . GLU B 1 30 ? -9.469 -31.344 0.505 1 98.69 30 GLU B O 1
ATOM 2403 N N . ALA B 1 31 ? -8.039 -30.281 -0.82 1 98.81 31 ALA B N 1
ATOM 2404 C CA . ALA B 1 31 ? -8.688 -28.984 -0.652 1 98.81 31 ALA B CA 1
ATOM 2405 C C . ALA B 1 31 ? -10.133 -29.031 -1.149 1 98.81 31 ALA B C 1
ATOM 2407 O O . ALA B 1 31 ? -11.039 -28.516 -0.487 1 98.81 31 ALA B O 1
ATOM 2408 N N . ALA B 1 32 ? -10.312 -29.609 -2.301 1 98.75 32 ALA B N 1
ATOM 2409 C CA . ALA B 1 32 ? -11.641 -29.719 -2.893 1 98.75 32 ALA B CA 1
ATOM 2410 C C . ALA B 1 32 ? -12.57 -30.547 -2.002 1 98.75 32 ALA B C 1
ATOM 2412 O O . ALA B 1 32 ? -13.742 -30.203 -1.83 1 98.75 32 ALA B O 1
ATOM 2413 N N . GLN B 1 33 ? -12.023 -31.594 -1.491 1 98.5 33 GLN B N 1
ATOM 2414 C CA . GLN B 1 33 ? -12.797 -32.469 -0.611 1 98.5 33 GLN B CA 1
ATOM 2415 C C . GLN B 1 33 ? -13.234 -31.719 0.648 1 98.5 33 GLN B C 1
ATOM 2417 O O . GLN B 1 33 ? -14.289 -32 1.215 1 98.5 33 GLN B O 1
ATOM 2422 N N . LYS B 1 34 ? -12.453 -30.797 1.028 1 98.44 34 LYS B N 1
ATOM 2423 C CA . LYS B 1 34 ? -12.766 -30 2.217 1 98.44 34 LYS B CA 1
ATOM 2424 C C . LYS B 1 34 ? -13.641 -28.797 1.863 1 98.44 34 LYS B C 1
ATOM 2426 O O . LYS B 1 34 ? -13.859 -27.922 2.693 1 98.44 34 LYS B O 1
ATOM 2431 N N . GLY B 1 35 ? -13.992 -28.734 0.598 1 98.38 35 GLY B N 1
ATOM 2432 C CA . GLY B 1 35 ? -15.047 -27.797 0.234 1 98.38 35 GLY B CA 1
ATOM 2433 C C . GLY B 1 35 ? -14.531 -26.578 -0.515 1 98.38 35 GLY B C 1
ATOM 2434 O O . GLY B 1 35 ? -15.281 -25.641 -0.764 1 98.38 35 GLY B O 1
ATOM 2435 N N . ALA B 1 36 ? -13.32 -26.547 -0.843 1 98.81 36 ALA B N 1
ATOM 2436 C CA . ALA B 1 36 ? -12.781 -25.406 -1.582 1 98.81 36 ALA B CA 1
ATOM 2437 C C . ALA B 1 36 ? -13.445 -25.281 -2.953 1 98.81 36 ALA B C 1
ATOM 2439 O O . ALA B 1 36 ? -13.625 -26.281 -3.652 1 98.81 36 ALA B O 1
ATOM 2440 N N . GLN B 1 37 ? -13.812 -24.109 -3.291 1 98.75 37 GLN B N 1
ATOM 2441 C CA . GLN B 1 37 ? -14.359 -23.828 -4.613 1 98.75 37 GLN B CA 1
ATOM 2442 C C . GLN B 1 37 ? -13.297 -23.25 -5.543 1 98.75 37 GLN B C 1
ATOM 2444 O O . GLN B 1 37 ? -13.391 -23.406 -6.766 1 98.75 37 GLN B O 1
ATOM 2449 N N . ILE B 1 38 ? -12.352 -22.531 -4.988 1 98.94 38 ILE B N 1
ATOM 2450 C CA . ILE B 1 38 ? -11.172 -22.031 -5.688 1 98.94 38 ILE B CA 1
ATOM 2451 C C . ILE B 1 38 ? -9.906 -22.516 -4.977 1 98.94 38 ILE B C 1
ATOM 2453 O O . ILE B 1 38 ? -9.812 -22.438 -3.75 1 98.94 38 ILE B O 1
ATOM 2457 N N . VAL B 1 39 ? -8.984 -23.062 -5.699 1 98.94 39 VAL B N 1
ATOM 2458 C CA . VAL B 1 39 ? -7.703 -23.516 -5.176 1 98.94 39 VAL B CA 1
ATOM 2459 C C . VAL B 1 39 ? -6.566 -22.859 -5.945 1 98.94 39 VAL B C 1
ATOM 2461 O O . VAL B 1 39 ? -6.648 -22.688 -7.164 1 98.94 39 VAL B O 1
ATOM 2464 N N . ALA B 1 40 ? -5.551 -22.453 -5.277 1 99 40 ALA B N 1
ATOM 2465 C CA . ALA B 1 40 ? -4.398 -21.828 -5.918 1 99 40 ALA B CA 1
ATOM 2466 C C . ALA B 1 40 ? -3.105 -22.547 -5.535 1 99 40 ALA B C 1
ATOM 2468 O O . ALA B 1 40 ? -2.928 -22.938 -4.379 1 99 40 ALA B O 1
ATOM 2469 N N . LEU B 1 41 ? -2.254 -22.734 -6.469 1 98.94 41 LEU B N 1
ATOM 2470 C CA . LEU B 1 41 ? -0.926 -23.297 -6.273 1 98.94 41 LEU B CA 1
ATOM 2471 C C . LEU B 1 41 ? 0.135 -22.203 -6.23 1 98.94 41 LEU B C 1
ATOM 2473 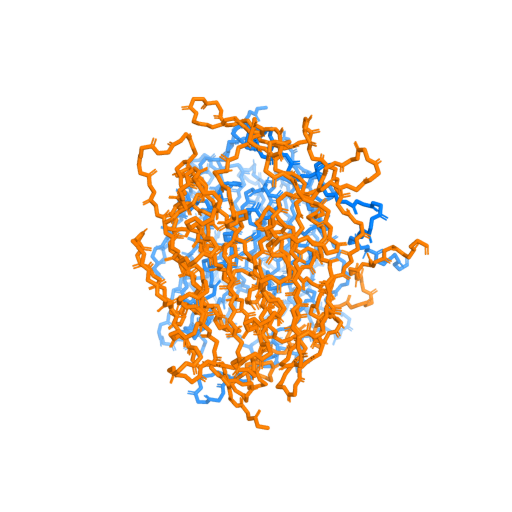O O . LEU B 1 41 ? -0.136 -21.062 -6.59 1 98.94 41 LEU B O 1
ATOM 2477 N N . PRO B 1 42 ? 1.356 -22.531 -5.789 1 98.81 42 PRO B N 1
ATOM 2478 C CA . PRO B 1 42 ? 2.414 -21.531 -5.688 1 98.81 42 PRO B CA 1
ATOM 2479 C C . PRO B 1 42 ? 3.145 -21.297 -7.008 1 98.81 42 PRO B C 1
ATOM 2481 O O . PRO B 1 42 ? 2.848 -21.969 -8.008 1 98.81 42 PRO B O 1
ATOM 2484 N N . GLU B 1 43 ? 4.059 -20.297 -7.023 1 98.69 43 GLU B N 1
ATOM 2485 C CA . GLU B 1 43 ? 4.914 -19.969 -8.164 1 98.69 43 GLU B CA 1
ATOM 2486 C C . GLU B 1 43 ? 5.883 -21.109 -8.469 1 98.69 43 GLU B C 1
ATOM 2488 O O . GLU B 1 43 ? 6.555 -21.625 -7.57 1 98.69 43 GLU B O 1
ATOM 2493 N N . CYS B 1 44 ? 5.984 -21.453 -9.773 1 98 44 CYS B N 1
ATOM 2494 C CA . CYS B 1 44 ? 6.891 -22.484 -10.273 1 98 44 CYS B CA 1
ATOM 2495 C C . CYS B 1 44 ? 6.754 -23.766 -9.461 1 98 44 CYS B C 1
ATOM 2497 O O . CYS B 1 44 ? 7.746 -24.312 -8.969 1 98 44 CYS B O 1
ATOM 2499 N N . PHE B 1 45 ? 5.527 -24.188 -9.398 1 98.31 45 PHE B N 1
ATOM 2500 C CA . PHE B 1 45 ? 5.234 -25.312 -8.516 1 98.31 45 PHE B CA 1
ATOM 2501 C C . PHE B 1 45 ? 5.812 -26.609 -9.078 1 98.31 45 PHE B C 1
ATOM 2503 O O . PHE B 1 45 ? 5.984 -27.594 -8.344 1 98.31 45 PHE B O 1
ATOM 2510 N N . ASN B 1 46 ? 6.133 -26.656 -10.367 1 97.94 46 ASN B N 1
ATOM 2511 C CA . ASN B 1 46 ? 6.527 -27.906 -11 1 97.94 46 ASN B CA 1
ATOM 2512 C C . ASN B 1 46 ? 8.047 -28.047 -11.055 1 97.94 46 ASN B C 1
ATOM 2514 O O . ASN B 1 46 ? 8.562 -28.984 -11.672 1 97.94 46 ASN B O 1
ATOM 2518 N N . SER B 1 47 ? 8.773 -27.125 -10.516 1 96.69 47 SER B N 1
ATOM 2519 C CA . SER B 1 47 ? 10.227 -27.156 -10.602 1 96.69 47 SER B CA 1
ATOM 2520 C C . SER B 1 47 ? 10.867 -26.359 -9.461 1 96.69 47 SER B C 1
ATOM 2522 O O . SER B 1 47 ? 10.211 -25.516 -8.844 1 96.69 47 SER B O 1
ATOM 2524 N N . PRO B 1 48 ? 12.164 -26.688 -9.18 1 94.88 48 PRO B N 1
ATOM 2525 C CA . PRO B 1 48 ? 12.883 -25.734 -8.328 1 94.88 48 PRO B CA 1
ATOM 2526 C C . PRO B 1 48 ? 12.891 -24.312 -8.914 1 94.88 48 PRO B C 1
ATOM 2528 O O . PRO B 1 48 ? 12.773 -24.141 -10.125 1 94.88 48 PRO B O 1
ATOM 2531 N N . TYR B 1 49 ? 12.977 -23.406 -8.016 1 93.19 49 TYR B N 1
ATOM 2532 C CA . TYR B 1 49 ? 12.969 -22.016 -8.453 1 93.19 49 TYR B CA 1
ATOM 2533 C C . TYR B 1 49 ? 14.383 -21.5 -8.672 1 93.19 49 TYR B C 1
ATOM 2535 O O . TYR B 1 49 ? 15.242 -21.641 -7.797 1 93.19 49 TYR B O 1
ATOM 2543 N N . GLY B 1 50 ? 14.617 -20.984 -9.805 1 90.81 50 GLY B N 1
ATOM 2544 C CA . GLY B 1 50 ? 15.914 -20.438 -10.172 1 90.81 50 GLY B CA 1
ATOM 2545 C C . GLY B 1 50 ? 16.109 -20.312 -11.672 1 90.81 50 GLY B C 1
ATOM 2546 O O . GLY B 1 50 ? 15.562 -21.109 -12.438 1 90.81 50 GLY B O 1
ATOM 2547 N N . THR B 1 51 ? 16.938 -19.406 -12.062 1 90.88 51 THR B N 1
ATOM 2548 C CA . THR B 1 51 ? 17.109 -19.094 -13.477 1 90.88 51 THR B CA 1
ATOM 2549 C C . THR B 1 51 ? 17.734 -20.281 -14.219 1 90.88 51 THR B C 1
ATOM 2551 O O . THR B 1 51 ? 17.484 -20.469 -15.406 1 90.88 51 THR B O 1
ATOM 2554 N N . THR B 1 52 ? 18.469 -21.062 -13.531 1 91.19 52 THR B N 1
ATOM 2555 C CA . THR B 1 52 ? 19.141 -22.188 -14.172 1 91.19 52 THR B CA 1
ATOM 2556 C C . THR B 1 52 ? 18.156 -23.344 -14.398 1 91.19 52 THR B C 1
ATOM 2558 O O . THR B 1 52 ? 18.391 -24.203 -15.242 1 91.19 52 THR B O 1
ATOM 2561 N N . TYR B 1 53 ? 17.094 -23.297 -13.703 1 93.62 53 TYR B N 1
ATOM 2562 C CA . TYR B 1 53 ? 16.156 -24.406 -13.766 1 93.62 53 TYR B CA 1
ATOM 2563 C C . TYR B 1 53 ? 15.07 -24.141 -14.805 1 93.62 53 TYR B C 1
ATOM 2565 O O . TYR B 1 53 ? 14.484 -25.078 -15.352 1 93.62 53 TYR B O 1
ATOM 2573 N N . PHE B 1 54 ? 14.797 -22.938 -15.195 1 95.62 54 PHE B N 1
ATOM 2574 C CA . PHE B 1 54 ? 13.656 -22.562 -16.031 1 95.62 54 PHE B CA 1
ATOM 2575 C C . PHE B 1 54 ? 13.719 -23.266 -17.375 1 95.62 54 PHE B C 1
ATOM 2577 O O . PHE B 1 54 ? 12.75 -23.891 -17.812 1 95.62 54 PHE B O 1
ATOM 2584 N N . PRO B 1 55 ? 14.883 -23.25 -18.047 1 95.88 55 PRO B N 1
ATOM 2585 C CA . PRO B 1 55 ? 14.914 -23.906 -19.359 1 95.88 55 PRO B CA 1
ATOM 2586 C C . PRO B 1 55 ? 14.68 -25.406 -19.266 1 95.88 55 PRO B C 1
ATOM 2588 O O . PRO B 1 55 ? 14 -25.984 -20.125 1 95.88 55 PRO B O 1
ATOM 2591 N N . GLU B 1 56 ? 15.188 -25.969 -18.234 1 96.19 56 GLU B N 1
ATOM 2592 C CA . GLU B 1 56 ? 15.109 -27.422 -18.078 1 96.19 56 GLU B CA 1
ATOM 2593 C C . GLU B 1 56 ? 13.672 -27.859 -17.828 1 96.19 56 GLU B C 1
ATOM 2595 O O . GLU B 1 56 ? 13.25 -28.922 -18.297 1 96.19 56 GLU B O 1
ATOM 2600 N N . TYR B 1 57 ? 12.891 -27.109 -17.172 1 97.5 57 TYR B N 1
ATOM 2601 C CA . TYR B 1 57 ? 11.57 -27.547 -16.719 1 97.5 57 TYR B CA 1
ATOM 2602 C C . TYR B 1 57 ? 10.469 -26.906 -17.547 1 97.5 57 TYR B C 1
ATOM 2604 O O . TYR B 1 57 ? 9.289 -27.203 -17.359 1 97.5 57 TYR B O 1
ATOM 2612 N N . ALA B 1 58 ? 10.828 -26.094 -18.469 1 98.06 58 ALA B N 1
ATOM 2613 C CA . ALA B 1 58 ? 9.859 -25.375 -19.281 1 98.06 58 ALA B CA 1
ATOM 2614 C C . ALA B 1 58 ? 9.031 -26.328 -20.125 1 98.06 58 ALA B C 1
ATOM 2616 O O . ALA B 1 58 ? 9.555 -27.328 -20.641 1 98.06 58 ALA B O 1
ATOM 2617 N N . GLU B 1 59 ? 7.781 -25.984 -20.234 1 97.81 59 GLU B N 1
ATOM 2618 C CA . GLU B 1 59 ? 6.836 -26.719 -21.078 1 97.81 59 GLU B CA 1
ATOM 2619 C C . GLU B 1 59 ? 6.082 -25.797 -22.016 1 97.81 59 GLU B C 1
ATOM 2621 O O . GLU B 1 59 ? 5.965 -24.594 -21.75 1 97.81 59 GLU B O 1
ATOM 2626 N N . LYS B 1 60 ? 5.668 -26.453 -23.062 1 98.06 60 LYS B N 1
ATOM 2627 C CA . LYS B 1 60 ? 4.633 -25.75 -23.812 1 98.06 60 LYS B CA 1
ATOM 2628 C C . LYS B 1 60 ? 3.289 -25.812 -23.094 1 98.06 60 LYS B C 1
ATOM 2630 O O . LYS B 1 60 ? 3.061 -26.688 -22.266 1 98.06 60 LYS B O 1
ATOM 2635 N N . ILE B 1 61 ? 2.406 -24.859 -23.344 1 98.12 61 ILE B N 1
ATOM 2636 C CA . ILE B 1 61 ? 1.053 -24.859 -22.812 1 98.12 61 ILE B CA 1
ATOM 2637 C C . ILE B 1 61 ? 0.04 -24.969 -23.938 1 98.12 61 ILE B C 1
ATOM 2639 O O . ILE B 1 61 ? -0.071 -24.062 -24.766 1 98.12 61 ILE B O 1
ATOM 2643 N N . PRO B 1 62 ? -0.74 -26.047 -24.062 1 97.69 62 PRO B N 1
ATOM 2644 C CA . PRO B 1 62 ? -0.82 -27.094 -23.047 1 97.69 62 PRO B CA 1
ATOM 2645 C C . PRO B 1 62 ? 0.392 -28.031 -23.062 1 97.69 62 PRO B C 1
ATOM 2647 O O . PRO B 1 62 ? 1.087 -28.125 -24.078 1 97.69 62 PRO B O 1
ATOM 2650 N N . GLY B 1 63 ? 0.734 -28.516 -21.922 1 98.12 63 GLY B N 1
ATOM 2651 C CA . GLY B 1 63 ? 1.751 -29.531 -21.688 1 98.12 63 GLY B CA 1
ATOM 2652 C C . GLY B 1 63 ? 1.478 -30.359 -20.453 1 98.12 63 GLY B C 1
ATOM 2653 O O . GLY B 1 63 ? 0.36 -30.359 -19.922 1 98.12 63 GLY B O 1
ATOM 2654 N N . GLU B 1 64 ? 2.439 -31.125 -20 1 98 64 GLU B N 1
ATOM 2655 C CA . GLU B 1 64 ? 2.293 -32.094 -18.938 1 98 64 GLU B CA 1
ATOM 2656 C C . GLU B 1 64 ? 1.645 -31.5 -17.703 1 98 64 GLU B C 1
ATOM 2658 O O . GLU B 1 64 ? 0.662 -32.031 -17.172 1 98 64 GLU B O 1
ATOM 2663 N N . SER B 1 65 ? 2.16 -30.422 -17.203 1 98.69 65 SER B N 1
ATOM 2664 C CA . SER B 1 65 ? 1.66 -29.797 -15.992 1 98.69 65 SER B CA 1
ATOM 2665 C C . SER B 1 65 ? 0.242 -29.266 -16.188 1 98.69 65 SER B C 1
ATOM 2667 O O . SER B 1 65 ? -0.632 -29.5 -15.344 1 98.69 65 SER B O 1
ATOM 2669 N N . THR B 1 66 ? 0.007 -28.594 -17.359 1 98.69 66 THR B N 1
ATOM 2670 C CA . THR B 1 66 ? -1.281 -27.938 -17.547 1 98.69 66 THR B CA 1
ATOM 2671 C C . THR B 1 66 ? -2.367 -28.953 -17.891 1 98.69 66 THR B C 1
ATOM 2673 O O . THR B 1 66 ? -3.537 -28.75 -17.562 1 98.69 66 THR B O 1
ATOM 2676 N N . GLU B 1 67 ? -1.966 -30 -18.516 1 98.62 67 GLU B N 1
ATOM 2677 C CA . GLU B 1 67 ? -2.936 -31.062 -18.75 1 98.62 67 GLU B CA 1
ATOM 2678 C C . GLU B 1 67 ? -3.4 -31.703 -17.453 1 98.62 67 GLU B C 1
ATOM 2680 O O . GLU B 1 67 ? -4.59 -31.969 -17.281 1 98.62 67 GLU B O 1
ATOM 2685 N N . LEU B 1 68 ? -2.459 -31.953 -16.609 1 98.62 68 LEU B N 1
ATOM 2686 C CA . LEU B 1 68 ? -2.811 -32.5 -15.297 1 98.62 68 LEU B CA 1
ATOM 2687 C C . LEU B 1 68 ? -3.713 -31.531 -14.539 1 98.62 68 LEU B C 1
ATOM 2689 O O . LEU B 1 68 ? -4.699 -31.953 -13.922 1 98.62 68 LEU B O 1
ATOM 2693 N N . LEU B 1 69 ? -3.418 -30.297 -14.531 1 98.81 69 LEU B N 1
ATOM 2694 C CA . LEU B 1 69 ? -4.207 -29.281 -13.828 1 98.81 69 LEU B CA 1
ATOM 2695 C C . LEU B 1 69 ? -5.621 -29.203 -14.391 1 98.81 69 LEU B C 1
ATOM 2697 O O . LEU B 1 69 ? -6.59 -29.094 -13.641 1 98.81 69 LEU B O 1
ATOM 2701 N N . SER B 1 70 ? -5.699 -29.203 -15.719 1 98.88 70 SER B N 1
ATOM 2702 C CA . SER B 1 70 ? -7.004 -29.219 -16.359 1 98.88 70 SER B CA 1
ATOM 2703 C C . SER B 1 70 ? -7.844 -30.406 -15.898 1 98.88 70 SER B C 1
ATOM 2705 O O . SER B 1 70 ? -9.016 -30.234 -15.547 1 98.88 70 SER B O 1
ATOM 2707 N N . GLN B 1 71 ? -7.242 -31.531 -15.883 1 98.81 71 GLN B N 1
ATOM 2708 C CA . GLN B 1 71 ? -7.93 -32.781 -15.523 1 98.81 71 GLN B CA 1
ATOM 2709 C C . GLN B 1 71 ? -8.391 -32.75 -14.07 1 98.81 71 GLN B C 1
ATOM 2711 O O . GLN B 1 71 ? -9.531 -33.094 -13.766 1 98.81 71 GLN B O 1
ATOM 2716 N N . VAL B 1 72 ? -7.543 -32.312 -13.172 1 98.88 72 VAL B N 1
ATOM 2717 C CA . VAL B 1 72 ? -7.895 -32.344 -11.758 1 98.88 72 VAL B CA 1
ATOM 2718 C C . VAL B 1 72 ? -8.938 -31.281 -11.469 1 98.88 72 VAL B C 1
ATOM 2720 O O . VAL B 1 72 ? -9.82 -31.484 -10.625 1 98.88 72 VAL B O 1
ATOM 2723 N N . ALA B 1 73 ? -8.836 -30.125 -12.117 1 98.88 73 ALA B N 1
ATOM 2724 C CA . ALA B 1 73 ? -9.875 -29.109 -11.969 1 98.88 73 ALA B CA 1
ATOM 2725 C C . ALA B 1 73 ? -11.25 -29.672 -12.344 1 98.88 73 ALA B C 1
ATOM 2727 O O . ALA B 1 73 ? -12.227 -29.469 -11.625 1 98.88 73 ALA B O 1
ATOM 2728 N N . LYS B 1 74 ? -11.258 -30.344 -13.461 1 98.88 74 LYS B N 1
ATOM 2729 C CA . LYS B 1 74 ? -12.484 -30.953 -13.953 1 98.88 74 LYS B CA 1
ATOM 2730 C C . LYS B 1 74 ? -12.984 -32.031 -13 1 98.88 74 LYS B C 1
ATOM 2732 O O . LYS B 1 74 ? -14.172 -32.094 -12.664 1 98.88 74 LYS B O 1
ATOM 2737 N N . GLU B 1 75 ? -12.086 -32.875 -12.641 1 98.81 75 GLU B N 1
ATOM 2738 C CA . GLU B 1 75 ? -12.43 -33.969 -11.742 1 98.81 75 GLU B CA 1
ATOM 2739 C C . GLU B 1 75 ? -13.047 -33.438 -10.445 1 98.81 75 GLU B C 1
ATOM 2741 O O . GLU B 1 75 ? -14.008 -34.031 -9.93 1 98.81 75 GLU B O 1
ATOM 2746 N N . CYS B 1 76 ? -12.508 -32.375 -9.859 1 98.81 76 CYS B N 1
ATOM 2747 C CA . CYS B 1 76 ? -12.922 -31.828 -8.562 1 98.81 76 CYS B CA 1
ATOM 2748 C C . CYS B 1 76 ? -14.039 -30.812 -8.727 1 98.81 76 CYS B C 1
ATOM 2750 O O . CYS B 1 76 ? -14.703 -30.453 -7.746 1 98.81 76 CYS B O 1
ATOM 2752 N N . GLY B 1 77 ? -14.266 -30.375 -9.938 1 98.75 77 GLY B N 1
ATOM 2753 C CA . GLY B 1 77 ? -15.289 -29.359 -10.188 1 98.75 77 GLY B CA 1
ATOM 2754 C C . GLY B 1 77 ? -14.969 -28.031 -9.539 1 98.75 77 GLY B C 1
ATOM 2755 O O . GLY B 1 77 ? -15.844 -27.406 -8.938 1 98.75 77 GLY B O 1
ATOM 2756 N N . ILE B 1 78 ? -13.758 -27.594 -9.602 1 98.88 78 ILE B N 1
ATOM 2757 C CA . ILE B 1 78 ? -13.352 -26.375 -8.914 1 98.88 78 ILE B CA 1
ATOM 2758 C C . ILE B 1 78 ? -12.672 -25.422 -9.906 1 98.88 78 ILE B C 1
ATOM 2760 O O . ILE B 1 78 ? -12.289 -25.844 -11 1 98.88 78 ILE B O 1
ATOM 2764 N N . TYR B 1 79 ? -12.578 -24.109 -9.555 1 98.94 79 TYR B N 1
ATOM 2765 C CA . TYR B 1 79 ? -11.664 -23.188 -10.211 1 98.94 79 TYR B CA 1
ATOM 2766 C C . TYR B 1 79 ? -10.242 -23.375 -9.688 1 98.94 79 TYR B C 1
ATOM 2768 O O . TYR B 1 79 ? -10.008 -23.359 -8.477 1 98.94 79 TYR B O 1
ATOM 2776 N N . LEU B 1 80 ? -9.344 -23.609 -10.586 1 98.94 80 LEU B N 1
ATOM 2777 C CA . LEU B 1 80 ? -7.973 -23.891 -10.195 1 98.94 80 LEU B CA 1
ATOM 2778 C C . LEU B 1 80 ? -7.012 -22.859 -10.758 1 98.94 80 LEU B C 1
ATOM 2780 O O . LEU B 1 80 ? -6.855 -22.734 -11.969 1 98.94 80 LEU B O 1
ATOM 2784 N N . ILE B 1 81 ? -6.445 -22.047 -9.906 1 98.94 81 ILE B N 1
ATOM 2785 C CA . ILE B 1 81 ? -5.332 -21.156 -10.25 1 98.94 81 ILE B CA 1
ATOM 2786 C C . ILE B 1 81 ? -4.016 -21.922 -10.141 1 98.94 81 ILE B C 1
ATOM 2788 O O . ILE B 1 81 ? -3.516 -22.172 -9.039 1 98.94 81 ILE B O 1
ATOM 2792 N N . GLY B 1 82 ? -3.504 -22.234 -11.219 1 98.81 82 GLY B N 1
ATOM 2793 C CA . GLY B 1 82 ? -2.494 -23.281 -11.328 1 98.81 82 GLY B CA 1
ATOM 2794 C C . GLY B 1 82 ? -1.105 -22.812 -10.938 1 98.81 82 GLY B C 1
ATOM 2795 O O . GLY B 1 82 ? -0.107 -23.281 -11.477 1 98.81 82 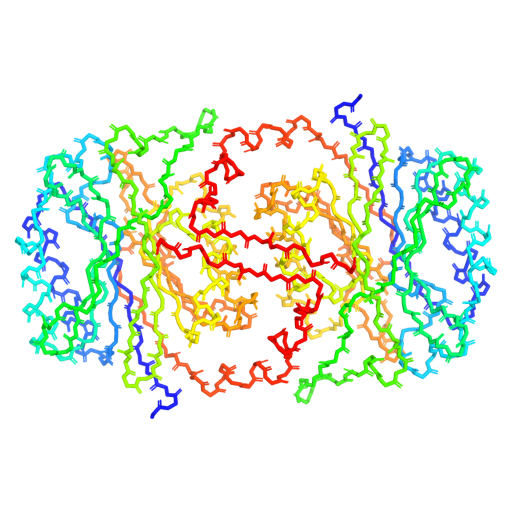GLY B O 1
ATOM 2796 N N . GLY B 1 83 ? -1.055 -21.797 -9.93 1 98.62 83 GLY B N 1
ATOM 2797 C CA . GLY B 1 83 ? 0.279 -21.281 -9.672 1 98.62 83 GLY B CA 1
ATOM 2798 C C . GLY B 1 83 ? 0.97 -20.766 -10.922 1 98.62 83 GLY B C 1
ATOM 2799 O O . GLY B 1 83 ? 0.437 -19.891 -11.625 1 98.62 83 GLY B O 1
ATOM 2800 N N . SER B 1 84 ? 2.268 -21.266 -11.031 1 98.81 84 SER B N 1
ATOM 2801 C CA . SER B 1 84 ? 2.893 -21 -12.328 1 98.81 84 SER B CA 1
ATOM 2802 C C . SER B 1 84 ? 3.924 -22.062 -12.672 1 98.81 84 SER B C 1
ATOM 2804 O O . SER B 1 84 ? 4.25 -22.906 -11.844 1 98.81 84 SER B O 1
ATOM 2806 N N . ILE B 1 85 ? 4.27 -22.125 -13.906 1 98.81 85 ILE B N 1
ATOM 2807 C CA . ILE B 1 85 ? 5.332 -22.984 -14.406 1 98.81 85 ILE B CA 1
ATOM 2808 C C . ILE B 1 85 ? 6.199 -22.219 -15.398 1 98.81 85 ILE B C 1
ATOM 2810 O O . ILE B 1 85 ? 5.75 -21.234 -16 1 98.81 85 ILE B O 1
ATOM 2814 N N . PRO B 1 86 ? 7.457 -22.688 -15.562 1 98.62 86 PRO B N 1
ATOM 2815 C CA . PRO B 1 86 ? 8.172 -22.203 -16.75 1 98.62 86 PRO B CA 1
ATOM 2816 C C . PRO B 1 86 ? 7.527 -22.656 -18.062 1 98.62 86 PRO B C 1
ATOM 2818 O O . PRO B 1 86 ? 7.227 -23.844 -18.219 1 98.62 86 PRO B O 1
ATOM 2821 N N . GLU B 1 87 ? 7.297 -21.734 -18.906 1 98.81 87 GLU B N 1
ATOM 2822 C CA . GLU B 1 87 ? 6.703 -21.984 -20.219 1 98.81 87 GLU B CA 1
ATOM 2823 C C . GLU B 1 87 ? 7.719 -21.75 -21.328 1 98.81 87 GLU B C 1
ATOM 2825 O O . GLU B 1 87 ? 8.492 -20.797 -21.281 1 98.81 87 GLU B O 1
ATOM 2830 N N . GLU B 1 88 ? 7.727 -22.641 -22.25 1 98.56 88 GLU B N 1
ATOM 2831 C CA . GLU B 1 88 ? 8.43 -22.406 -23.516 1 98.56 88 GLU B CA 1
ATOM 2832 C C . GLU B 1 88 ? 7.453 -22.078 -24.641 1 98.56 88 GLU B C 1
ATOM 2834 O O . GLU B 1 88 ? 6.492 -22.828 -24.859 1 98.56 88 GLU B O 1
ATOM 2839 N N . ASP B 1 89 ? 7.637 -20.953 -25.234 1 98.25 89 ASP B N 1
ATOM 2840 C CA . ASP B 1 89 ? 6.801 -20.547 -26.359 1 98.25 89 ASP B CA 1
ATOM 2841 C C . ASP B 1 89 ? 7.629 -19.859 -27.438 1 98.25 89 ASP B C 1
ATOM 2843 O O . ASP B 1 89 ? 8.086 -18.734 -27.25 1 98.25 89 ASP B O 1
ATOM 2847 N N . CYS B 1 90 ? 7.766 -20.531 -28.547 1 96.69 90 CYS B N 1
ATOM 2848 C CA . CYS B 1 90 ? 8.438 -19.984 -29.719 1 96.69 90 CYS B CA 1
ATOM 2849 C C . CYS B 1 90 ? 9.828 -19.484 -29.359 1 96.69 90 CYS B C 1
ATOM 2851 O O . CYS B 1 90 ? 10.18 -18.344 -29.672 1 96.69 90 CYS B O 1
ATOM 2853 N N . GLY B 1 91 ? 10.547 -20.188 -28.625 1 95.94 91 GLY B N 1
ATOM 2854 C CA . GLY B 1 91 ? 11.945 -19.891 -28.328 1 95.94 91 GLY B CA 1
ATOM 2855 C C . GLY B 1 91 ? 12.109 -18.969 -27.125 1 95.94 91 GLY B C 1
ATOM 2856 O O . GLY B 1 91 ? 13.234 -18.672 -26.734 1 95.94 91 GLY B O 1
ATOM 2857 N N . LYS B 1 92 ? 11.023 -18.578 -26.594 1 98.12 92 LYS B N 1
ATOM 2858 C CA . LYS B 1 92 ? 11.07 -17.734 -25.406 1 98.12 92 LYS B CA 1
ATOM 2859 C C . LYS B 1 92 ? 10.531 -18.469 -24.188 1 98.12 92 LYS B C 1
ATOM 2861 O O . LYS B 1 92 ? 9.719 -19.391 -24.312 1 98.12 92 LYS B O 1
ATOM 2866 N N . LEU B 1 93 ? 11.078 -18.094 -23.062 1 98.62 93 LEU B N 1
ATOM 2867 C CA . LEU B 1 93 ? 10.609 -18.672 -21.797 1 98.62 93 LEU B CA 1
ATOM 2868 C C . LEU B 1 93 ? 9.805 -17.641 -21.016 1 98.62 93 LEU B C 1
ATOM 2870 O O . LEU B 1 93 ? 10.148 -16.453 -21 1 98.62 93 LEU B O 1
ATOM 2874 N N . TYR B 1 94 ? 8.781 -18.062 -20.391 1 98.81 94 TYR B N 1
ATOM 2875 C CA . TYR B 1 94 ? 7.918 -17.234 -19.547 1 98.81 94 TYR B CA 1
ATOM 2876 C C . TYR B 1 94 ? 7.641 -17.922 -18.219 1 98.81 94 TYR B C 1
ATOM 2878 O O . TYR B 1 94 ? 7.82 -19.141 -18.094 1 98.81 94 TYR B O 1
ATOM 2886 N N . ASN B 1 95 ? 7.367 -17.172 -17.172 1 98.81 95 ASN B N 1
ATOM 2887 C CA . ASN B 1 95 ? 6.695 -17.641 -15.969 1 98.81 95 ASN B CA 1
ATOM 2888 C C . ASN B 1 95 ? 5.184 -17.469 -16.078 1 98.81 95 ASN B C 1
ATOM 2890 O O . ASN B 1 95 ? 4.676 -16.344 -16.031 1 98.81 95 ASN B O 1
ATOM 2894 N N . THR B 1 96 ? 4.484 -18.625 -16.156 1 98.94 96 THR B N 1
ATOM 2895 C CA . THR B 1 96 ? 3.104 -18.516 -16.609 1 98.94 96 THR B CA 1
ATOM 2896 C C . THR B 1 96 ? 2.16 -19.219 -15.641 1 98.94 96 THR B C 1
ATOM 2898 O O . THR B 1 96 ? 2.4 -20.375 -15.258 1 98.94 96 THR B O 1
ATOM 2901 N N . CYS B 1 97 ? 1.175 -18.531 -15.258 1 98.94 97 CYS B N 1
ATOM 2902 C CA . CYS B 1 97 ? 0.073 -19.078 -14.484 1 98.94 97 CYS B CA 1
ATOM 2903 C C . CYS B 1 97 ? -1.104 -19.438 -15.383 1 98.94 97 CYS B C 1
ATOM 2905 O O . CYS B 1 97 ? -1.655 -18.562 -16.062 1 98.94 97 CYS B O 1
ATOM 2907 N N . ALA B 1 98 ? -1.503 -20.672 -15.391 1 98.88 98 ALA B N 1
ATOM 2908 C CA . ALA B 1 98 ? -2.713 -21.109 -16.078 1 98.88 98 ALA B CA 1
ATOM 2909 C C . ALA B 1 98 ? -3.859 -21.328 -15.102 1 98.88 98 ALA B C 1
ATOM 2911 O O . ALA B 1 98 ? -3.672 -21.906 -14.031 1 98.88 98 ALA B O 1
ATOM 2912 N N . VAL B 1 99 ? -5.012 -20.812 -15.461 1 98.94 99 VAL B N 1
ATOM 2913 C CA . VAL B 1 99 ? -6.203 -20.953 -14.633 1 98.94 99 VAL B CA 1
ATOM 2914 C C . VAL B 1 99 ? -7.234 -21.828 -15.344 1 98.94 99 VAL B C 1
ATOM 2916 O O . VAL B 1 99 ? -7.508 -21.625 -16.531 1 98.94 99 VAL B O 1
ATOM 2919 N N . PHE B 1 100 ? -7.836 -22.734 -14.609 1 98.94 100 PHE B N 1
ATOM 2920 C CA . PHE B 1 100 ? -8.797 -23.656 -15.195 1 98.94 100 PHE B CA 1
ATOM 2921 C C . PHE B 1 100 ? -10.141 -23.562 -14.492 1 98.94 100 PHE B C 1
ATOM 2923 O O . PHE B 1 100 ? -10.203 -23.406 -13.273 1 98.94 100 PHE B O 1
ATOM 2930 N N . GLY B 1 101 ? -11.188 -23.703 -15.289 1 98.81 101 GLY B N 1
ATOM 2931 C CA . GLY B 1 101 ? -12.523 -23.766 -14.734 1 98.81 101 GLY B CA 1
ATOM 2932 C C . GLY B 1 101 ? -12.922 -25.156 -14.289 1 98.81 101 GLY B C 1
ATOM 2933 O O . GLY B 1 101 ? -12.164 -26.125 -14.484 1 98.81 101 GLY B O 1
ATOM 2934 N N . PRO B 1 102 ? -14.102 -25.25 -13.672 1 98.81 102 PRO B N 1
ATOM 2935 C CA . PRO B 1 102 ? -14.562 -26.531 -13.133 1 98.81 102 PRO B CA 1
ATOM 2936 C C . PRO B 1 102 ? -14.82 -27.578 -14.227 1 98.81 102 PRO B C 1
ATOM 2938 O O . PRO B 1 102 ? -15.031 -28.75 -13.922 1 98.81 102 PRO B O 1
ATOM 2941 N N . ASP B 1 103 ? -14.82 -27.156 -15.477 1 98.75 103 ASP B N 1
ATOM 2942 C CA . ASP B 1 103 ? -14.977 -28.109 -16.578 1 98.75 103 ASP B CA 1
ATOM 2943 C C . ASP B 1 103 ? -13.633 -28.438 -17.219 1 98.75 103 ASP B C 1
ATOM 2945 O O . ASP B 1 103 ? -13.586 -29.078 -18.266 1 98.75 103 ASP B O 1
ATOM 2949 N N . GLY B 1 104 ? -12.578 -27.875 -16.656 1 98.75 104 GLY B N 1
ATOM 2950 C CA . GLY B 1 104 ? -11.234 -28.156 -17.141 1 98.75 104 GLY B CA 1
ATOM 2951 C C . GLY B 1 104 ? -10.781 -27.188 -18.219 1 98.75 104 GLY B C 1
ATOM 2952 O O . GLY B 1 104 ? -9.656 -27.281 -18.703 1 98.75 104 GLY B O 1
ATOM 2953 N N . THR B 1 105 ? -11.609 -26.219 -18.578 1 98.69 105 THR B N 1
ATOM 2954 C CA . THR B 1 105 ? -11.281 -25.266 -19.625 1 98.69 105 THR B CA 1
ATOM 2955 C C . THR B 1 105 ? -10.242 -24.266 -19.125 1 98.69 105 THR B C 1
ATOM 2957 O O . THR B 1 105 ? -10.328 -23.766 -18 1 98.69 105 THR B O 1
ATOM 2960 N N . LEU B 1 106 ? -9.266 -24 -19.969 1 98.75 106 LEU B N 1
ATOM 2961 C CA . LEU B 1 106 ? -8.312 -22.938 -19.688 1 98.75 106 LEU B CA 1
ATOM 2962 C C . LEU B 1 106 ? -8.984 -21.578 -19.766 1 98.75 106 LEU B C 1
ATOM 2964 O O . LEU B 1 106 ? -9.422 -21.156 -20.844 1 98.75 106 LEU B O 1
ATOM 2968 N N . LEU B 1 107 ? -9.031 -20.875 -18.703 1 98.75 107 LEU B N 1
ATOM 2969 C CA . LEU B 1 107 ? -9.727 -19.594 -18.641 1 98.75 107 LEU B CA 1
ATOM 2970 C C . LEU B 1 107 ? -8.758 -18.438 -18.906 1 98.75 107 LEU B C 1
ATOM 2972 O O . LEU B 1 107 ? -9.117 -17.469 -19.578 1 98.75 107 LEU B O 1
ATOM 2976 N N . VAL B 1 108 ? -7.57 -18.547 -18.281 1 97.94 108 VAL B N 1
ATOM 2977 C CA . VAL B 1 108 ? -6.57 -17.484 -18.344 1 97.94 108 VAL B CA 1
ATOM 2978 C C . VAL B 1 108 ? -5.176 -18.094 -18.438 1 97.94 108 VAL B C 1
ATOM 2980 O O . VAL B 1 108 ? -4.898 -19.125 -17.828 1 97.94 108 VAL B O 1
ATOM 2983 N N . LYS B 1 109 ? -4.453 -17.578 -19.219 1 98.5 109 LYS B N 1
ATOM 2984 C CA . LYS B 1 109 ? -3.006 -17.75 -19.219 1 98.5 109 LYS B CA 1
ATOM 2985 C C . LYS B 1 109 ? -2.293 -16.438 -18.891 1 98.5 109 LYS B C 1
ATOM 2987 O O . LYS B 1 109 ? -2.209 -15.555 -19.75 1 98.5 109 LYS B O 1
ATOM 2992 N N . HIS B 1 110 ? -1.776 -16.312 -17.688 1 98.81 110 HIS B N 1
ATOM 2993 C CA . HIS B 1 110 ? -1.104 -15.086 -17.266 1 98.81 110 HIS B CA 1
ATOM 2994 C C . HIS B 1 110 ? 0.411 -15.266 -17.266 1 98.81 110 HIS B C 1
ATOM 2996 O O . HIS B 1 110 ? 0.951 -16.094 -16.531 1 98.81 110 HIS B O 1
ATOM 3002 N N . ARG B 1 111 ? 1.086 -14.523 -18.094 1 98.88 111 ARG B N 1
ATOM 3003 C CA . ARG B 1 111 ? 2.543 -14.461 -18.062 1 98.88 111 ARG B CA 1
ATOM 3004 C C . ARG B 1 111 ? 3.021 -13.328 -17.156 1 98.88 111 ARG B C 1
ATOM 3006 O O . ARG B 1 111 ? 2.547 -12.195 -17.266 1 98.88 111 ARG B O 1
ATOM 3013 N N . LYS B 1 112 ? 3.934 -13.672 -16.281 1 98.81 112 LYS B N 1
ATOM 3014 C CA . LYS B 1 112 ? 4.477 -12.688 -15.344 1 98.81 112 LYS B CA 1
ATOM 3015 C C . LYS B 1 112 ? 4.871 -11.406 -16.078 1 98.81 112 LYS B C 1
ATOM 3017 O O . LYS B 1 112 ? 5.637 -11.438 -17.031 1 98.81 112 LYS B O 1
ATOM 3022 N N . ILE B 1 113 ? 4.348 -10.32 -15.523 1 98.62 113 ILE B N 1
ATOM 3023 C CA . ILE B 1 113 ? 4.527 -9.047 -16.203 1 98.62 113 ILE B CA 1
ATOM 3024 C C . ILE B 1 113 ? 5.859 -8.422 -15.789 1 98.62 113 ILE B C 1
ATOM 3026 O O . ILE B 1 113 ? 6.605 -7.922 -16.641 1 98.62 113 ILE B O 1
ATOM 3030 N N . HIS B 1 114 ? 6.113 -8.367 -14.539 1 98.81 114 HIS B N 1
ATOM 3031 C CA . HIS B 1 114 ? 7.309 -7.758 -13.969 1 98.81 114 HIS B CA 1
ATOM 3032 C C . HIS B 1 114 ? 8.328 -8.82 -13.57 1 98.81 114 HIS B C 1
ATOM 3034 O O . HIS B 1 114 ? 8.07 -9.633 -12.68 1 98.81 114 HIS B O 1
ATOM 3040 N N . LEU B 1 115 ? 9.414 -8.75 -14.18 1 98.56 115 LEU B N 1
ATOM 3041 C CA . LEU B 1 115 ? 10.438 -9.75 -13.898 1 98.56 115 LEU B CA 1
ATOM 3042 C C . LEU B 1 115 ? 11.266 -9.352 -12.68 1 98.56 115 LEU B C 1
ATOM 3044 O O . LEU B 1 115 ? 11.578 -8.172 -12.492 1 98.56 115 LEU B O 1
ATOM 3048 N N . PHE B 1 116 ? 11.555 -10.305 -11.844 1 97.75 116 PHE B N 1
ATOM 3049 C CA . PHE B 1 116 ? 12.266 -10.141 -10.586 1 97.75 116 PHE B CA 1
ATOM 3050 C C . PHE B 1 116 ? 13.758 -9.945 -10.82 1 97.75 116 PHE B C 1
ATOM 3052 O O . PHE B 1 116 ? 14.531 -10.906 -10.758 1 97.75 116 PHE B O 1
ATOM 3059 N N . ASP B 1 117 ? 14.188 -8.734 -11.094 1 97.81 117 ASP B N 1
ATOM 3060 C CA . ASP B 1 117 ? 15.578 -8.328 -11.234 1 97.81 117 ASP B CA 1
ATOM 3061 C C . ASP B 1 117 ? 16.016 -7.457 -10.055 1 97.81 117 ASP B C 1
ATOM 3063 O O . ASP B 1 117 ? 15.773 -6.25 -10.047 1 97.81 117 ASP B O 1
ATOM 3067 N N . ILE B 1 118 ? 16.703 -8.117 -9.078 1 96.75 118 ILE B N 1
ATOM 3068 C CA . ILE B 1 118 ? 17.109 -7.371 -7.898 1 96.75 118 ILE B CA 1
ATOM 3069 C C . ILE B 1 118 ? 18.547 -7.746 -7.535 1 96.75 118 ILE B C 1
ATOM 3071 O O . ILE B 1 118 ? 19.047 -8.797 -7.938 1 96.75 118 ILE B O 1
ATOM 3075 N N . ASP B 1 119 ? 19.156 -6.871 -6.914 1 96.5 119 ASP B N 1
ATOM 3076 C CA . ASP B 1 119 ? 20.5 -7.086 -6.355 1 96.5 119 ASP B CA 1
ATOM 3077 C C . ASP B 1 119 ? 20.641 -6.41 -4.996 1 96.5 119 ASP B C 1
ATOM 3079 O O . ASP B 1 119 ? 20.984 -5.227 -4.914 1 96.5 119 ASP B O 1
ATOM 3083 N N . VAL B 1 120 ? 20.359 -7.16 -3.902 1 94.31 120 VAL B N 1
ATOM 3084 C CA . VAL B 1 120 ? 20.578 -6.703 -2.533 1 94.31 120 VAL B CA 1
ATOM 3085 C C . VAL B 1 120 ? 21.922 -7.195 -2.025 1 94.31 120 VAL B C 1
ATOM 3087 O O . VAL B 1 120 ? 22.062 -8.352 -1.622 1 94.31 120 VAL B O 1
ATOM 3090 N N . PRO B 1 121 ? 22.922 -6.34 -1.976 1 93.81 121 PRO B N 1
ATOM 3091 C CA . PRO B 1 121 ? 24.281 -6.766 -1.655 1 93.81 121 PRO B CA 1
ATOM 3092 C C . PRO B 1 121 ? 24.359 -7.578 -0.365 1 93.81 121 PRO B C 1
ATOM 3094 O O . PRO B 1 121 ? 23.828 -7.164 0.665 1 93.81 121 PRO B O 1
ATOM 3097 N N . GLY B 1 122 ? 25.047 -8.688 -0.485 1 92.88 122 GLY B N 1
ATOM 3098 C CA . GLY B 1 122 ? 25.281 -9.539 0.67 1 92.88 122 GLY B CA 1
ATOM 3099 C C . GLY B 1 122 ? 24.078 -10.375 1.065 1 92.88 122 GLY B C 1
ATOM 3100 O O . GLY B 1 122 ? 24.156 -11.156 2.012 1 92.88 122 GLY B O 1
ATOM 3101 N N . LYS B 1 123 ? 23.031 -10.289 0.294 1 92.31 123 LYS B N 1
ATOM 3102 C CA . LYS B 1 123 ? 21.828 -11.016 0.662 1 92.31 123 LYS B CA 1
ATOM 3103 C C . LYS B 1 123 ? 21.281 -11.82 -0.517 1 92.31 123 LYS B C 1
ATOM 3105 O O . LYS B 1 123 ? 21.422 -13.047 -0.551 1 92.31 123 LYS B O 1
ATOM 3110 N N . ILE B 1 124 ? 20.859 -11.156 -1.565 1 91 124 ILE B N 1
ATOM 3111 C CA . ILE B 1 124 ? 20.281 -11.922 -2.672 1 91 124 ILE B CA 1
ATOM 3112 C C . ILE B 1 124 ? 20.469 -11.141 -3.977 1 91 124 ILE B C 1
ATOM 3114 O O . ILE B 1 124 ? 20.297 -9.922 -4.012 1 91 124 ILE B O 1
ATOM 3118 N N . ARG B 1 125 ? 20.906 -11.781 -4.941 1 93.19 125 ARG B N 1
ATOM 3119 C CA . ARG B 1 125 ? 20.891 -11.328 -6.328 1 93.19 125 ARG B CA 1
ATOM 3120 C C . ARG B 1 125 ? 20.094 -12.289 -7.207 1 93.19 125 ARG B C 1
ATOM 3122 O O . ARG B 1 125 ? 20.328 -13.5 -7.184 1 93.19 125 ARG B O 1
ATOM 3129 N N . PHE B 1 126 ? 19.172 -11.836 -7.875 1 93.75 126 PHE B N 1
ATOM 3130 C CA . PHE B 1 126 ? 18.344 -12.617 -8.781 1 93.75 126 PHE B CA 1
ATOM 3131 C C . PHE B 1 126 ? 17.969 -11.805 -10.016 1 93.75 126 PHE B C 1
ATOM 3133 O O . PHE B 1 126 ? 17.469 -10.688 -9.898 1 93.75 126 PHE B O 1
ATOM 3140 N N . GLN B 1 127 ? 18.25 -12.359 -11.203 1 95.56 127 GLN B N 1
ATOM 3141 C CA . GLN B 1 127 ? 17.969 -11.703 -12.477 1 95.56 127 GLN B CA 1
ATOM 3142 C C . GLN B 1 127 ? 17.109 -12.586 -13.375 1 95.56 127 GLN B C 1
ATOM 3144 O O . GLN B 1 127 ? 17.641 -13.258 -14.273 1 95.56 127 GLN B O 1
ATOM 3149 N N . GLU B 1 128 ? 15.812 -12.484 -13.188 1 96.12 128 GLU B N 1
ATOM 3150 C CA . GLU B 1 128 ? 14.867 -13.305 -13.938 1 96.12 128 GLU B CA 1
ATOM 3151 C C . GLU B 1 128 ? 14.938 -12.992 -15.438 1 96.12 128 GLU B C 1
ATOM 3153 O O . GLU B 1 128 ? 14.734 -13.883 -16.266 1 96.12 128 GLU B O 1
ATOM 3158 N N . SER B 1 129 ? 15.305 -11.766 -15.758 1 96.25 129 SER B N 1
ATOM 3159 C CA . SER B 1 129 ? 15.281 -11.305 -17.141 1 96.25 129 SER B CA 1
ATOM 3160 C C . SER B 1 129 ? 16.391 -11.961 -17.969 1 96.25 129 SER B C 1
ATOM 3162 O O . SER B 1 129 ? 16.375 -11.898 -19.203 1 96.25 129 SER B O 1
ATOM 3164 N N . GLU B 1 130 ? 17.281 -12.57 -17.328 1 95.25 130 GLU B N 1
ATOM 3165 C CA . GLU B 1 130 ? 18.328 -13.305 -18.047 1 95.25 130 GLU B CA 1
ATOM 3166 C C . GLU B 1 130 ? 17.766 -14.539 -18.734 1 95.25 130 GLU B C 1
ATOM 3168 O O . GLU B 1 130 ? 18.344 -15.023 -19.703 1 95.25 130 GLU B O 1
ATOM 3173 N N . THR B 1 131 ? 16.609 -15.008 -18.266 1 97.06 131 THR B N 1
ATOM 3174 C CA . THR B 1 131 ? 16.078 -16.266 -18.781 1 97.06 131 THR B CA 1
ATOM 3175 C C . THR B 1 131 ? 14.625 -16.109 -19.219 1 97.06 131 THR B C 1
ATOM 3177 O O . THR B 1 131 ? 14.211 -16.688 -20.219 1 97.06 131 THR B O 1
ATOM 3180 N N . LEU B 1 132 ? 13.891 -15.336 -18.531 1 98.44 132 LEU B N 1
ATOM 3181 C CA . LEU B 1 132 ? 12.461 -15.234 -18.766 1 98.44 132 LEU B CA 1
ATOM 3182 C C . LEU B 1 132 ? 12.125 -13.969 -19.547 1 98.44 132 LEU B C 1
ATOM 3184 O O . LEU B 1 132 ? 12.828 -12.961 -19.438 1 98.44 132 LEU B O 1
ATOM 3188 N N . SER B 1 133 ? 11.07 -14.094 -20.297 1 98.62 133 SER B N 1
ATOM 3189 C CA . SER B 1 133 ? 10.469 -12.938 -20.969 1 98.62 133 SER B CA 1
ATOM 3190 C C . SER B 1 133 ? 9.242 -12.445 -20.203 1 98.62 133 SER B C 1
ATOM 3192 O O . SER B 1 133 ? 8.531 -13.234 -19.578 1 98.62 133 SER B O 1
ATOM 3194 N N . PRO B 1 134 ? 9.023 -11.156 -20.266 1 98.62 134 PRO B N 1
ATOM 3195 C CA . PRO B 1 134 ? 7.867 -10.602 -19.562 1 98.62 134 PRO B CA 1
ATOM 3196 C C . PRO B 1 134 ? 6.559 -10.805 -20.312 1 98.62 134 PRO B C 1
ATOM 3198 O O . PRO B 1 134 ? 6.543 -10.781 -21.547 1 98.62 134 PRO B O 1
ATOM 3201 N N . GLY B 1 135 ? 5.52 -11.047 -19.547 1 98.31 135 GLY B N 1
ATOM 3202 C CA . GLY B 1 135 ? 4.191 -10.945 -20.141 1 98.31 135 GLY B CA 1
ATOM 3203 C C . GLY B 1 135 ? 3.764 -9.508 -20.391 1 98.31 135 GLY B C 1
ATOM 3204 O O . GLY B 1 135 ? 4.465 -8.57 -20 1 98.31 135 GLY B O 1
ATOM 3205 N N . ASP B 1 136 ? 2.572 -9.367 -21.047 1 97.5 136 ASP B N 1
ATOM 3206 C CA . ASP B 1 136 ? 2.137 -8.016 -21.406 1 97.5 136 ASP B CA 1
ATOM 3207 C C . ASP B 1 136 ? 0.621 -7.883 -21.281 1 97.5 136 ASP B C 1
ATOM 3209 O O . ASP B 1 136 ? 0.024 -6.988 -21.891 1 97.5 136 ASP B O 1
ATOM 3213 N N . SER B 1 137 ? 0.071 -8.797 -20.516 1 97 137 SER B N 1
ATOM 3214 C CA . SER B 1 137 ? -1.386 -8.766 -20.453 1 97 137 SER B CA 1
ATOM 3215 C C . SER B 1 137 ? -1.877 -8.766 -19 1 97 137 SER B C 1
ATOM 3217 O O . SER B 1 137 ? -1.28 -9.414 -18.141 1 97 137 SER B O 1
ATOM 3219 N N . PHE B 1 138 ? -2.975 -7.961 -18.812 1 98.31 138 PHE B N 1
ATOM 3220 C CA . PHE B 1 138 ? -3.701 -8.047 -17.562 1 98.31 138 PHE B CA 1
ATOM 3221 C C . PHE B 1 138 ? -4.645 -9.25 -17.562 1 98.31 138 PHE B C 1
ATOM 3223 O O . PHE B 1 138 ? -5.371 -9.469 -18.531 1 98.31 138 PHE B O 1
ATOM 3230 N N . SER B 1 139 ? -4.699 -10.039 -16.562 1 98.69 139 SER B N 1
ATOM 3231 C CA . SER B 1 139 ? -5.41 -11.32 -16.578 1 98.69 139 SER B CA 1
ATOM 3232 C C . SER B 1 139 ? -6.473 -11.375 -15.477 1 98.69 139 SER B C 1
ATOM 3234 O O . SER B 1 139 ? -6.145 -11.398 -14.289 1 98.69 139 SER B O 1
ATOM 3236 N N . VAL B 1 140 ? -7.68 -11.367 -15.914 1 98.81 140 VAL B N 1
ATOM 3237 C CA . VAL B 1 140 ? -8.828 -11.5 -15.023 1 98.81 140 VAL B CA 1
ATOM 3238 C C . VAL B 1 140 ? -9.742 -12.617 -15.523 1 98.81 140 VAL B C 1
ATOM 3240 O O . VAL B 1 140 ? -9.727 -12.953 -16.703 1 98.81 140 VAL B O 1
ATOM 3243 N N . PHE B 1 141 ? -10.492 -13.242 -14.625 1 98.81 141 PHE B N 1
ATOM 3244 C CA . PHE B 1 141 ? -11.508 -14.203 -15.031 1 98.81 141 PHE B CA 1
ATOM 3245 C C . PHE B 1 141 ? -12.711 -14.141 -14.102 1 98.81 141 PHE B C 1
ATOM 3247 O O . PHE B 1 141 ? -12.586 -13.727 -12.945 1 98.81 141 PHE B O 1
ATOM 3254 N N . ASP B 1 142 ? -13.852 -14.578 -14.617 1 98.38 142 ASP B N 1
ATOM 3255 C CA . ASP B 1 142 ? -15.102 -14.555 -13.867 1 98.38 142 ASP B CA 1
ATOM 3256 C C . ASP B 1 142 ? -15.391 -15.922 -13.242 1 98.38 142 ASP B C 1
ATOM 3258 O O . ASP B 1 142 ? -15.055 -16.953 -13.82 1 98.38 142 ASP B O 1
ATOM 3262 N N . THR B 1 143 ? -15.914 -15.914 -12.078 1 98.38 143 THR B N 1
ATOM 3263 C CA . THR B 1 143 ? -16.547 -17.062 -11.422 1 98.38 143 THR B CA 1
ATOM 3264 C C . THR B 1 143 ? -17.984 -16.734 -11.039 1 98.38 143 THR B C 1
ATOM 3266 O O . THR B 1 143 ? -18.406 -15.578 -11.125 1 98.38 143 THR B O 1
ATOM 3269 N N . PRO B 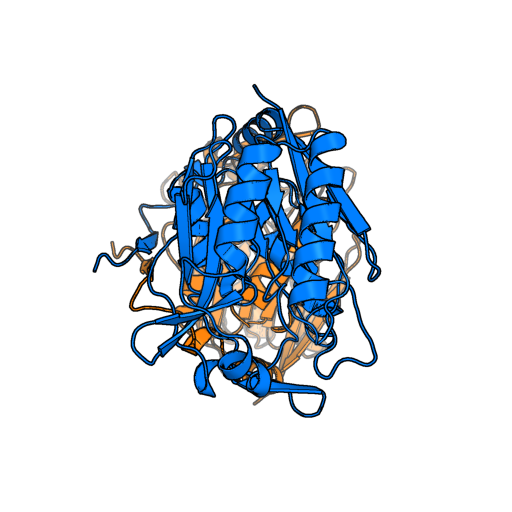1 144 ? -18.703 -17.781 -10.656 1 97.62 144 PRO B N 1
ATOM 3270 C CA . PRO B 1 144 ? -20.031 -17.469 -10.148 1 97.62 144 PRO B CA 1
ATOM 3271 C C . PRO B 1 144 ? -20 -16.656 -8.852 1 97.62 144 PRO B C 1
ATOM 3273 O O . PRO B 1 144 ? -21.016 -16.094 -8.445 1 97.62 144 PRO B O 1
ATOM 3276 N N . TYR B 1 145 ? -18.875 -16.562 -8.281 1 97.56 145 TYR B N 1
ATOM 3277 C CA . TYR B 1 145 ? -18.75 -15.898 -6.988 1 97.56 145 TYR B CA 1
ATOM 3278 C C . TYR B 1 145 ? -18.281 -14.461 -7.148 1 97.56 145 TYR B C 1
ATOM 3280 O O . TYR B 1 145 ? -18.859 -13.539 -6.562 1 97.56 145 TYR B O 1
ATOM 3288 N N . CYS B 1 146 ? -17.25 -14.312 -7.844 1 98.25 146 CYS B N 1
ATOM 3289 C CA . CYS B 1 146 ? -16.688 -12.984 -8.062 1 98.25 146 CYS B CA 1
ATOM 3290 C C . CYS B 1 146 ? -15.695 -13.008 -9.227 1 98.25 146 CYS B C 1
ATOM 3292 O O . CYS B 1 146 ? -15.406 -14.062 -9.789 1 98.25 146 CYS B O 1
ATOM 3294 N N . LYS B 1 147 ? -15.297 -11.852 -9.664 1 98.69 147 LYS B N 1
ATOM 3295 C CA . LYS B 1 147 ? -14.211 -11.688 -10.625 1 98.69 147 LYS B CA 1
ATOM 3296 C C . LYS B 1 147 ? -12.852 -11.742 -9.93 1 98.69 147 LYS B C 1
ATOM 3298 O O . LYS B 1 147 ? -12.672 -11.164 -8.859 1 98.69 147 LYS B O 1
ATOM 3303 N N . VAL B 1 148 ? -11.844 -12.406 -10.516 1 98.94 148 VAL B N 1
ATOM 3304 C CA . VAL B 1 148 ? -10.555 -12.664 -9.898 1 98.94 148 VAL B CA 1
ATOM 3305 C C . VAL B 1 148 ? -9.438 -12.133 -10.797 1 98.94 148 VAL B C 1
ATOM 3307 O O . VAL B 1 148 ? -9.469 -12.312 -12.016 1 98.94 148 VAL B O 1
ATOM 3310 N N . GLY B 1 149 ? -8.5 -11.359 -10.219 1 98.94 149 GLY B N 1
ATOM 3311 C CA . GLY B 1 149 ? -7.293 -10.945 -10.906 1 98.94 149 GLY B CA 1
ATOM 3312 C C . GLY B 1 149 ? -6.082 -11.781 -10.531 1 98.94 149 GLY B C 1
ATOM 3313 O O . GLY B 1 149 ? -5.941 -12.203 -9.383 1 98.94 149 GLY B O 1
ATOM 3314 N N . VAL B 1 150 ? -5.188 -11.984 -11.508 1 98.94 150 VAL B N 1
ATOM 3315 C CA . VAL B 1 150 ? -4.039 -12.859 -11.273 1 98.94 150 VAL B CA 1
ATOM 3316 C C . VAL B 1 150 ? -2.746 -12.086 -11.516 1 98.94 150 VAL B C 1
ATOM 3318 O O . VAL B 1 150 ? -2.627 -11.359 -12.508 1 98.94 150 VAL B O 1
ATOM 3321 N N . GLY B 1 151 ? -1.812 -12.094 -10.633 1 98.94 151 GLY B N 1
ATOM 3322 C CA . GLY B 1 151 ? -0.413 -11.719 -10.766 1 98.94 151 GLY B CA 1
ATOM 3323 C C . GLY B 1 151 ? 0.54 -12.766 -10.219 1 98.94 151 GLY B C 1
ATOM 3324 O O . GLY B 1 151 ? 0.126 -13.664 -9.484 1 98.94 151 GLY B O 1
ATOM 3325 N N . ILE B 1 152 ? 1.791 -12.688 -10.586 1 98.94 152 ILE B N 1
ATOM 3326 C CA . ILE B 1 152 ? 2.752 -13.664 -10.094 1 98.94 152 ILE B CA 1
ATOM 3327 C C . ILE B 1 152 ? 3.855 -12.961 -9.312 1 98.94 152 ILE B C 1
ATOM 3329 O O . ILE B 1 152 ? 4.59 -12.141 -9.867 1 98.94 152 ILE B O 1
ATOM 3333 N N . CYS B 1 153 ? 3.99 -13.234 -8.102 1 98.75 153 CYS B N 1
ATOM 3334 C CA . CYS B 1 153 ? 5.109 -12.922 -7.219 1 98.75 153 CYS B CA 1
ATOM 3335 C C . CYS B 1 153 ? 5.473 -11.445 -7.305 1 98.75 153 CYS B C 1
ATOM 3337 O O . CYS B 1 153 ? 4.734 -10.594 -6.82 1 98.75 153 CYS B O 1
ATOM 3339 N N . TYR B 1 154 ? 6.562 -11.102 -8.117 1 98.81 154 TYR B N 1
ATOM 3340 C CA . TYR B 1 154 ? 7.086 -9.75 -8.211 1 98.81 154 TYR B CA 1
ATOM 3341 C C . TYR B 1 154 ? 6.008 -8.773 -8.672 1 98.81 154 TYR B C 1
ATOM 3343 O O . TYR B 1 154 ? 6.055 -7.586 -8.352 1 98.81 154 TYR B O 1
ATOM 3351 N N . ASP B 1 155 ? 4.945 -9.242 -9.328 1 98.94 155 ASP B N 1
ATOM 3352 C CA . ASP B 1 155 ? 3.822 -8.438 -9.797 1 98.94 155 ASP B CA 1
ATOM 3353 C C . ASP B 1 155 ? 3.154 -7.695 -8.641 1 98.94 155 ASP B C 1
ATOM 3355 O O . ASP B 1 155 ? 2.621 -6.598 -8.828 1 98.94 155 ASP B O 1
ATOM 3359 N N . ILE B 1 156 ? 3.279 -8.273 -7.438 1 98.94 156 ILE B N 1
ATOM 3360 C CA . ILE B 1 156 ? 2.527 -7.715 -6.32 1 98.94 156 ILE B CA 1
ATOM 3361 C C . ILE B 1 156 ? 3.158 -6.398 -5.879 1 98.94 156 ILE B C 1
ATOM 3363 O O . ILE B 1 156 ? 2.531 -5.605 -5.172 1 98.94 156 ILE B O 1
ATOM 3367 N N . ARG B 1 157 ? 4.426 -6.152 -6.254 1 98.88 157 ARG B N 1
ATOM 3368 C CA . ARG B 1 157 ? 5.121 -4.938 -5.84 1 98.88 157 ARG B CA 1
ATOM 3369 C C . ARG B 1 157 ? 4.609 -3.727 -6.613 1 98.88 157 ARG B C 1
ATOM 3371 O O . ARG B 1 157 ? 4.902 -2.584 -6.25 1 98.88 157 ARG B O 1
ATOM 3378 N N . PHE B 1 158 ? 3.896 -3.93 -7.625 1 98.81 158 PHE B N 1
ATOM 3379 C CA . PHE B 1 158 ? 3.43 -2.848 -8.484 1 98.81 158 PHE B CA 1
ATOM 3380 C C . PHE B 1 158 ? 1.951 -2.564 -8.242 1 98.81 158 PHE B C 1
ATOM 3382 O O . PHE B 1 158 ? 1.085 -3.203 -8.844 1 98.81 158 PHE B O 1
ATOM 3389 N N . ALA B 1 159 ? 1.723 -1.561 -7.453 1 98.69 159 ALA B N 1
ATOM 3390 C CA . ALA B 1 159 ? 0.39 -1.223 -6.961 1 98.69 159 ALA B CA 1
ATOM 3391 C C . ALA B 1 159 ? -0.568 -0.941 -8.109 1 98.69 159 ALA B C 1
ATOM 3393 O O . ALA B 1 159 ? -1.768 -1.208 -8.008 1 98.69 159 ALA B O 1
ATOM 3394 N N . GLU B 1 160 ? -0.08 -0.449 -9.219 1 98.44 160 GLU B N 1
ATOM 3395 C CA . GLU B 1 160 ? -0.896 -0.104 -10.383 1 98.44 160 GLU B CA 1
ATOM 3396 C C . GLU B 1 160 ? -1.626 -1.328 -10.922 1 98.44 160 GLU B C 1
ATOM 3398 O O . GLU B 1 160 ? -2.77 -1.228 -11.375 1 98.44 160 GLU B O 1
ATOM 3403 N N . LEU B 1 161 ? -0.941 -2.445 -10.867 1 98.62 161 LEU B N 1
ATOM 3404 C CA . LEU B 1 161 ? -1.581 -3.662 -11.352 1 98.62 161 LEU B CA 1
ATOM 3405 C C . LEU B 1 161 ? -2.82 -3.992 -10.531 1 98.62 161 LEU B C 1
ATOM 3407 O O . LEU B 1 161 ? -3.877 -4.301 -11.086 1 98.62 161 LEU B O 1
ATOM 3411 N N . ALA B 1 162 ? -2.656 -3.938 -9.227 1 98.81 162 ALA B N 1
ATOM 3412 C CA . ALA B 1 162 ? -3.793 -4.191 -8.344 1 98.81 162 ALA B CA 1
ATOM 3413 C C . ALA B 1 162 ? -4.91 -3.18 -8.586 1 98.81 162 ALA B C 1
ATOM 3415 O O . ALA B 1 162 ? -6.09 -3.533 -8.562 1 98.81 162 ALA B O 1
ATOM 3416 N N . GLN B 1 163 ? -4.531 -1.947 -8.758 1 98.69 163 GLN B N 1
ATOM 3417 C CA . GLN B 1 163 ? -5.508 -0.894 -9.016 1 98.69 163 GLN B CA 1
ATOM 3418 C C . GLN B 1 163 ? -6.277 -1.157 -10.305 1 98.69 163 GLN B C 1
ATOM 3420 O O . GLN B 1 163 ? -7.496 -0.978 -10.359 1 98.69 163 GLN B O 1
ATOM 3425 N N . ILE B 1 164 ? -5.57 -1.58 -11.32 1 98.5 164 ILE B N 1
ATOM 3426 C CA . ILE B 1 164 ? -6.191 -1.901 -12.602 1 98.5 164 ILE B CA 1
ATOM 3427 C C . ILE B 1 164 ? -7.184 -3.047 -12.422 1 98.5 164 ILE B C 1
ATOM 3429 O O . ILE B 1 164 ? -8.312 -2.977 -12.906 1 98.5 164 ILE B O 1
ATOM 3433 N N . TYR B 1 165 ? -6.805 -4.082 -11.711 1 98.81 165 TYR B N 1
ATOM 3434 C CA . TYR B 1 165 ? -7.684 -5.227 -11.477 1 98.81 165 TYR B CA 1
ATOM 3435 C C . TYR B 1 165 ? -8.914 -4.812 -10.68 1 98.81 165 TYR B C 1
ATOM 3437 O O . TYR B 1 165 ? -10.031 -5.238 -10.992 1 98.81 165 TYR B O 1
ATOM 3445 N N . ALA B 1 166 ? -8.703 -3.984 -9.68 1 98.44 166 ALA B N 1
ATOM 3446 C CA . ALA B 1 166 ? -9.836 -3.486 -8.914 1 98.44 166 ALA B CA 1
ATOM 3447 C C . ALA B 1 166 ? -10.789 -2.686 -9.805 1 98.44 166 ALA B C 1
ATOM 3449 O O . ALA B 1 166 ? -12.008 -2.826 -9.703 1 98.44 166 ALA B O 1
ATOM 3450 N N . ASN B 1 167 ? -10.242 -1.835 -10.641 1 97.5 167 ASN B N 1
ATOM 3451 C CA . ASN B 1 167 ? -11.047 -1.026 -11.555 1 97.5 167 ASN B CA 1
ATOM 3452 C C . ASN B 1 167 ? -11.82 -1.896 -12.539 1 97.5 167 ASN B C 1
ATOM 3454 O O . ASN B 1 167 ? -12.898 -1.517 -12.992 1 97.5 167 ASN B O 1
ATOM 3458 N N . LYS B 1 168 ? -11.266 -3.08 -12.852 1 98.19 168 LYS B N 1
ATOM 3459 C CA . LYS B 1 168 ? -11.922 -4.012 -13.758 1 98.19 168 LYS B CA 1
ATOM 3460 C C . LYS B 1 168 ? -13.023 -4.789 -13.039 1 98.19 168 LYS B C 1
ATOM 3462 O O . LYS B 1 168 ? -13.727 -5.594 -13.656 1 98.19 168 LYS B O 1
ATOM 3467 N N . GLY B 1 169 ? -13.117 -4.57 -11.742 1 98.31 169 GLY B N 1
ATOM 3468 C CA . GLY B 1 169 ? -14.219 -5.156 -11.008 1 98.31 169 GLY B CA 1
ATOM 3469 C C . GLY B 1 169 ? -13.812 -6.363 -10.18 1 98.31 169 GLY B C 1
ATOM 3470 O O . GLY B 1 169 ? -14.664 -7.055 -9.617 1 98.31 169 GLY B O 1
ATOM 3471 N N . CYS B 1 170 ? -12.539 -6.637 -10.102 1 98.81 170 CYS B N 1
ATOM 3472 C CA . CYS B 1 170 ? -12.094 -7.777 -9.305 1 98.81 170 CYS B CA 1
ATOM 3473 C C . CYS B 1 170 ? -12.406 -7.57 -7.832 1 98.81 170 CYS B C 1
ATOM 3475 O O . CYS B 1 170 ? -12.281 -6.461 -7.316 1 98.81 170 CYS B O 1
ATOM 3477 N N . GLN B 1 171 ? -12.773 -8.648 -7.188 1 98.88 171 GLN B N 1
ATOM 3478 C CA . GLN B 1 171 ? -13 -8.641 -5.746 1 98.88 171 GLN B CA 1
ATOM 3479 C C . GLN B 1 171 ? -12.008 -9.547 -5.023 1 98.88 171 GLN B C 1
ATOM 3481 O O . GLN B 1 171 ? -11.953 -9.562 -3.791 1 98.88 171 GLN B O 1
ATOM 3486 N N . LEU B 1 172 ? -11.234 -10.281 -5.773 1 98.94 172 LEU B N 1
ATOM 3487 C CA . LEU B 1 172 ? -10.172 -11.148 -5.289 1 98.94 172 LEU B CA 1
ATOM 3488 C C . LEU B 1 172 ? -8.953 -11.078 -6.199 1 98.94 172 LEU B C 1
ATOM 3490 O O . LEU B 1 172 ? -9.078 -11.188 -7.422 1 98.94 172 LEU B O 1
ATOM 3494 N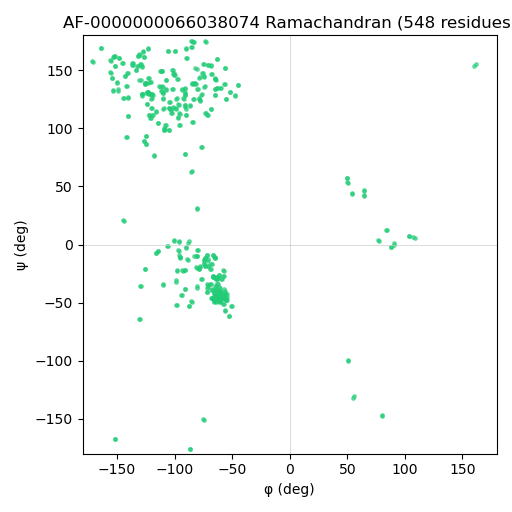 N . LEU B 1 173 ? -7.809 -10.789 -5.633 1 99 173 LEU B N 1
ATOM 3495 C CA . LEU B 1 173 ? -6.535 -10.875 -6.332 1 99 173 LEU B CA 1
ATOM 3496 C C . LEU B 1 173 ? -5.695 -12.031 -5.801 1 99 173 LEU B C 1
ATOM 3498 O O . LEU B 1 173 ? -5.57 -12.203 -4.59 1 99 173 LEU B O 1
ATOM 3502 N N . VAL B 1 174 ? -5.184 -12.836 -6.652 1 99 174 VAL B N 1
ATOM 3503 C CA . VAL B 1 174 ? -4.387 -13.992 -6.25 1 99 174 VAL B CA 1
ATOM 3504 C C . VAL B 1 174 ? -2.986 -13.883 -6.852 1 99 174 VAL B C 1
ATOM 3506 O O . VAL B 1 174 ? -2.834 -13.625 -8.047 1 99 174 VAL B O 1
ATOM 3509 N N . TYR B 1 175 ? -1.985 -14.055 -5.98 1 98.94 175 TYR B N 1
ATOM 3510 C CA . TYR B 1 175 ? -0.584 -13.992 -6.383 1 98.94 175 TYR B CA 1
ATOM 3511 C C . TYR B 1 175 ? 0.159 -15.258 -5.98 1 98.94 175 TYR B C 1
ATOM 3513 O O . TYR B 1 175 ? 0.657 -15.367 -4.859 1 98.94 175 TYR B O 1
ATOM 3521 N N . PRO B 1 176 ? 0.256 -16.266 -6.879 1 98.94 176 PRO B N 1
ATOM 3522 C CA . PRO B 1 176 ? 1.322 -17.234 -6.617 1 98.94 176 PRO B CA 1
ATOM 3523 C C . PRO B 1 176 ? 2.697 -16.578 -6.496 1 98.94 176 PRO B C 1
ATOM 3525 O O . PRO B 1 176 ? 3.084 -15.781 -7.352 1 98.94 176 PRO B O 1
ATOM 3528 N N . GLY B 1 177 ? 3.377 -16.828 -5.391 1 98.75 177 GLY B N 1
ATOM 3529 C CA . GLY B 1 177 ? 4.648 -16.141 -5.219 1 98.75 177 GLY B CA 1
ATOM 3530 C C . GLY B 1 177 ? 5.609 -16.891 -4.312 1 98.75 177 GLY B C 1
ATOM 3531 O O . GLY B 1 177 ? 5.195 -17.484 -3.316 1 98.75 177 GLY B O 1
ATOM 3532 N N . ALA B 1 178 ? 6.859 -16.844 -4.621 1 98.31 178 ALA B N 1
ATOM 3533 C CA . ALA B 1 178 ? 7.941 -17.406 -3.822 1 98.31 178 ALA B CA 1
ATOM 3534 C C . ALA B 1 178 ? 8.906 -16.312 -3.363 1 98.31 178 ALA B C 1
ATOM 3536 O O . ALA B 1 178 ? 10.039 -16.234 -3.85 1 98.31 178 ALA B O 1
ATOM 3537 N N . PHE B 1 179 ? 8.523 -15.555 -2.354 1 98.44 179 PHE B N 1
ATOM 3538 C CA . PHE B 1 179 ? 9.445 -14.57 -1.79 1 98.44 179 PHE B CA 1
ATOM 3539 C C . PHE B 1 179 ? 10.602 -15.25 -1.077 1 98.44 179 PHE B C 1
ATOM 3541 O O . PHE B 1 179 ? 10.43 -16.328 -0.498 1 98.44 179 PHE B O 1
ATOM 3548 N N . ASN B 1 180 ? 11.734 -14.641 -1.128 1 97.69 180 ASN B N 1
ATOM 3549 C CA . ASN B 1 180 ? 12.914 -15.18 -0.469 1 97.69 180 ASN B CA 1
ATOM 3550 C C . ASN B 1 180 ? 12.992 -14.742 0.991 1 97.69 180 ASN B C 1
ATOM 3552 O O . ASN B 1 180 ? 12.117 -14.023 1.476 1 97.69 180 ASN B O 1
ATOM 3556 N N . MET B 1 181 ? 14.078 -15.117 1.641 1 97.75 181 MET B N 1
ATOM 3557 C CA . MET B 1 181 ? 14.227 -14.93 3.082 1 97.75 181 MET B CA 1
ATOM 3558 C C . MET B 1 181 ? 14.641 -13.492 3.402 1 97.75 181 MET B C 1
ATOM 3560 O O . MET B 1 181 ? 14.648 -13.094 4.566 1 97.75 181 MET B O 1
ATOM 3564 N N . THR B 1 182 ? 14.992 -12.719 2.41 1 97.62 182 THR B N 1
ATOM 3565 C CA . THR B 1 182 ? 15.336 -11.32 2.623 1 97.62 182 THR B CA 1
ATOM 3566 C C . THR B 1 182 ? 14.094 -10.438 2.559 1 97.62 182 THR B C 1
ATOM 3568 O O . THR B 1 182 ? 13.797 -9.703 3.504 1 97.62 182 THR B O 1
ATOM 3571 N N . THR B 1 183 ? 13.32 -10.547 1.492 1 98.12 183 THR B N 1
ATOM 3572 C CA . THR B 1 183 ? 12.164 -9.68 1.303 1 98.12 183 THR B CA 1
ATOM 3573 C C . THR B 1 183 ? 10.914 -10.312 1.899 1 98.12 183 THR B C 1
ATOM 3575 O O . THR B 1 183 ? 9.945 -9.609 2.211 1 98.12 183 THR B O 1
ATOM 3578 N N . GLY B 1 184 ? 10.945 -11.633 2.051 1 98.44 184 GLY B N 1
ATOM 3579 C CA . GLY B 1 184 ? 9.805 -12.312 2.65 1 98.44 184 GLY B CA 1
ATOM 3580 C C . GLY B 1 184 ? 9.398 -11.727 3.99 1 98.44 184 GLY B C 1
ATOM 3581 O O . GLY B 1 184 ? 8.312 -11.164 4.125 1 98.44 184 GLY B O 1
ATOM 3582 N N . PRO B 1 185 ? 10.328 -11.797 4.957 1 98.19 185 PRO B N 1
ATOM 3583 C CA . PRO B 1 185 ? 9.977 -11.273 6.277 1 98.19 185 PRO B CA 1
ATOM 3584 C C . PRO B 1 185 ? 9.641 -9.789 6.254 1 98.19 185 PRO B C 1
ATOM 3586 O O . PRO B 1 185 ? 8.836 -9.32 7.062 1 98.19 185 PRO B O 1
ATOM 3589 N N . ALA B 1 186 ? 10.148 -9.055 5.328 1 98.25 186 ALA B N 1
ATOM 3590 C CA . ALA B 1 186 ? 10.016 -7.598 5.324 1 98.25 186 ALA B CA 1
ATOM 3591 C C . ALA B 1 186 ? 8.773 -7.16 4.559 1 98.25 186 ALA B C 1
ATOM 3593 O O . ALA B 1 186 ? 8.094 -6.211 4.957 1 98.25 186 ALA B O 1
ATOM 3594 N N . HIS B 1 187 ? 8.461 -7.852 3.438 1 98.81 187 HIS B N 1
ATOM 3595 C CA . HIS B 1 187 ? 7.562 -7.211 2.484 1 98.81 187 HIS B CA 1
ATOM 3596 C C . HIS B 1 187 ? 6.367 -8.102 2.17 1 98.81 187 HIS B C 1
ATOM 3598 O O . HIS B 1 187 ? 5.324 -7.609 1.726 1 98.81 187 HIS B O 1
ATOM 3604 N N . TRP B 1 188 ? 6.445 -9.438 2.402 1 98.88 188 TRP B N 1
ATOM 3605 C CA . TRP B 1 188 ? 5.422 -10.383 1.966 1 98.88 188 TRP B CA 1
ATOM 3606 C C . TRP B 1 188 ? 4.055 -9.984 2.512 1 98.88 188 TRP B C 1
ATOM 3608 O O . TRP B 1 188 ? 3.146 -9.656 1.746 1 98.88 188 TRP B O 1
ATOM 3618 N N . GLU B 1 189 ? 3.971 -9.883 3.738 1 98.88 189 GLU B N 1
ATOM 3619 C CA . GLU B 1 189 ? 2.695 -9.555 4.371 1 98.88 189 GLU B CA 1
ATOM 3620 C C . GLU B 1 189 ? 2.314 -8.102 4.125 1 98.88 189 GLU B C 1
ATOM 3622 O O . GLU B 1 189 ? 1.149 -7.789 3.863 1 98.88 189 GLU B O 1
ATOM 3627 N N . LEU B 1 190 ? 3.254 -7.203 4.195 1 98.94 190 LEU B N 1
ATOM 3628 C CA . LEU B 1 190 ? 3.004 -5.777 4.004 1 98.94 190 LEU B CA 1
ATOM 3629 C C . LEU B 1 190 ? 2.379 -5.512 2.639 1 98.94 190 LEU B C 1
ATOM 3631 O O . LEU B 1 190 ? 1.391 -4.781 2.535 1 98.94 190 LEU B O 1
ATOM 3635 N N . LEU B 1 191 ? 2.91 -6.117 1.628 1 98.94 191 LEU B N 1
ATOM 3636 C CA . LEU B 1 191 ? 2.418 -5.91 0.27 1 98.94 191 LEU B CA 1
ATOM 3637 C C . LEU B 1 191 ? 1 -6.445 0.118 1 98.94 191 LEU B C 1
ATOM 3639 O O . LEU B 1 191 ? 0.154 -5.809 -0.513 1 98.94 191 LEU B O 1
ATOM 3643 N N . GLN B 1 192 ? 0.751 -7.586 0.679 1 98.94 192 GLN B N 1
ATOM 3644 C CA . GLN B 1 192 ? -0.575 -8.188 0.596 1 98.94 192 GLN B CA 1
ATOM 3645 C C . GLN B 1 192 ? -1.628 -7.293 1.241 1 98.94 192 GLN B C 1
ATOM 3647 O O . GLN B 1 192 ? -2.66 -7 0.633 1 98.94 192 GLN B O 1
ATOM 3652 N N . ARG B 1 193 ? -1.296 -6.883 2.414 1 98.94 193 ARG B N 1
ATOM 3653 C CA . ARG B 1 193 ? -2.242 -6.059 3.16 1 98.94 193 ARG B CA 1
ATOM 3654 C C . ARG B 1 193 ? -2.457 -4.711 2.475 1 98.94 193 ARG B C 1
ATOM 3656 O O . ARG B 1 193 ? -3.576 -4.195 2.441 1 98.94 193 ARG B O 1
ATOM 3663 N N . ALA B 1 194 ? -1.416 -4.176 1.976 1 98.94 194 ALA B N 1
ATOM 3664 C CA . ALA B 1 194 ? -1.515 -2.896 1.274 1 98.94 194 ALA B CA 1
ATOM 3665 C C . ALA B 1 194 ? -2.408 -3.014 0.043 1 98.94 194 ALA B C 1
ATOM 3667 O O . ALA B 1 194 ? -3.264 -2.158 -0.194 1 98.94 194 ALA B O 1
ATOM 3668 N N . ARG B 1 195 ? -2.184 -4.102 -0.791 1 98.94 195 ARG B N 1
ATOM 3669 C CA . ARG B 1 195 ? -3.023 -4.293 -1.97 1 98.94 195 ARG B CA 1
ATOM 3670 C C . ARG B 1 195 ? -4.488 -4.457 -1.578 1 98.94 195 ARG B C 1
ATOM 3672 O O . ARG B 1 195 ? -5.375 -3.908 -2.232 1 98.94 195 ARG B O 1
ATOM 3679 N N . ALA B 1 196 ? -4.676 -5.184 -0.52 1 98.94 196 ALA B N 1
ATOM 3680 C CA . ALA B 1 196 ? -6.043 -5.438 -0.075 1 98.94 196 ALA B CA 1
ATOM 3681 C C . ALA B 1 196 ? -6.715 -4.145 0.386 1 98.94 196 ALA B C 1
ATOM 3683 O O . ALA B 1 196 ? -7.824 -3.826 -0.053 1 98.94 196 ALA B O 1
ATOM 3684 N N . LEU B 1 197 ? -6.051 -3.424 1.207 1 98.94 197 LEU B N 1
ATOM 3685 C CA . LEU B 1 197 ? -6.617 -2.223 1.812 1 98.94 197 LEU B CA 1
ATOM 3686 C C . LEU B 1 197 ? -6.848 -1.142 0.762 1 98.94 197 LEU B C 1
ATOM 3688 O O . LEU B 1 197 ? -7.938 -0.563 0.691 1 98.94 197 LEU B O 1
ATOM 3692 N N . ASP B 1 198 ? -5.906 -0.888 -0.107 1 98.88 198 ASP B N 1
ATOM 3693 C CA . ASP B 1 198 ? -5.945 0.21 -1.067 1 98.88 198 ASP B CA 1
ATOM 3694 C C . ASP B 1 198 ? -7.055 0.004 -2.094 1 98.88 198 ASP B C 1
ATOM 3696 O O . ASP B 1 198 ? -7.543 0.966 -2.691 1 98.88 198 ASP B O 1
ATOM 3700 N N . ASN B 1 199 ? -7.352 -1.254 -2.301 1 98.88 199 ASN B N 1
ATOM 3701 C CA . ASN B 1 199 ? -8.312 -1.556 -3.357 1 98.88 199 ASN B CA 1
ATOM 3702 C C . ASN B 1 199 ? -9.602 -2.15 -2.793 1 98.88 199 ASN B C 1
ATOM 3704 O O . ASN B 1 199 ? -10.555 -2.395 -3.535 1 98.88 199 ASN B O 1
ATOM 3708 N N . GLN B 1 200 ? -9.555 -2.383 -1.489 1 98.81 200 GLN B N 1
ATOM 3709 C CA . GLN B 1 200 ? -10.664 -2.994 -0.765 1 98.81 200 GLN B CA 1
ATOM 3710 C C . GLN B 1 200 ? -11.148 -4.262 -1.462 1 98.81 200 GLN B C 1
ATOM 3712 O O . GLN B 1 200 ? -12.336 -4.398 -1.765 1 98.81 200 GLN B O 1
ATOM 3717 N N . VAL B 1 201 ? -10.242 -5.176 -1.635 1 98.94 201 VAL B N 1
ATOM 3718 C CA . VAL B 1 201 ? -10.445 -6.508 -2.186 1 98.94 201 VAL B CA 1
ATOM 3719 C C . VAL B 1 201 ? -9.773 -7.547 -1.287 1 98.94 201 VAL B C 1
ATOM 3721 O O . VAL B 1 201 ? -8.969 -7.199 -0.42 1 98.94 201 VAL B O 1
ATOM 3724 N N . TYR B 1 202 ? -10.172 -8.82 -1.438 1 98.94 202 TYR B N 1
ATOM 3725 C CA . TYR B 1 202 ? -9.383 -9.891 -0.844 1 98.94 202 TYR B CA 1
ATOM 3726 C C . TYR B 1 202 ? -8.102 -10.125 -1.63 1 98.94 202 TYR B C 1
ATOM 3728 O O . TYR B 1 202 ? -8.086 -10.016 -2.857 1 98.94 202 TYR B O 1
ATOM 3736 N N . VAL B 1 203 ? -7.062 -10.453 -0.951 1 99 203 VAL B N 1
ATOM 3737 C CA . VAL B 1 203 ? -5.789 -10.797 -1.575 1 99 203 VAL B CA 1
ATOM 3738 C C . VAL B 1 203 ? -5.301 -12.141 -1.035 1 99 203 VAL B C 1
ATOM 3740 O O . VAL B 1 203 ? -5.312 -12.375 0.177 1 99 203 VAL B O 1
ATOM 3743 N N . ALA B 1 204 ? -4.965 -13 -1.91 1 99 204 ALA B N 1
ATOM 3744 C CA . ALA B 1 204 ? -4.414 -14.305 -1.553 1 99 204 ALA B CA 1
ATOM 3745 C C . ALA B 1 204 ? -3.051 -14.523 -2.205 1 99 204 ALA B C 1
ATOM 3747 O O . ALA B 1 204 ? -2.881 -14.273 -3.4 1 99 204 ALA B O 1
ATOM 3748 N N . THR B 1 205 ? -2.135 -14.93 -1.428 1 98.94 205 THR B N 1
ATOM 3749 C CA . THR B 1 205 ? -0.794 -15.227 -1.919 1 98.94 205 THR B CA 1
ATOM 3750 C C . THR B 1 205 ? -0.395 -16.656 -1.568 1 98.94 205 THR B C 1
ATOM 3752 O O . THR B 1 205 ? -0.38 -17.031 -0.394 1 98.94 205 THR B O 1
ATOM 3755 N N . ALA B 1 206 ? -0.094 -17.469 -2.551 1 98.94 206 ALA B N 1
ATOM 3756 C CA . ALA B 1 206 ? 0.274 -18.875 -2.379 1 98.94 206 ALA B CA 1
ATOM 3757 C C . ALA B 1 206 ? 1.774 -19.078 -2.57 1 98.94 206 ALA B C 1
ATOM 3759 O O . ALA B 1 206 ? 2.297 -18.891 -3.672 1 98.94 206 ALA B O 1
ATOM 3760 N N . SER B 1 207 ? 2.41 -19.516 -1.525 1 98.88 207 SER B N 1
ATOM 3761 C CA . SER B 1 207 ? 3.852 -19.734 -1.54 1 98.88 207 SER B CA 1
ATOM 3762 C C . SER B 1 207 ? 4.188 -21.219 -1.47 1 98.88 207 SER B C 1
ATOM 3764 O O . SER B 1 207 ? 3.418 -22 -0.925 1 98.88 207 SER B O 1
ATOM 3766 N N . PRO B 1 208 ? 5.324 -21.625 -2.08 1 98.56 208 PRO B N 1
ATOM 3767 C CA . PRO B 1 208 ? 5.816 -22.953 -1.712 1 98.56 208 PRO B CA 1
ATOM 3768 C C . PRO B 1 208 ? 6.207 -23.047 -0.239 1 98.56 208 PRO B C 1
ATOM 3770 O O . PRO B 1 208 ? 6.383 -22.031 0.427 1 98.56 208 PRO B O 1
ATOM 3773 N N . ALA B 1 209 ? 6.238 -24.281 0.201 1 98.62 209 ALA B N 1
ATOM 3774 C CA . ALA B 1 209 ? 6.789 -24.516 1.535 1 98.62 209 ALA B CA 1
ATOM 3775 C C . ALA B 1 209 ? 8.289 -24.25 1.559 1 98.62 209 ALA B C 1
ATOM 3777 O O . ALA B 1 209 ? 8.961 -24.328 0.524 1 98.62 209 ALA B O 1
ATOM 3778 N N . ARG B 1 210 ? 8.797 -23.906 2.732 1 98.44 210 ARG B N 1
ATOM 3779 C CA . ARG B 1 210 ? 10.211 -23.594 2.846 1 98.44 210 ARG B CA 1
ATOM 3780 C C . ARG B 1 210 ? 11.062 -24.859 2.834 1 98.44 210 ARG B C 1
ATOM 3782 O O . ARG B 1 210 ? 10.742 -25.828 3.508 1 98.44 210 ARG B O 1
ATOM 3789 N N . ASP B 1 211 ? 12.031 -24.859 2.002 1 97.31 211 ASP B N 1
ATOM 3790 C CA . ASP B 1 211 ? 13.094 -25.859 1.974 1 97.31 211 ASP B CA 1
ATOM 3791 C C . ASP B 1 211 ? 14.461 -25.203 2.156 1 97.31 211 ASP B C 1
ATOM 3793 O O . ASP B 1 211 ? 15.008 -24.625 1.219 1 97.31 211 ASP B O 1
ATOM 3797 N N . GLU B 1 212 ? 15.062 -25.422 3.297 1 95.75 212 GLU B N 1
ATOM 3798 C CA . GLU B 1 212 ? 16.312 -24.75 3.639 1 95.75 212 GLU B CA 1
ATOM 3799 C C . GLU B 1 212 ? 17.484 -25.328 2.84 1 95.75 212 GLU B C 1
ATOM 3801 O O . GLU B 1 212 ? 18.562 -24.734 2.781 1 95.75 212 GLU B O 1
ATOM 3806 N N . LYS B 1 213 ? 17.266 -26.422 2.188 1 94.38 213 LYS B N 1
ATOM 3807 C CA . LYS B 1 213 ? 18.328 -27.078 1.425 1 94.38 213 LYS B CA 1
ATOM 3808 C C . LYS B 1 213 ? 18.281 -26.672 -0.045 1 94.38 213 LYS B C 1
ATOM 3810 O O . LYS B 1 213 ? 19.172 -27 -0.82 1 94.38 213 LYS B O 1
ATOM 3815 N N . ALA B 1 214 ? 17.188 -26.031 -0.399 1 92.56 214 ALA B N 1
ATOM 3816 C CA . ALA B 1 214 ? 17.031 -25.594 -1.787 1 92.56 214 ALA B CA 1
ATOM 3817 C C . ALA B 1 214 ? 17.984 -24.438 -2.111 1 92.56 214 ALA B C 1
ATOM 3819 O O . ALA B 1 214 ? 18.422 -23.734 -1.212 1 92.56 214 ALA B O 1
ATOM 3820 N N . SER B 1 215 ? 18.328 -24.281 -3.365 1 89.44 215 SER B N 1
ATOM 3821 C CA . SER B 1 215 ? 19.156 -23.172 -3.818 1 89.44 215 SER B CA 1
ATOM 3822 C C . SER B 1 215 ? 18.453 -21.844 -3.609 1 89.44 215 SER B C 1
ATOM 3824 O O . SER B 1 215 ? 19.109 -20.828 -3.338 1 89.44 215 SER B O 1
ATOM 3826 N N . TYR B 1 216 ? 17.234 -21.859 -3.842 1 93.88 216 TYR B N 1
ATOM 3827 C CA . TYR B 1 216 ? 16.359 -20.734 -3.512 1 93.88 216 TYR B CA 1
ATOM 3828 C C . TYR B 1 216 ? 15.438 -21.094 -2.35 1 93.88 216 TYR B C 1
ATOM 3830 O O . TYR B 1 216 ? 14.609 -22 -2.459 1 93.88 216 TYR B O 1
ATOM 3838 N N . VAL B 1 217 ? 15.586 -20.375 -1.245 1 96.81 217 VAL B N 1
ATOM 3839 C CA . VAL B 1 217 ? 14.805 -20.688 -0.051 1 96.81 217 VAL B CA 1
ATOM 3840 C C . VAL B 1 217 ? 13.609 -19.75 0.045 1 96.81 217 VAL B C 1
ATOM 3842 O O . VAL B 1 217 ? 13.773 -18.531 0.216 1 96.81 217 VAL B O 1
ATOM 3845 N N . ALA B 1 218 ? 12.445 -20.281 -0.022 1 97.69 218 ALA B N 1
ATOM 3846 C CA . ALA B 1 218 ? 11.211 -19.5 0.011 1 97.69 218 ALA B CA 1
ATOM 3847 C C . ALA B 1 218 ? 10.836 -19.125 1.442 1 97.69 218 ALA B C 1
ATOM 3849 O O . ALA B 1 218 ? 11.125 -19.875 2.381 1 97.69 218 ALA B O 1
ATOM 3850 N N . TRP B 1 219 ? 10.188 -18.062 1.571 1 98.38 219 TRP B N 1
ATOM 3851 C CA . TRP B 1 219 ? 9.695 -17.547 2.842 1 98.38 219 TRP B CA 1
ATOM 3852 C C . TRP B 1 219 ? 8.602 -18.438 3.414 1 98.38 219 TRP B C 1
ATOM 3854 O O . TRP B 1 219 ? 8.625 -18.766 4.602 1 98.38 219 TRP B O 1
ATOM 3864 N N . GLY B 1 220 ? 7.711 -18.969 2.479 1 98.69 220 GLY B N 1
ATOM 3865 C CA . GLY B 1 220 ? 6.492 -19.625 2.91 1 98.69 220 GLY B CA 1
ATOM 3866 C C . GLY B 1 220 ? 5.379 -18.656 3.262 1 98.69 220 GLY B C 1
ATOM 3867 O O . GLY B 1 220 ? 5.109 -17.719 2.516 1 98.69 220 GLY B O 1
ATOM 3868 N N . HIS B 1 221 ? 4.559 -19 4.215 1 98.88 221 HIS B N 1
ATOM 3869 C CA . HIS B 1 221 ? 3.555 -18.125 4.809 1 98.88 221 HIS B CA 1
ATOM 3870 C C . HIS B 1 221 ? 2.494 -17.734 3.787 1 98.88 221 HIS B C 1
ATOM 3872 O O . HIS B 1 221 ? 2.148 -16.562 3.668 1 98.88 221 HIS B O 1
ATOM 3878 N N . SER B 1 222 ? 1.997 -18.688 3.033 1 98.94 222 SER B N 1
ATOM 3879 C CA . SER B 1 222 ? 0.792 -18.391 2.264 1 98.94 222 SER B CA 1
ATOM 3880 C C . SER B 1 222 ? -0.24 -17.656 3.115 1 98.94 222 SER B C 1
ATOM 3882 O O . SER B 1 222 ? -0.407 -17.953 4.297 1 98.94 222 SER B O 1
ATOM 3884 N N . THR B 1 223 ? -0.863 -16.625 2.521 1 98.94 223 THR B N 1
ATOM 3885 C CA . THR B 1 223 ? -1.678 -15.734 3.334 1 98.94 223 THR B CA 1
ATOM 3886 C C . THR B 1 223 ? -2.922 -15.289 2.568 1 98.94 223 THR B C 1
ATOM 3888 O O . THR B 1 223 ? -2.895 -15.18 1.341 1 98.94 223 THR B O 1
ATOM 3891 N N . ILE B 1 224 ? -4.039 -15.125 3.268 1 98.94 224 ILE B N 1
ATOM 3892 C CA . ILE B 1 224 ? -5.258 -14.5 2.754 1 98.94 224 ILE B CA 1
ATOM 3893 C C . ILE B 1 224 ? -5.586 -13.258 3.576 1 98.94 224 ILE B C 1
ATOM 3895 O O . ILE B 1 224 ? -5.613 -13.305 4.809 1 98.94 224 ILE B O 1
ATOM 3899 N N . VAL B 1 225 ? -5.805 -12.148 2.912 1 98.94 225 VAL B N 1
ATOM 3900 C CA . VAL B 1 225 ? -6.023 -10.852 3.547 1 98.94 225 VAL B CA 1
ATOM 3901 C C . VAL B 1 225 ? -7.391 -10.305 3.15 1 98.94 225 VAL B C 1
ATOM 3903 O O . VAL B 1 225 ? -7.785 -10.391 1.985 1 98.94 225 VAL B O 1
ATOM 3906 N N . SER B 1 226 ? -8.117 -9.703 4.074 1 98.94 226 SER B N 1
ATOM 3907 C CA . SER B 1 226 ? -9.445 -9.148 3.836 1 98.94 226 SER B CA 1
ATOM 3908 C C . SER B 1 226 ? -9.359 -7.734 3.273 1 98.94 226 SER B C 1
ATOM 3910 O O . SER B 1 226 ? -8.297 -7.117 3.285 1 98.94 226 SER B O 1
ATOM 3912 N N . PRO B 1 227 ? -10.508 -7.172 2.809 1 98.88 227 PRO B N 1
ATOM 3913 C CA . PRO B 1 227 ? -10.531 -5.809 2.275 1 98.88 227 PRO B CA 1
ATOM 3914 C C . PRO B 1 227 ? -10.242 -4.754 3.342 1 98.88 227 PRO B C 1
ATOM 3916 O O . PRO B 1 227 ? -10.031 -3.582 3.016 1 98.88 227 PRO B O 1
ATOM 3919 N N . TRP B 1 228 ? -10.195 -5.145 4.637 1 98.81 228 TRP B N 1
ATOM 3920 C CA . TRP B 1 228 ? -9.859 -4.234 5.73 1 98.81 228 TRP B CA 1
ATOM 3921 C C . TRP B 1 228 ? -8.359 -4.219 5.988 1 98.81 228 TRP B C 1
ATOM 3923 O O . TRP B 1 228 ? -7.883 -3.502 6.871 1 98.81 228 TRP B O 1
ATOM 3933 N N . GLY B 1 229 ? -7.641 -5.059 5.238 1 98.81 229 GLY B N 1
ATOM 3934 C CA . GLY B 1 229 ? -6.211 -5.203 5.453 1 98.81 229 GLY B CA 1
ATOM 3935 C C . GLY B 1 229 ? -5.867 -6.191 6.551 1 98.81 229 GLY B C 1
ATOM 3936 O O . GLY B 1 229 ? -4.727 -6.238 7.016 1 98.81 229 GLY B O 1
ATOM 3937 N N . GLU B 1 230 ? -6.809 -6.914 6.941 1 98.75 230 GLU B N 1
ATOM 3938 C CA . GLU B 1 230 ? -6.605 -7.887 8.016 1 98.75 230 GLU B CA 1
ATOM 3939 C C . GLU B 1 230 ? -6.195 -9.242 7.457 1 98.75 230 GLU B C 1
ATOM 3941 O O . GLU B 1 230 ? -6.805 -9.742 6.508 1 98.75 230 GLU B O 1
ATOM 3946 N N . VAL B 1 231 ? -5.168 -9.852 8.07 1 98.88 231 VAL B N 1
ATOM 3947 C CA . VAL B 1 231 ? -4.809 -11.227 7.734 1 98.88 231 VAL B CA 1
ATOM 3948 C C . VAL B 1 231 ? -5.848 -12.188 8.312 1 98.88 231 VAL B C 1
ATOM 3950 O O . VAL B 1 231 ? -5.965 -12.328 9.531 1 98.88 231 VAL B O 1
ATOM 3953 N N . VAL B 1 232 ? -6.566 -12.82 7.449 1 98.69 232 VAL B N 1
ATOM 3954 C CA . VAL B 1 232 ? -7.66 -13.648 7.953 1 98.69 232 VAL B CA 1
ATOM 3955 C C . VAL B 1 232 ? -7.211 -15.102 8.031 1 98.69 232 VAL B C 1
ATOM 3957 O O . VAL B 1 232 ? -7.82 -15.906 8.742 1 98.69 232 VAL B O 1
ATOM 3960 N N . ALA B 1 233 ? -6.184 -15.539 7.277 1 98.88 233 ALA B N 1
ATOM 3961 C CA . ALA B 1 233 ? -5.539 -16.844 7.355 1 98.88 233 ALA B CA 1
ATOM 3962 C C . ALA B 1 233 ? -4.066 -16.766 6.957 1 98.88 233 ALA B C 1
ATOM 3964 O O . ALA B 1 233 ? -3.717 -16.047 6.012 1 98.88 233 ALA B O 1
ATOM 3965 N N . LYS B 1 234 ? -3.221 -17.438 7.637 1 98.81 234 LYS B N 1
ATOM 3966 C CA . LYS B 1 234 ? -1.785 -17.438 7.371 1 98.81 234 LYS B CA 1
ATOM 3967 C C . LYS B 1 234 ? -1.148 -18.766 7.734 1 98.81 234 LYS B C 1
ATOM 3969 O O . LYS B 1 234 ? -1.38 -19.297 8.828 1 98.81 234 LYS B O 1
ATOM 3974 N N . ALA B 1 235 ? -0.342 -19.266 6.855 1 98.88 235 ALA B N 1
ATOM 3975 C CA . ALA B 1 235 ? 0.397 -20.5 7.105 1 98.88 235 ALA B CA 1
ATOM 3976 C C . ALA B 1 235 ? 1.75 -20.219 7.75 1 98.88 235 ALA B C 1
ATOM 3978 O O . ALA B 1 235 ? 2.203 -19.062 7.762 1 98.88 235 ALA B O 1
ATOM 3979 N N . GLY B 1 236 ? 2.32 -21.281 8.398 1 98.56 236 GLY B N 1
ATOM 3980 C CA . GLY B 1 236 ? 3.742 -21.234 8.695 1 98.56 236 GLY B CA 1
ATOM 3981 C C . GLY B 1 236 ? 4.617 -21.469 7.48 1 98.56 236 GLY B C 1
ATOM 3982 O O . GLY B 1 236 ? 4.246 -21.094 6.363 1 98.56 236 GLY B O 1
ATOM 3983 N N . SER B 1 237 ? 5.777 -22.016 7.676 1 98.56 237 SER B N 1
ATOM 3984 C CA . SER B 1 237 ? 6.707 -22.203 6.566 1 98.56 237 SER B CA 1
ATOM 3985 C C . SER B 1 237 ? 6.594 -23.625 6.004 1 98.56 237 SER B C 1
ATOM 3987 O O . SER B 1 237 ? 7.121 -23.906 4.93 1 98.56 237 SER B O 1
ATOM 3989 N N . GLU B 1 238 ? 5.879 -24.484 6.668 1 98.25 238 GLU B N 1
ATOM 3990 C CA . GLU B 1 238 ? 5.832 -25.906 6.312 1 98.25 238 GLU B CA 1
ATOM 3991 C C . GLU B 1 238 ? 4.703 -26.188 5.324 1 98.25 238 GLU B C 1
ATOM 3993 O O . GLU B 1 238 ? 3.844 -25.328 5.098 1 98.25 238 GLU B O 1
ATOM 3998 N N . GLU B 1 239 ? 4.758 -27.359 4.805 1 98.31 239 GLU B N 1
ATOM 3999 C CA . GLU B 1 239 ? 3.717 -27.781 3.875 1 98.31 239 GLU B CA 1
ATOM 4000 C C . GLU B 1 239 ? 2.344 -27.781 4.539 1 98.31 239 GLU B C 1
ATOM 4002 O O . GLU B 1 239 ? 2.199 -28.203 5.684 1 98.31 239 GLU B O 1
ATOM 4007 N N . THR B 1 240 ? 1.375 -27.266 3.879 1 98.56 240 THR B N 1
ATOM 4008 C CA . THR B 1 240 ? 0.013 -27.188 4.395 1 98.56 240 THR B CA 1
ATOM 4009 C C . THR B 1 240 ? -0.953 -26.719 3.305 1 98.56 240 THR B C 1
ATOM 4011 O O . THR B 1 240 ? -0.526 -26.266 2.242 1 98.56 240 THR B O 1
ATOM 4014 N N . VAL B 1 241 ? -2.193 -27.016 3.461 1 98.81 241 VAL B N 1
ATOM 4015 C CA . VAL B 1 241 ? -3.258 -26.391 2.691 1 98.81 241 VAL B CA 1
ATOM 4016 C C . VAL B 1 241 ? -3.973 -25.344 3.553 1 98.81 241 VAL B C 1
ATOM 4018 O O . VAL B 1 241 ? -4.59 -25.688 4.562 1 98.81 241 VAL B O 1
ATOM 4021 N N . LEU B 1 242 ? -3.871 -24.109 3.227 1 98.81 242 LEU B N 1
ATOM 4022 C CA . LEU B 1 242 ? -4.5 -23.016 3.949 1 98.81 242 LEU B CA 1
ATOM 4023 C C . LEU B 1 242 ? -5.852 -22.672 3.34 1 98.81 242 LEU B C 1
ATOM 4025 O O . LEU B 1 242 ? -5.969 -22.516 2.121 1 98.81 242 LEU B O 1
ATOM 4029 N N . SER B 1 243 ? -6.859 -22.516 4.199 1 98.81 243 SER B N 1
ATOM 4030 C CA . SER B 1 243 ? -8.188 -22.219 3.678 1 98.81 243 SER B CA 1
ATOM 4031 C C . SER B 1 243 ? -8.836 -21.062 4.453 1 98.81 243 SER B C 1
ATOM 4033 O O . SER B 1 243 ? -8.508 -20.844 5.621 1 98.81 243 SER B O 1
ATOM 4035 N N . ALA B 1 244 ? -9.656 -20.344 3.791 1 98.69 244 ALA B N 1
ATOM 4036 C CA . ALA B 1 244 ? -10.492 -19.312 4.422 1 98.69 244 ALA B CA 1
ATOM 4037 C C . ALA B 1 244 ? -11.781 -19.109 3.639 1 98.69 244 ALA B C 1
ATOM 4039 O O . ALA B 1 244 ? -11.859 -19.438 2.449 1 98.69 244 ALA B O 1
ATOM 4040 N N . GLU B 1 245 ? -12.758 -18.672 4.379 1 98.44 245 GLU B N 1
ATOM 4041 C CA . GLU B 1 245 ? -14 -18.25 3.738 1 98.44 245 GLU B CA 1
ATOM 4042 C C . GLU B 1 245 ? -13.906 -16.812 3.242 1 98.44 245 GLU B C 1
ATOM 4044 O O . GLU B 1 245 ? -13.523 -15.906 3.998 1 98.44 245 GLU B O 1
ATOM 4049 N N . ILE B 1 246 ? -14.172 -16.609 1.995 1 98.81 246 ILE B N 1
ATOM 4050 C CA . ILE B 1 246 ? -14.242 -15.281 1.4 1 98.81 246 ILE B CA 1
ATOM 4051 C C . ILE B 1 246 ? -15.68 -14.758 1.474 1 98.81 246 ILE B C 1
ATOM 4053 O O . ILE B 1 246 ? -16.594 -15.359 0.917 1 98.81 246 ILE B O 1
ATOM 4057 N N . ASP B 1 247 ? -15.852 -13.664 2.143 1 98.69 247 ASP B N 1
ATOM 4058 C CA . ASP B 1 247 ? -17.156 -13.07 2.381 1 98.69 247 ASP B CA 1
ATOM 4059 C C . ASP B 1 247 ? -17.359 -11.805 1.553 1 98.69 247 ASP B C 1
ATOM 4061 O O . ASP B 1 247 ? -16.938 -10.719 1.962 1 98.69 247 ASP B O 1
ATOM 4065 N N . LEU B 1 248 ? -18.125 -11.922 0.46 1 98.5 248 LEU B N 1
ATOM 4066 C CA . LEU B 1 248 ? -18.266 -10.789 -0.455 1 98.5 248 LEU B CA 1
ATOM 4067 C C . LEU B 1 248 ? -19.25 -9.766 0.098 1 98.5 248 LEU B C 1
ATOM 4069 O O . LEU B 1 248 ? -19.234 -8.602 -0.318 1 98.5 248 LEU B O 1
ATOM 4073 N N . GLN B 1 249 ? -20.094 -10.203 0.991 1 98.25 249 GLN B N 1
ATOM 4074 C CA . GLN B 1 249 ? -20.922 -9.227 1.693 1 98.25 249 GLN B CA 1
ATOM 4075 C C . GLN B 1 249 ? -20.062 -8.328 2.588 1 98.25 249 GLN B C 1
ATOM 4077 O O . GLN B 1 249 ? -20.297 -7.117 2.664 1 98.25 249 GLN B O 1
ATOM 4082 N N . TYR B 1 250 ? -19.188 -8.977 3.293 1 98.31 250 TYR B N 1
ATOM 4083 C CA . TYR B 1 250 ? -18.266 -8.211 4.109 1 98.31 250 TYR B CA 1
ATOM 4084 C C . TYR B 1 250 ? -17.484 -7.211 3.26 1 98.31 250 TYR B C 1
ATOM 4086 O O . TYR B 1 250 ? -17.312 -6.055 3.654 1 98.31 250 TYR B O 1
ATOM 4094 N N . LEU B 1 251 ? -17.062 -7.652 2.115 1 98.62 251 LEU B N 1
ATOM 4095 C CA . LEU B 1 251 ? -16.359 -6.766 1.188 1 98.62 251 LEU B CA 1
ATOM 4096 C C . LEU B 1 251 ? -17.234 -5.562 0.84 1 98.62 251 LEU B C 1
ATOM 4098 O O . LEU B 1 251 ? -16.766 -4.422 0.877 1 98.62 251 LEU B O 1
ATOM 4102 N N . ALA B 1 252 ? -18.422 -5.797 0.45 1 98.12 252 ALA B N 1
ATOM 4103 C CA . ALA B 1 252 ? -19.359 -4.723 0.103 1 98.12 252 ALA B CA 1
ATOM 4104 C C . ALA B 1 252 ? -19.531 -3.756 1.271 1 98.12 252 ALA B C 1
ATOM 4106 O O . ALA B 1 252 ? -19.625 -2.541 1.072 1 98.12 252 ALA B O 1
ATOM 4107 N N . GLU B 1 253 ? -19.594 -4.285 2.475 1 97.94 253 GLU B N 1
ATOM 4108 C CA . GLU B 1 253 ? -19.734 -3.465 3.672 1 97.94 253 GLU B CA 1
ATOM 4109 C C . GLU B 1 253 ? -18.547 -2.545 3.867 1 97.94 253 GLU B C 1
ATOM 4111 O O . GLU B 1 253 ? -18.703 -1.362 4.176 1 97.94 253 GLU B O 1
ATOM 4116 N N . ILE B 1 254 ? -17.375 -3.086 3.707 1 98.38 254 ILE B N 1
ATOM 4117 C CA . ILE B 1 254 ? -16.156 -2.293 3.869 1 98.38 254 ILE B CA 1
ATOM 4118 C C . ILE B 1 254 ? -16.141 -1.157 2.848 1 98.38 254 ILE B C 1
ATOM 4120 O O . ILE B 1 254 ? -15.812 -0.018 3.184 1 98.38 254 ILE B O 1
ATOM 4124 N N . ARG B 1 255 ? -16.531 -1.443 1.604 1 98.44 255 ARG B N 1
ATOM 4125 C CA . ARG B 1 255 ? -16.5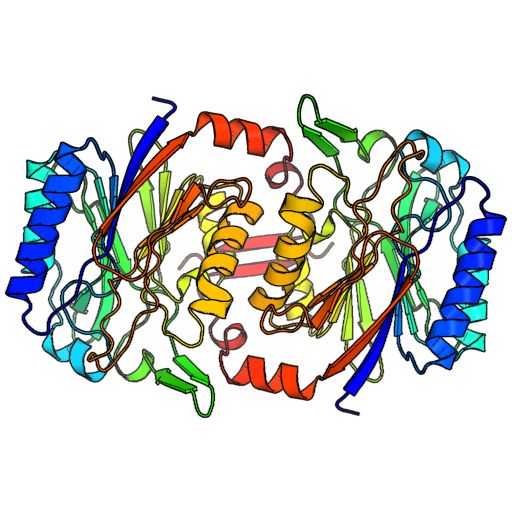47 -0.447 0.538 1 98.44 255 ARG B CA 1
ATOM 4126 C C . ARG B 1 255 ? -17.547 0.655 0.835 1 98.44 255 ARG B C 1
ATOM 4128 O O . ARG B 1 255 ? -17.375 1.802 0.424 1 98.44 255 ARG B O 1
ATOM 4135 N N . GLU B 1 256 ? -18.578 0.332 1.549 1 98 256 GLU B N 1
ATOM 4136 C CA . GLU B 1 256 ? -19.578 1.324 1.926 1 98 256 GLU B CA 1
ATOM 4137 C C . GLU B 1 256 ? -19.125 2.143 3.129 1 98 256 GLU B C 1
ATOM 4139 O O . GLU B 1 256 ? -19.422 3.334 3.229 1 98 256 GLU B O 1
ATOM 4144 N N . GLN B 1 257 ? -18.438 1.501 4.023 1 97.94 257 GLN B N 1
ATOM 4145 C CA . GLN B 1 257 ? -18 2.15 5.254 1 97.94 257 GLN B CA 1
ATOM 4146 C C . GLN B 1 257 ? -16.938 3.207 4.969 1 97.94 257 GLN B C 1
ATOM 4148 O O . GLN B 1 257 ? -16.984 4.309 5.52 1 97.94 257 GLN B O 1
ATOM 4153 N N . ILE B 1 258 ? -15.984 2.887 4.18 1 98.25 258 ILE B N 1
ATOM 4154 C CA . ILE B 1 258 ? -14.938 3.787 3.717 1 98.25 258 ILE B CA 1
ATOM 4155 C C . ILE B 1 258 ? -14.875 3.766 2.191 1 98.25 258 ILE B C 1
ATOM 4157 O O . ILE B 1 258 ? -14.086 3.016 1.607 1 98.25 258 ILE B O 1
ATOM 4161 N N . PRO B 1 259 ? -15.648 4.629 1.533 1 98.19 259 PRO B N 1
ATOM 4162 C CA . PRO B 1 259 ? -15.891 4.477 0.097 1 98.19 259 PRO B CA 1
ATOM 4163 C C . PRO B 1 259 ? -14.805 5.117 -0.758 1 98.19 259 PRO B C 1
ATOM 4165 O O . PRO B 1 259 ? -15.094 5.969 -1.6 1 98.19 259 PRO B O 1
ATOM 4168 N N . ILE B 1 260 ? -13.57 4.637 -0.649 1 98.25 260 ILE B N 1
ATOM 4169 C CA . ILE B 1 260 ? -12.43 5.238 -1.321 1 98.25 260 ILE B CA 1
ATOM 4170 C C . ILE B 1 260 ? -12.602 5.129 -2.834 1 98.25 260 ILE B C 1
ATOM 4172 O O . ILE B 1 260 ? -12.094 5.965 -3.586 1 98.25 260 ILE B O 1
ATOM 4176 N N . ARG B 1 261 ? -13.297 4.133 -3.33 1 96.38 261 ARG B N 1
ATOM 4177 C CA . ARG B 1 261 ? -13.484 3.977 -4.77 1 96.38 261 ARG B CA 1
ATOM 4178 C C . ARG B 1 261 ? -14.258 5.152 -5.352 1 96.38 261 ARG B C 1
ATOM 4180 O O . ARG B 1 261 ? -13.891 5.68 -6.406 1 96.38 261 ARG B O 1
ATOM 4187 N N . ARG B 1 262 ? -15.25 5.578 -4.637 1 96.25 262 ARG B N 1
ATOM 4188 C CA . ARG B 1 262 ? -16.062 6.695 -5.094 1 96.25 262 ARG B CA 1
ATOM 4189 C C . ARG B 1 262 ? -15.398 8.031 -4.781 1 96.25 262 ARG B C 1
ATOM 4191 O O . ARG B 1 262 ? -15.727 9.055 -5.387 1 96.25 262 ARG B O 1
ATOM 4198 N N . GLN B 1 263 ? -14.469 8.008 -3.85 1 98.19 263 GLN B N 1
ATOM 4199 C CA . GLN B 1 263 ? -13.867 9.25 -3.365 1 98.19 263 GLN B CA 1
ATOM 4200 C C . GLN B 1 263 ? -12.547 9.531 -4.074 1 98.19 263 GLN B C 1
ATOM 4202 O O . GLN B 1 263 ? -11.922 10.57 -3.832 1 98.19 263 GLN B O 1
ATOM 4207 N N . ARG B 1 264 ? -12.125 8.594 -4.898 1 97.75 264 ARG B N 1
ATOM 4208 C CA . ARG B 1 264 ? -10.984 8.891 -5.758 1 97.75 264 ARG B CA 1
ATOM 4209 C C . ARG B 1 264 ? -11.25 10.125 -6.617 1 97.75 264 ARG B C 1
ATOM 4211 O O . ARG B 1 264 ? -12.359 10.305 -7.125 1 97.75 264 ARG B O 1
ATOM 4218 N N . ARG B 1 265 ? -10.273 10.961 -6.742 1 97.88 265 ARG B N 1
ATOM 4219 C CA . ARG B 1 265 ? -10.422 12.195 -7.512 1 97.88 265 ARG B CA 1
ATOM 4220 C C . ARG B 1 265 ? -10.023 11.984 -8.969 1 97.88 265 ARG B C 1
ATOM 4222 O O . ARG B 1 265 ? -9 12.492 -9.422 1 97.88 265 ARG B O 1
ATOM 4229 N N . ARG B 1 266 ? -10.891 11.383 -9.719 1 95.56 266 ARG B N 1
ATOM 4230 C CA . ARG B 1 266 ? -10.648 11.031 -11.117 1 95.56 266 ARG B CA 1
ATOM 4231 C C . ARG B 1 266 ? -10.547 12.281 -11.984 1 95.56 266 ARG B C 1
ATOM 4233 O O . ARG B 1 266 ? -10.039 12.227 -13.102 1 95.56 266 ARG B O 1
ATOM 4240 N N . ASP B 1 267 ? -11.039 13.391 -11.406 1 97.19 267 ASP B N 1
ATOM 4241 C CA . ASP B 1 267 ? -10.883 14.664 -12.094 1 97.19 267 ASP B CA 1
ATOM 4242 C C . ASP B 1 267 ? -9.438 15.164 -12.008 1 97.19 267 ASP B C 1
ATOM 4244 O O . ASP B 1 267 ? -9.031 16.047 -12.766 1 97.19 267 ASP B O 1
ATOM 4248 N N . LEU B 1 268 ? -8.641 14.609 -11.094 1 98 268 LEU B N 1
ATOM 4249 C CA . LEU B 1 268 ? -7.27 15.07 -10.898 1 98 268 LEU B CA 1
ATOM 4250 C C . LEU B 1 268 ? -6.273 14.023 -11.383 1 98 268 LEU B C 1
ATOM 4252 O O . LEU B 1 268 ? -5.172 14.367 -11.82 1 98 268 LEU B O 1
ATOM 4256 N N . TYR B 1 269 ? -6.633 12.703 -11.219 1 97.94 269 TYR B N 1
ATOM 4257 C CA . TYR B 1 269 ? -5.707 11.641 -11.586 1 97.94 269 TYR B CA 1
ATOM 4258 C C . TYR B 1 269 ? -6.453 10.367 -11.953 1 97.94 269 TYR B C 1
ATOM 4260 O O . TYR B 1 269 ? -7.629 10.211 -11.617 1 97.94 269 TYR B O 1
ATOM 4268 N N . ASN B 1 270 ? -5.715 9.469 -12.68 1 96.44 270 ASN B N 1
ATOM 4269 C CA . ASN B 1 270 ? -6.227 8.141 -13.016 1 96.44 270 ASN B CA 1
ATOM 4270 C C . ASN B 1 270 ? -5.09 7.156 -13.266 1 96.44 270 ASN B C 1
ATOM 4272 O O . ASN B 1 270 ? -4.004 7.547 -13.695 1 96.44 270 ASN B O 1
ATOM 4276 N N . VAL B 1 271 ? -5.371 5.883 -12.906 1 97 271 VAL B N 1
ATOM 4277 C CA . VAL B 1 271 ? -4.504 4.812 -13.383 1 97 271 VAL B CA 1
ATOM 4278 C C . VAL B 1 271 ? -4.973 4.34 -14.758 1 97 271 VAL B C 1
ATOM 4280 O O . VAL B 1 271 ? -6.07 3.795 -14.891 1 97 271 VAL B O 1
ATOM 4283 N N . GLU B 1 272 ? -4.078 4.48 -15.703 1 95.12 272 GLU B N 1
ATOM 4284 C CA . GLU B 1 272 ? -4.492 4.207 -17.078 1 95.12 272 GLU B CA 1
ATOM 4285 C C . GLU B 1 272 ? -3.805 2.959 -17.625 1 95.12 272 GLU B C 1
ATOM 4287 O O . GLU B 1 272 ? -2.604 2.768 -17.422 1 95.12 272 GLU B O 1
ATOM 4292 N N . GLU B 1 273 ? -4.582 2.094 -18.219 1 95.38 273 GLU B N 1
ATOM 4293 C CA . GLU B 1 273 ? -4.039 0.994 -19 1 95.38 273 GLU B CA 1
ATOM 4294 C C . GLU B 1 273 ? -3.703 1.448 -20.422 1 95.38 273 GLU B C 1
ATOM 4296 O O . GLU B 1 273 ? -4.445 2.229 -21.016 1 95.38 273 GLU B O 1
ATOM 4301 N N . LYS B 1 274 ? -2.566 0.956 -20.844 1 89.56 274 LYS B N 1
ATOM 4302 C CA . LYS B 1 274 ? -2.234 1.265 -22.234 1 89.56 274 LYS B CA 1
ATOM 4303 C C . LYS B 1 274 ? -2.67 0.14 -23.172 1 89.56 274 LYS B C 1
ATOM 4305 O O . LYS B 1 274 ? -2.553 -1.038 -22.828 1 89.56 274 LYS B O 1
ATOM 4310 N N . ARG B 1 275 ? -3.646 0.492 -23.969 1 67.5 275 ARG B N 1
ATOM 4311 C CA . ARG B 1 275 ? -4.16 -0.451 -24.953 1 67.5 275 ARG B CA 1
ATOM 4312 C C . ARG B 1 275 ? -3.148 -0.686 -26.078 1 67.5 275 ARG B C 1
ATOM 4314 O O . ARG B 1 275 ? -2.484 0.251 -26.516 1 67.5 275 ARG B O 1
ATOM 4321 N N . ASN B 1 276 ? -2.566 -1.969 -26.109 1 51.06 276 ASN B N 1
ATOM 4322 C CA . ASN B 1 276 ? -1.914 -2.24 -27.391 1 51.06 276 ASN B CA 1
ATOM 4323 C C . ASN B 1 276 ? -2.871 -2.049 -28.562 1 51.06 276 ASN B C 1
ATOM 4325 O O . ASN B 1 276 ? -4.078 -2.268 -28.422 1 51.06 276 ASN B O 1
#

Organism: Xenopus laevis (NCBI:txid8355)

Secondary structure (DSSP, 8-state):
--EEEEEEEE----S-HHHHHHHHHHHHHHHHHTT-SEEE--TTTTS--STTTHHHH-B-SSSHHHHHHHHHHHHHT-EEE---EEEEETTEEEEEEEEE-TTS-EEEEEE-SS--EEEETTTEEEEGGGTPPP----EEEE-SS-EEEE--GGGGG-HHHHHHHHHTT-SEEEEE---BTTHIIIIIHHHHHHHHHHHT-EEEEE-PPP-TTSSS-B----EEE-TTS-EEEE--SSSEEEEEEEEHHHHHHHHHHS-HHHHS-TTTEEEEE---/--EEEEEEEE----S-HHHHHHHHHHHHHHHHHTT-SEEE--TTTTS--STTTHHHH-B-SSSHHHHHHHHHHHHHT-EEE---EEEEETTEEEEEEEEE-TTS-EEEEEEPSS--EEEETTTEEEEGGGTPPP----EEEE-SS-EEEE--GGGGG-HHHHHHHHHTT-SEEEEE---BTTHIIIIIHHHHHHHHHHHT-EEEEE-PPP-TTSSS-B----EEE-TTS-EEEE--SSSEEEEEEEEHHHHHHHHHHS-HHHHS-TTTEEEEE---

Sequence (552 aa):
MAKFKLSLVQFLVSPVKSDNLNRACKLIKEAAQKGAQIVALPECFNSPYGTTYFPEYAEKIPGESTELLSQVAKECGIYLIGGSIPEEDCGKLYNTCAVFGPDGTLLVKHRKIHLFDIDVPGKIRFQESETLSPGDSFSVFDTPYCKVGVGICYDIRFAELAQIYANKGCQLLVYPGAFNMTTGPAHWELLQRARALDNQVYVATASPARDEKASYVAWGHSTIVSPWGEVVAKAGSEETVLSAEIDLQYLAEIREQIPIRRQRRRDLYNVEEKRNMAKFKLSLVQFLVSPVKSDNLNRACKLIKEAAQKGAQIVALPECFNSPYGTTYFPEYAEKIPGESTELLSQVAKECGIYLIGGSIPEEDCGKLYNTCAVFGPDGTLLVKHRKIHLFDIDVPGKIRFQESETLSPGDSFSVFDTPYCKVGVGICYDIRFAELAQIYANKGCQLLVYPGAFNMTTGPAHWELLQRARALDNQVYVATASPARDEKASYVAWGHSTIVSPWGEVVAKAGSEETVLSAEIDLQYLAEIREQIPIRRQRRRDLYNVEEKRN

Radius of gyration: 24.65 Å; Cα contacts (8 Å, |Δi|>4): 1449; chains: 2; bounding box: 49×71×56 Å

Nearest PDB structures (foldseek):
  2w1v-assembly1_B  TM=1.000E+00  e=1.963E-54  Mus musculus
  1f89-assembly1_B  TM=9.280E-01  e=2.605E-35  Saccharomyces cerevisiae
  1ems-assembly1_A  TM=9.053E-01  e=3.053E-30  Caenorhabditis elegans
  4hgd-assembly2_B  TM=8.677E-01  e=6.294E-29  Saccharomyces cerevisiae S288C
  4hgd-assembly2_C  TM=8.714E-01  e=3.547E-28  Saccharomyces cerevisiae S288C